Protein AF-A0A0V0QW85-F1 (afdb_monomer_lite)

Foldseek 3Di:
DVVVVVVVVVVVVVVVVVVVPPPVPDDQDDQFDPLADLVLLLLLLQLLFAAQADPPADARRPPRGGNDGHHDDFLLLFKKKKAFADQQAFPVNVLQLCCCVQPVDSPPQFWPDKAFAFQCPVVVVLVVLLVVLVVLLVVLVVVLPPPPDDPVVNVVSVVVNVVSVVSNVVSVVVNVVVVVLVPPRGRSRGLRMMMIGGPDSVSVVSSCVQAPDDVVCCVVCVVPPSFDDDPNTGMHMGRDAGPVPDPSNCSNDDPVRVVVVVVVVVVVVVVVVVVVVVVVLVVVLCVVVVLVVPDDDDPRPVVVVVVVVVVVVVVVVVVVVVVVVVVVPPDDSNPDPDGNNVSSVVSNAAAPPVVVVLVVLLVLLLVCLLCCLPCVVSVVVSVVVVVVVVVVVVCCCVPGHRDYRPDDVVSVVVSVLVVVCSVVSNVLSNVLVVVVVVVVDDPSVNSVCVVVSVVVVVVSVVVSVVVVD

Organism: Pseudocohnilembus persalinus (NCBI:txid266149)

Structure (mmCIF, N/CA/C/O backbone):
data_AF-A0A0V0QW85-F1
#
_entry.id   AF-A0A0V0QW85-F1
#
loop_
_atom_site.group_PDB
_atom_site.id
_atom_site.type_symbol
_atom_site.label_atom_id
_atom_site.label_alt_id
_atom_site.label_comp_id
_atom_site.label_asym_id
_atom_site.label_entity_id
_atom_site.label_seq_id
_atom_site.pdbx_PDB_ins_code
_atom_site.Cartn_x
_atom_site.Cartn_y
_atom_site.Cartn_z
_atom_site.occupancy
_atom_site.B_iso_or_equiv
_atom_site.auth_seq_id
_atom_site.auth_comp_id
_atom_site.auth_asym_id
_atom_site.auth_atom_id
_atom_site.pdbx_PDB_model_num
ATOM 1 N N . MET A 1 1 ? -35.383 6.132 5.835 1.00 35.84 1 MET A N 1
ATOM 2 C CA . MET A 1 1 ? -35.409 5.464 7.156 1.00 35.84 1 MET A CA 1
ATOM 3 C C . MET A 1 1 ? -35.895 4.014 7.101 1.00 35.84 1 MET A C 1
ATOM 5 O O . MET A 1 1 ? -35.234 3.186 7.707 1.00 35.84 1 MET A O 1
ATOM 9 N N . GLN A 1 2 ? -36.963 3.663 6.367 1.00 28.58 2 GLN A N 1
ATOM 10 C CA . GLN A 1 2 ? -37.435 2.264 6.267 1.00 28.58 2 GLN A CA 1
ATOM 11 C C . GLN A 1 2 ? -36.382 1.291 5.689 1.00 28.58 2 GLN A C 1
ATOM 13 O O . GLN A 1 2 ? -36.131 0.260 6.298 1.00 28.58 2 GLN A O 1
ATOM 18 N N . ASN A 1 3 ? -35.642 1.677 4.640 1.00 34.84 3 ASN A N 1
ATOM 19 C CA . ASN A 1 3 ? -34.552 0.845 4.094 1.00 34.84 3 ASN A CA 1
ATOM 20 C C . ASN A 1 3 ? -33.358 0.653 5.050 1.00 34.84 3 ASN A C 1
ATOM 22 O O . ASN A 1 3 ? -32.676 -0.358 4.966 1.00 34.84 3 ASN A O 1
ATOM 26 N N . LEU A 1 4 ? -33.104 1.597 5.965 1.00 38.41 4 LEU A N 1
ATOM 27 C CA . LEU A 1 4 ? -32.011 1.491 6.945 1.00 38.41 4 LEU A CA 1
ATOM 28 C C . LEU A 1 4 ? -32.427 0.655 8.163 1.00 38.41 4 LEU A C 1
ATOM 30 O O . LEU A 1 4 ? -31.617 -0.094 8.697 1.00 38.41 4 LEU A O 1
ATOM 34 N N . ARG A 1 5 ? -33.712 0.723 8.550 1.00 34.78 5 ARG A N 1
ATOM 35 C CA . ARG A 1 5 ? -34.310 -0.219 9.507 1.00 34.78 5 ARG A CA 1
ATOM 36 C C . ARG A 1 5 ? -34.254 -1.649 8.973 1.00 34.78 5 ARG A C 1
ATOM 38 O O . ARG A 1 5 ? -33.940 -2.539 9.741 1.00 34.78 5 ARG A O 1
ATOM 45 N N . GLN A 1 6 ? -34.470 -1.857 7.673 1.00 38.62 6 GLN A N 1
ATOM 46 C CA . GLN A 1 6 ? -34.336 -3.178 7.051 1.00 38.62 6 GLN A CA 1
ATOM 47 C C . GLN A 1 6 ? -32.899 -3.729 7.140 1.00 38.62 6 GLN A C 1
ATOM 49 O O . GLN A 1 6 ? -32.721 -4.910 7.391 1.00 38.62 6 GLN A O 1
ATOM 54 N N . VAL A 1 7 ? -31.874 -2.881 6.977 1.00 45.03 7 VAL A N 1
ATOM 55 C CA . VAL A 1 7 ? -30.461 -3.298 7.089 1.00 45.03 7 VAL A CA 1
ATOM 56 C C . VAL A 1 7 ? -30.074 -3.615 8.538 1.00 45.03 7 VAL A C 1
ATOM 58 O O . VAL A 1 7 ? -29.405 -4.610 8.769 1.00 45.03 7 VAL A O 1
ATOM 61 N N . LEU A 1 8 ? -30.541 -2.832 9.516 1.00 41.03 8 LEU A N 1
ATOM 62 C CA . LEU A 1 8 ? -30.262 -3.086 10.938 1.00 41.03 8 LEU A CA 1
ATOM 63 C C . LEU A 1 8 ? -31.054 -4.276 11.508 1.00 41.03 8 LEU A C 1
ATOM 65 O O . LEU A 1 8 ? -30.568 -4.953 12.405 1.00 41.03 8 LEU A O 1
ATOM 69 N N . ILE A 1 9 ? -32.258 -4.546 10.987 1.00 46.06 9 ILE A N 1
ATOM 70 C CA . ILE A 1 9 ? -33.011 -5.773 11.300 1.00 46.06 9 ILE A CA 1
ATOM 71 C C . ILE A 1 9 ? -32.280 -6.994 10.723 1.00 46.06 9 ILE A C 1
ATOM 73 O O . ILE A 1 9 ? -32.195 -8.016 11.395 1.00 46.06 9 ILE A O 1
ATOM 77 N N . ASN A 1 10 ? -31.656 -6.860 9.546 1.00 48.91 10 ASN A N 1
ATOM 78 C CA . ASN A 1 10 ? -30.846 -7.932 8.977 1.00 48.91 10 ASN A CA 1
ATOM 79 C C . ASN A 1 10 ? -29.600 -8.255 9.813 1.00 48.91 10 ASN A C 1
ATOM 81 O O . ASN A 1 10 ? -29.222 -9.411 9.802 1.00 48.91 10 ASN A O 1
ATOM 85 N N . ASP A 1 11 ? -28.978 -7.315 10.536 1.00 47.34 11 ASP A N 1
ATOM 86 C CA . ASP A 1 11 ? -27.794 -7.621 11.366 1.00 47.34 11 ASP A CA 1
ATOM 87 C C . ASP A 1 11 ? -28.153 -8.472 12.605 1.00 47.34 11 ASP A C 1
ATOM 89 O O . ASP A 1 11 ? -27.426 -9.405 12.940 1.00 47.34 11 ASP A O 1
ATOM 93 N N . ALA A 1 12 ? -29.306 -8.217 13.239 1.00 50.53 12 ALA A N 1
ATOM 94 C CA . ALA A 1 12 ? -29.804 -9.033 14.355 1.00 50.53 12 ALA A CA 1
ATOM 95 C C . ALA A 1 12 ? -30.333 -10.405 13.887 1.00 50.53 12 ALA A C 1
ATOM 97 O O . ALA A 1 12 ? -30.101 -11.419 14.544 1.00 50.53 12 ALA A O 1
ATOM 98 N N . ASP A 1 13 ? -30.985 -10.460 12.719 1.00 52.38 13 ASP A N 1
ATOM 99 C CA . ASP A 1 13 ? -31.359 -11.727 12.077 1.00 52.38 13 ASP A CA 1
ATOM 100 C C . ASP A 1 13 ? -30.130 -12.496 11.549 1.00 52.38 13 ASP A C 1
ATOM 102 O O . ASP A 1 13 ? -30.176 -13.720 11.457 1.00 52.38 13 ASP A O 1
ATOM 106 N N . TYR A 1 14 ? -29.017 -11.819 11.235 1.00 53.31 14 TYR A N 1
ATOM 107 C CA . TYR A 1 14 ? -27.762 -12.440 10.789 1.00 53.31 14 TYR A CA 1
ATOM 108 C C . TYR A 1 14 ? -27.033 -13.142 11.938 1.00 53.31 14 TYR A C 1
ATOM 110 O O . TYR A 1 14 ? -26.561 -14.263 11.755 1.00 53.31 14 TYR A O 1
ATOM 118 N N . GLU A 1 15 ? -26.988 -12.539 13.132 1.00 54.16 15 GLU A N 1
ATOM 119 C CA . GLU A 1 15 ? -26.500 -13.224 14.340 1.00 54.16 15 GLU A CA 1
ATOM 120 C C . GLU A 1 15 ? -27.381 -14.438 14.680 1.00 54.16 15 GLU A C 1
ATOM 122 O O . GLU A 1 15 ? -26.859 -15.520 14.941 1.00 54.16 15 GLU A O 1
ATOM 127 N N . HIS A 1 16 ? -28.707 -14.316 14.549 1.00 53.66 16 HIS A N 1
ATOM 128 C CA . HIS A 1 16 ? -29.628 -15.426 14.816 1.00 53.66 16 HIS A CA 1
ATOM 129 C C . HIS A 1 16 ? -29.603 -16.530 13.729 1.00 53.66 16 HIS A C 1
ATOM 131 O O . HIS A 1 16 ? -29.893 -17.694 14.022 1.00 53.66 16 HIS A O 1
ATOM 137 N N . GLN A 1 17 ? -29.259 -16.203 12.477 1.00 53.75 17 GLN A N 1
ATOM 138 C CA . GLN A 1 17 ? -29.040 -17.185 11.403 1.00 53.75 17 GLN A CA 1
ATOM 139 C C . GLN A 1 17 ? -27.699 -17.913 11.548 1.00 53.75 17 GLN A C 1
ATOM 141 O O . GLN A 1 17 ? -27.654 -19.117 11.311 1.00 53.75 17 GLN A O 1
ATOM 146 N N . LEU A 1 18 ? -26.642 -17.237 12.014 1.00 54.28 18 LEU A N 1
ATOM 147 C CA . LEU A 1 18 ? -25.357 -17.880 12.320 1.00 54.28 18 LEU A CA 1
ATOM 148 C C . LEU A 1 18 ? -25.479 -18.952 13.414 1.00 54.28 18 LEU A C 1
ATOM 150 O O . LEU A 1 18 ? -24.780 -19.957 13.339 1.00 54.28 18 LEU A O 1
ATOM 154 N N . GLU A 1 19 ? -26.383 -18.773 14.382 1.00 56.50 19 GLU A N 1
ATOM 155 C CA . GLU A 1 19 ? -26.666 -19.779 15.421 1.00 56.50 19 GLU A CA 1
ATOM 156 C C . GLU A 1 19 ? -27.539 -20.947 14.926 1.00 56.50 19 GLU A C 1
ATOM 158 O O . GLU A 1 19 ? -27.503 -22.031 15.499 1.00 56.50 19 GLU A O 1
ATOM 163 N N . LYS A 1 20 ? -28.333 -20.762 13.860 1.00 52.72 20 LYS A N 1
ATOM 164 C CA . LYS A 1 20 ? -29.183 -21.831 13.295 1.00 52.72 20 LYS A CA 1
ATOM 165 C C . LYS A 1 20 ? -28.485 -22.691 12.244 1.00 52.72 20 LYS A C 1
ATOM 167 O O . LYS A 1 20 ? -28.923 -23.817 12.028 1.00 52.72 20 LYS A O 1
ATOM 172 N N . ASP A 1 21 ? -27.412 -22.184 11.645 1.00 50.72 21 ASP A N 1
ATOM 173 C CA . ASP A 1 21 ? -26.549 -22.921 10.717 1.00 50.72 21 ASP A CA 1
ATOM 174 C C . ASP A 1 21 ? -25.393 -23.653 11.435 1.00 50.72 21 ASP A C 1
ATOM 176 O O . ASP A 1 21 ? -24.457 -24.119 10.779 1.00 50.72 21 ASP A O 1
ATOM 180 N N . GLU A 1 22 ? -25.453 -23.808 12.768 1.00 54.62 22 GLU A N 1
ATOM 181 C CA . GLU A 1 22 ? -24.659 -24.800 13.506 1.00 54.62 22 GLU A CA 1
ATOM 182 C C . GLU A 1 22 ? -25.113 -26.214 13.117 1.00 54.62 22 GLU A C 1
ATOM 184 O O . GLU A 1 22 ? -25.792 -26.941 13.843 1.00 54.62 22 GLU A O 1
ATOM 189 N N . ASP A 1 23 ? -24.738 -26.601 11.906 1.00 56.03 23 ASP A N 1
ATOM 190 C CA . ASP A 1 23 ? -24.774 -27.956 11.405 1.00 56.03 23 ASP A CA 1
ATOM 191 C C . ASP A 1 23 ? -23.863 -28.781 12.335 1.00 56.03 23 ASP A C 1
ATOM 193 O O . ASP A 1 23 ? -22.639 -28.799 12.179 1.00 56.03 23 ASP A O 1
ATOM 197 N N . MET A 1 24 ? -24.458 -29.394 13.370 1.00 54.31 24 MET A N 1
ATOM 198 C CA . MET A 1 24 ? -23.804 -30.041 14.528 1.00 54.31 24 MET A CA 1
ATOM 199 C C . MET A 1 24 ? -22.812 -31.177 14.190 1.00 54.31 24 MET A C 1
ATOM 201 O O . MET A 1 24 ? -22.302 -31.842 15.087 1.00 54.31 24 MET A O 1
ATOM 205 N N . ASN A 1 25 ? -22.507 -31.403 12.912 1.00 64.25 25 ASN A N 1
ATOM 206 C CA . ASN A 1 25 ? -21.571 -32.414 12.431 1.00 64.25 25 ASN A CA 1
ATOM 207 C C . ASN A 1 25 ? -20.320 -31.841 11.741 1.00 64.25 25 ASN A C 1
ATOM 209 O O . ASN A 1 25 ? -19.538 -32.613 11.182 1.00 64.25 25 ASN A O 1
ATOM 213 N N . GLN A 1 26 ? -20.094 -30.523 11.743 1.00 74.69 26 GLN A N 1
ATOM 214 C CA . GLN A 1 26 ? -18.868 -29.974 11.157 1.00 74.69 26 GLN A CA 1
ATOM 215 C C . GLN A 1 26 ? -17.674 -30.158 12.100 1.00 74.69 26 GLN A C 1
ATOM 217 O O . GLN A 1 26 ? -17.661 -29.671 13.229 1.00 74.69 26 GLN A O 1
ATOM 222 N N . THR A 1 27 ? -16.644 -30.858 11.619 1.00 82.25 27 THR A N 1
ATOM 223 C CA . THR A 1 27 ? -15.355 -30.955 12.309 1.00 82.25 27 THR A CA 1
ATOM 224 C C . THR A 1 27 ? -14.763 -29.552 12.494 1.00 82.25 27 THR A C 1
ATOM 226 O O . THR A 1 27 ? -14.764 -28.773 11.533 1.00 82.25 27 THR A O 1
ATOM 229 N N . PRO A 1 28 ? -14.264 -29.202 13.695 1.00 87.06 28 PRO A N 1
ATOM 230 C CA . PRO A 1 28 ? -13.631 -27.909 13.923 1.00 87.06 28 PRO A CA 1
ATOM 231 C C . PRO A 1 28 ? -12.432 -27.741 12.984 1.00 87.06 28 PRO A C 1
ATOM 233 O O . PRO A 1 28 ? -11.676 -28.685 12.765 1.00 87.06 28 PRO A O 1
ATOM 236 N N . TYR A 1 29 ? -12.279 -26.542 12.420 1.00 89.94 29 TYR A N 1
ATOM 237 C CA . TYR A 1 29 ? -11.145 -26.206 11.561 1.00 89.94 29 TYR A CA 1
ATOM 238 C C . TYR A 1 29 ? -9.834 -26.300 12.353 1.00 89.94 29 TYR A C 1
ATOM 240 O O . TYR A 1 29 ? -9.692 -25.635 13.383 1.00 89.94 29 TYR A O 1
ATOM 248 N N . ASP A 1 30 ? -8.881 -27.085 11.853 1.00 87.69 30 ASP A N 1
ATOM 249 C CA . ASP A 1 30 ? -7.539 -27.210 12.419 1.00 87.69 30 ASP A CA 1
ATOM 250 C C . ASP A 1 30 ? -6.501 -26.603 11.451 1.00 87.69 30 ASP A C 1
ATOM 252 O O . ASP A 1 30 ? -6.222 -27.188 10.401 1.00 87.69 30 ASP A O 1
ATOM 256 N N . PRO A 1 31 ? -5.903 -25.434 11.766 1.00 87.31 31 PRO A N 1
ATOM 257 C CA . PRO A 1 31 ? -4.888 -24.816 10.911 1.00 87.31 31 PRO A CA 1
ATOM 258 C C . PRO A 1 31 ? -3.617 -25.664 10.768 1.00 87.31 31 PRO A C 1
ATOM 260 O O . PRO A 1 31 ? -2.878 -25.475 9.801 1.00 87.31 31 PRO A O 1
ATOM 263 N N . TYR A 1 32 ? -3.370 -26.596 11.693 1.00 87.50 32 TYR A N 1
ATOM 264 C CA . TYR A 1 32 ? -2.192 -27.462 11.710 1.00 87.50 32 TYR A CA 1
ATOM 265 C C . TYR A 1 32 ? -2.467 -28.860 11.140 1.00 87.50 32 TYR A C 1
ATOM 267 O O . TYR A 1 32 ? -1.611 -29.739 11.244 1.00 87.50 32 TYR A O 1
ATOM 275 N N . GLN A 1 33 ? -3.635 -29.075 10.524 1.00 87.38 33 GLN A N 1
ATOM 276 C CA . GLN A 1 33 ? -3.989 -30.355 9.921 1.00 87.38 33 GLN A CA 1
ATOM 277 C C . GLN A 1 33 ? -2.992 -30.749 8.815 1.00 87.38 33 GLN A C 1
ATOM 279 O O . GLN A 1 33 ? -2.770 -29.990 7.869 1.00 87.38 33 GLN A O 1
ATOM 284 N N . CYS A 1 34 ? -2.456 -31.972 8.920 1.00 81.69 34 CYS A N 1
ATOM 285 C CA . CYS A 1 34 ? -1.592 -32.622 7.931 1.00 81.69 34 CYS A CA 1
ATOM 286 C C . CYS A 1 34 ? -2.054 -34.084 7.709 1.00 81.69 34 CYS A C 1
ATOM 288 O O . CYS A 1 34 ? -2.112 -34.840 8.682 1.00 81.69 34 CYS A O 1
ATOM 290 N N . PRO A 1 35 ? -2.353 -34.528 6.470 1.00 85.06 35 PRO A N 1
ATOM 291 C CA . PRO A 1 35 ? -2.319 -33.754 5.232 1.00 85.06 35 PRO A CA 1
ATOM 292 C C . PRO A 1 35 ? -3.468 -32.728 5.153 1.00 85.06 35 PRO A C 1
ATOM 294 O O . PRO A 1 35 ? -4.542 -32.958 5.718 1.00 85.06 35 PRO A O 1
ATOM 297 N N . PRO A 1 36 ? -3.262 -31.614 4.435 1.00 88.06 36 PRO A N 1
ATOM 298 C CA . PRO A 1 36 ? -4.246 -30.550 4.298 1.00 88.06 36 PRO A CA 1
ATOM 299 C C . PRO A 1 36 ? -5.437 -30.985 3.426 1.00 88.06 36 PRO A C 1
ATOM 301 O O . PRO A 1 36 ? -5.304 -31.727 2.441 1.00 88.06 36 PRO A O 1
ATOM 304 N N . ASP A 1 37 ? -6.617 -30.468 3.751 1.00 91.50 37 ASP A N 1
ATOM 305 C CA . ASP A 1 37 ? -7.801 -30.508 2.906 1.00 91.50 37 ASP A CA 1
ATOM 306 C C . ASP A 1 37 ? -7.715 -29.408 1.830 1.00 91.50 37 ASP A C 1
ATOM 308 O O . ASP A 1 37 ? -7.868 -28.206 2.083 1.00 91.50 37 ASP A O 1
ATOM 312 N N . LEU A 1 38 ? -7.460 -29.829 0.588 1.00 89.31 38 LEU A N 1
ATOM 313 C CA . LEU A 1 38 ? -7.361 -28.921 -0.556 1.00 89.31 38 LEU A CA 1
ATOM 314 C C . LEU A 1 38 ? -8.704 -28.281 -0.922 1.00 89.31 38 LEU A C 1
ATOM 316 O O . LEU A 1 38 ? -8.707 -27.188 -1.488 1.00 89.31 38 LEU A O 1
ATOM 320 N N . GLN A 1 39 ? -9.833 -28.924 -0.609 1.00 91.81 39 GLN A N 1
ATOM 321 C CA . GLN A 1 39 ? -11.147 -28.333 -0.844 1.00 91.81 39 GLN A CA 1
ATOM 322 C C . GLN A 1 39 ? -11.382 -27.173 0.124 1.00 91.81 39 GLN A C 1
ATOM 324 O O . GLN A 1 39 ? -11.872 -26.126 -0.297 1.00 91.81 39 GLN A O 1
ATOM 329 N N . GLU A 1 40 ? -10.968 -27.315 1.388 1.00 91.31 40 GLU A N 1
ATOM 330 C CA . GLU A 1 40 ? -11.017 -26.217 2.361 1.00 91.31 40 GLU A CA 1
ATOM 331 C C . GLU A 1 40 ? -10.095 -25.059 1.966 1.00 91.31 40 GLU A C 1
ATOM 333 O O . GLU A 1 40 ? -10.487 -23.897 2.085 1.00 91.31 40 GLU A O 1
ATOM 338 N N . ALA A 1 41 ? -8.914 -25.353 1.416 1.00 88.88 41 ALA A N 1
ATOM 339 C CA . ALA A 1 41 ? -8.014 -24.326 0.892 1.00 88.88 41 ALA A CA 1
ATOM 340 C C . ALA A 1 41 ? -8.580 -23.613 -0.345 1.00 88.88 41 ALA A C 1
ATOM 342 O O . ALA A 1 41 ? -8.464 -22.390 -0.479 1.00 88.88 41 ALA A O 1
ATOM 343 N N . GLU A 1 42 ? -9.243 -24.347 -1.239 1.00 88.12 42 GLU A N 1
ATOM 344 C CA . GLU A 1 42 ? -9.928 -23.770 -2.395 1.00 88.12 42 GLU A CA 1
ATOM 345 C C . GLU A 1 42 ? -11.117 -22.893 -1.967 1.00 88.12 42 GLU A C 1
ATOM 347 O O . GLU A 1 42 ? -11.312 -21.794 -2.495 1.00 88.12 42 GLU A O 1
ATOM 352 N N . ASP A 1 43 ? -11.894 -23.346 -0.984 1.00 90.50 43 ASP A N 1
ATOM 353 C CA . ASP A 1 43 ? -13.019 -22.608 -0.413 1.00 90.50 43 ASP A CA 1
ATOM 354 C C . ASP A 1 43 ? -12.537 -21.360 0.340 1.00 90.50 43 ASP A C 1
ATOM 356 O O . ASP A 1 43 ? -13.127 -20.282 0.195 1.00 90.50 43 ASP A O 1
ATOM 360 N N . HIS A 1 44 ? -11.404 -21.448 1.046 1.00 91.06 44 HIS A N 1
ATOM 361 C CA . HIS A 1 44 ? -10.707 -20.293 1.607 1.00 91.06 44 HIS A CA 1
ATOM 362 C C . HIS A 1 44 ? -10.324 -19.305 0.508 1.00 91.06 44 HIS A C 1
ATOM 364 O O . HIS A 1 44 ? -10.757 -18.153 0.560 1.00 91.06 44 HIS A O 1
ATOM 370 N N . SER A 1 45 ? -9.626 -19.748 -0.538 1.00 83.25 45 SER A N 1
ATOM 371 C CA . SER A 1 45 ? -9.247 -18.908 -1.682 1.00 83.25 45 SER A CA 1
ATOM 372 C C . SER A 1 45 ? -10.454 -18.211 -2.321 1.00 83.25 45 SER A C 1
ATOM 374 O O . SER A 1 45 ? -10.445 -16.992 -2.524 1.00 83.25 45 SER A O 1
ATOM 376 N N . LYS A 1 46 ? -11.550 -18.944 -2.565 1.00 83.88 46 LYS A N 1
ATOM 377 C CA . LYS A 1 46 ? -12.807 -18.387 -3.091 1.00 83.88 46 LYS A CA 1
ATOM 378 C C . LYS A 1 46 ? -13.420 -17.362 -2.134 1.00 83.88 46 LYS A C 1
ATOM 380 O O . LYS A 1 46 ? -13.787 -16.277 -2.578 1.00 83.88 46 LYS A O 1
ATOM 385 N N . SER A 1 47 ? -13.452 -17.638 -0.831 1.00 84.88 47 SER A N 1
ATOM 386 C CA . SER A 1 47 ? -13.986 -16.711 0.177 1.00 84.88 47 SER A CA 1
ATOM 387 C C . SER A 1 47 ? -13.183 -15.416 0.312 1.00 84.88 47 SER A C 1
ATOM 389 O O . SER A 1 47 ? -13.716 -14.381 0.726 1.00 84.88 47 SER A O 1
ATOM 391 N N . ARG A 1 48 ? -11.902 -15.437 -0.065 1.00 79.81 48 ARG A N 1
ATOM 392 C CA . ARG A 1 48 ? -11.020 -14.264 -0.077 1.00 79.81 48 ARG A CA 1
ATOM 393 C C . ARG A 1 48 ? -11.223 -13.398 -1.323 1.00 79.81 48 ARG A C 1
ATOM 395 O O . ARG A 1 48 ? -10.727 -12.268 -1.359 1.00 79.81 48 ARG A O 1
ATOM 402 N N . ARG A 1 49 ? -12.010 -13.866 -2.302 1.00 75.38 49 ARG A N 1
ATOM 403 C CA . ARG A 1 49 ? -12.442 -13.072 -3.461 1.00 75.38 49 ARG A CA 1
ATOM 404 C C . ARG A 1 49 ? -13.421 -11.966 -3.037 1.00 75.38 49 ARG A C 1
ATOM 406 O O . ARG A 1 49 ? -14.100 -12.061 -2.014 1.00 75.38 49 ARG A O 1
ATOM 413 N N . VAL A 1 50 ? -13.480 -10.870 -3.793 1.00 56.19 50 VAL A N 1
ATOM 414 C CA . VAL A 1 50 ? -14.295 -9.697 -3.435 1.00 56.19 50 VAL A CA 1
ATOM 415 C C . VAL A 1 50 ? -15.718 -9.826 -3.961 1.00 56.19 50 VAL A C 1
ATOM 417 O O . VAL A 1 50 ? -15.937 -10.016 -5.155 1.00 56.19 50 VAL A O 1
ATOM 420 N N . GLY A 1 51 ? -16.680 -9.597 -3.057 1.00 63.97 51 GLY A N 1
ATOM 421 C CA . GLY A 1 51 ? -18.064 -9.246 -3.379 1.00 63.97 51 GLY A CA 1
ATOM 422 C C . GLY A 1 51 ? -19.128 -9.408 -2.276 1.00 63.97 51 GLY A C 1
ATOM 423 O O . GLY A 1 51 ? -18.821 -9.869 -1.189 1.00 63.97 51 GLY A O 1
ATOM 424 N N . GLN A 1 52 ? -20.365 -8.959 -2.530 1.00 57.34 52 GLN A N 1
ATOM 425 C CA . GLN A 1 52 ? -21.594 -9.133 -1.732 1.00 57.34 52 GLN A CA 1
ATOM 426 C C . GLN A 1 52 ? -21.994 -10.588 -1.576 1.00 57.34 52 GLN A C 1
ATOM 428 O O . GLN A 1 52 ? -22.287 -11.294 -2.534 1.00 57.34 52 GLN A O 1
ATOM 433 N N . ILE A 1 53 ? -22.129 -10.974 -0.331 1.00 68.31 53 ILE A N 1
ATOM 434 C CA . ILE A 1 53 ? -22.714 -12.226 0.111 1.00 68.31 53 ILE A CA 1
ATOM 435 C C . ILE A 1 53 ? -24.017 -12.498 -0.660 1.00 68.31 53 ILE A C 1
ATOM 437 O O . ILE A 1 53 ? -24.969 -11.719 -0.577 1.00 68.31 53 ILE A O 1
ATOM 441 N N . LYS A 1 54 ? -24.053 -13.578 -1.446 1.00 75.31 54 LYS A N 1
ATOM 442 C CA . LYS A 1 54 ? -25.332 -14.133 -1.902 1.00 75.31 54 LYS A CA 1
ATOM 443 C C . LYS A 1 54 ? -26.001 -14.775 -0.680 1.00 75.31 54 LYS A C 1
ATOM 445 O O . LYS A 1 54 ? -25.339 -15.427 0.115 1.00 75.31 54 LYS A O 1
ATOM 450 N N . GLN A 1 55 ? -27.299 -14.563 -0.486 1.00 74.31 55 GLN A N 1
ATOM 451 C CA . GLN A 1 55 ? -28.012 -15.222 0.615 1.00 74.31 55 GLN A CA 1
ATOM 452 C C . GLN A 1 55 ? -27.984 -16.748 0.425 1.00 74.31 55 GLN A C 1
ATOM 454 O O . GLN A 1 55 ? -28.102 -17.224 -0.705 1.00 74.31 55 GLN A O 1
ATOM 459 N N . GLY A 1 56 ? -27.815 -17.495 1.521 1.00 76.38 56 GLY A N 1
ATOM 460 C CA . GLY A 1 56 ? -27.799 -18.964 1.518 1.00 76.38 56 GLY A CA 1
ATOM 461 C C . GLY A 1 56 ? -26.506 -19.603 1.003 1.00 76.38 56 GLY A C 1
ATOM 462 O O . GLY A 1 56 ? -26.527 -20.746 0.553 1.00 76.38 56 GLY A O 1
ATOM 463 N N . THR A 1 57 ? -25.384 -18.880 1.004 1.00 76.12 57 THR A N 1
ATOM 464 C CA . THR A 1 57 ? -24.110 -19.414 0.500 1.00 76.12 57 THR A CA 1
ATOM 465 C C . THR A 1 57 ? -23.174 -19.856 1.608 1.00 76.12 57 THR A C 1
ATOM 467 O O . THR A 1 57 ? -23.063 -19.191 2.634 1.00 76.12 57 THR A O 1
ATOM 470 N N . ARG A 1 58 ? -22.452 -20.949 1.342 1.00 88.62 58 ARG A N 1
ATOM 471 C CA . ARG A 1 58 ? -21.475 -21.552 2.253 1.00 88.62 58 ARG A CA 1
ATOM 472 C C . ARG A 1 58 ? -20.423 -20.534 2.714 1.00 88.62 58 ARG A C 1
ATOM 474 O O . ARG A 1 58 ? -19.949 -19.703 1.929 1.00 88.62 58 ARG A O 1
ATOM 481 N N . THR A 1 59 ? -20.049 -20.622 3.984 1.00 88.38 59 THR A N 1
ATOM 482 C CA . THR A 1 59 ? -18.934 -19.884 4.584 1.00 88.38 59 THR A CA 1
ATOM 483 C C . THR A 1 59 ? -17.691 -20.770 4.623 1.00 88.38 59 THR A C 1
ATOM 485 O O . THR A 1 59 ? -17.772 -21.990 4.740 1.00 88.38 59 THR A O 1
ATOM 488 N N . CYS A 1 60 ? -16.516 -20.163 4.483 1.00 89.88 60 CYS A N 1
ATOM 489 C CA . CYS A 1 60 ? -15.250 -20.857 4.678 1.00 89.88 60 CYS A CA 1
ATOM 490 C C . CYS A 1 60 ? -15.086 -21.219 6.162 1.00 89.88 60 CYS A C 1
ATOM 492 O O . CYS A 1 60 ? -15.211 -20.341 7.017 1.00 89.88 60 CYS A O 1
ATOM 494 N N . LYS A 1 61 ? -14.743 -22.474 6.472 1.00 89.12 61 LYS A N 1
ATOM 495 C CA . LYS A 1 61 ? -14.561 -22.945 7.857 1.00 89.12 61 LYS A CA 1
ATOM 496 C C . LYS A 1 61 ? -13.431 -22.227 8.606 1.00 89.12 61 LYS A C 1
ATOM 498 O O . LYS A 1 61 ? -13.560 -21.975 9.798 1.00 89.12 61 LYS A O 1
ATOM 503 N N . CYS A 1 62 ? -12.363 -21.846 7.900 1.00 85.81 62 CYS A N 1
ATOM 504 C CA . CYS A 1 62 ? -11.205 -21.145 8.465 1.00 85.81 62 CYS A CA 1
ATOM 505 C C . CYS A 1 62 ? -11.553 -19.727 8.945 1.00 85.81 62 CYS A C 1
ATOM 507 O O . CYS A 1 62 ? -11.342 -19.372 10.101 1.00 85.81 62 CYS A O 1
ATOM 509 N N . CYS A 1 63 ? -12.070 -18.891 8.041 1.00 84.75 63 CYS A N 1
ATOM 510 C CA . CYS A 1 63 ? -12.213 -17.450 8.277 1.00 84.75 63 CYS A CA 1
ATOM 511 C C . CYS A 1 63 ? -13.664 -16.980 8.417 1.00 84.75 63 CYS A C 1
ATOM 513 O O . CYS A 1 63 ? -13.902 -15.786 8.598 1.00 84.75 63 CYS A O 1
ATOM 515 N N . ARG A 1 64 ? -14.635 -17.893 8.284 1.00 86.88 64 ARG A N 1
ATOM 516 C CA . ARG A 1 64 ? -16.086 -17.629 8.280 1.00 86.88 64 ARG A CA 1
ATOM 517 C C . ARG A 1 64 ? -16.542 -16.634 7.212 1.00 86.88 64 ARG A C 1
ATOM 519 O O . ARG A 1 64 ? -17.665 -16.137 7.242 1.00 86.88 64 ARG A O 1
ATOM 526 N N . PHE A 1 65 ? -15.694 -16.345 6.225 1.00 84.12 65 PHE A N 1
ATOM 527 C CA . PHE A 1 65 ? -16.071 -15.504 5.101 1.00 84.12 65 PHE A CA 1
ATOM 528 C C . PHE A 1 65 ? -16.909 -16.287 4.101 1.00 84.12 65 PHE A C 1
ATOM 530 O O . PHE A 1 65 ? -16.624 -17.435 3.779 1.00 84.12 65 PHE A O 1
ATOM 537 N N . VAL A 1 66 ? -17.926 -15.627 3.563 1.00 86.31 66 VAL A N 1
ATOM 538 C CA . VAL A 1 66 ? -18.779 -16.188 2.517 1.00 86.31 66 VAL A CA 1
ATOM 539 C C . VAL A 1 66 ? -17.976 -16.478 1.248 1.00 86.31 66 VAL A C 1
ATOM 541 O O . VAL A 1 66 ? -17.188 -15.639 0.807 1.00 86.31 66 VAL A O 1
ATOM 544 N N . ILE A 1 67 ? -18.196 -17.653 0.662 1.00 86.50 67 ILE A N 1
ATOM 545 C CA . ILE A 1 67 ? -17.508 -18.125 -0.546 1.00 86.50 67 ILE A CA 1
ATOM 546 C C . ILE A 1 67 ? -18.031 -17.399 -1.797 1.00 86.50 67 ILE A C 1
ATOM 548 O O . ILE A 1 67 ? -17.248 -16.955 -2.636 1.00 86.50 67 ILE A O 1
ATOM 552 N N . ASP A 1 68 ? -19.347 -17.212 -1.898 1.00 82.12 68 ASP A N 1
ATOM 553 C CA . ASP A 1 68 ? -20.002 -16.644 -3.077 1.00 82.12 68 ASP A CA 1
ATOM 554 C C . ASP A 1 68 ? -20.409 -15.181 -2.875 1.00 82.12 68 ASP A C 1
ATOM 556 O O . ASP A 1 68 ? -21.329 -14.828 -2.132 1.00 82.12 68 ASP A O 1
ATOM 560 N N . LYS A 1 69 ? -19.700 -14.311 -3.591 1.00 72.88 69 LYS A N 1
ATOM 561 C CA . LYS A 1 69 ? -19.649 -12.876 -3.334 1.00 72.88 69 LYS A CA 1
ATOM 562 C C . LYS A 1 69 ? -19.855 -12.051 -4.638 1.00 72.88 69 LYS A C 1
ATOM 564 O O . LYS A 1 69 ? -19.226 -12.325 -5.650 1.00 72.88 69 LYS A O 1
ATOM 569 N N . LYS A 1 70 ? -20.711 -11.016 -4.641 1.00 66.44 70 LYS A N 1
ATOM 570 C CA . LYS A 1 70 ? -21.102 -10.078 -5.728 1.00 66.44 70 LYS A CA 1
ATOM 571 C C . LYS A 1 70 ? -20.736 -8.613 -5.404 1.00 66.44 70 LYS A C 1
ATOM 573 O O . LYS A 1 70 ? -21.491 -7.958 -4.732 1.00 66.44 70 LYS A O 1
ATOM 578 N N . GLN A 1 71 ? -19.577 -8.074 -5.764 1.00 52.06 71 GLN A N 1
ATOM 579 C CA . GLN A 1 71 ? -19.048 -6.721 -5.405 1.00 52.06 71 GLN A CA 1
ATOM 580 C C . GLN A 1 71 ? -19.880 -5.756 -4.493 1.00 52.06 71 GLN A C 1
ATOM 582 O O . GLN A 1 71 ? -20.859 -5.154 -4.930 1.00 52.06 71 GLN A O 1
ATOM 587 N N . LEU A 1 72 ? -19.463 -5.564 -3.225 1.00 58.91 72 LEU A N 1
ATOM 588 C CA . LEU A 1 72 ? -19.997 -4.512 -2.328 1.00 58.91 72 LEU A CA 1
ATOM 589 C C . LEU A 1 72 ? -19.457 -3.129 -2.726 1.00 58.91 72 LEU A C 1
ATOM 591 O O . LEU A 1 72 ? -18.362 -3.024 -3.278 1.00 58.91 72 LEU A O 1
ATOM 595 N N . GLY A 1 73 ? -20.197 -2.067 -2.385 1.00 65.81 73 GLY A N 1
ATOM 596 C CA . GLY A 1 73 ? -19.655 -0.708 -2.404 1.00 65.81 73 GLY A CA 1
ATOM 597 C C . GLY A 1 73 ? -18.502 -0.591 -1.405 1.00 65.81 73 GLY A C 1
ATOM 598 O O . GLY A 1 73 ? -18.610 -1.069 -0.277 1.00 65.81 73 GLY A O 1
ATOM 599 N N . ASN A 1 74 ? -17.386 0.008 -1.820 1.00 79.88 74 ASN A N 1
ATOM 600 C CA . ASN A 1 74 ? -16.225 0.192 -0.953 1.00 79.88 74 ASN A CA 1
ATOM 601 C C . ASN A 1 74 ? -16.594 1.173 0.183 1.00 79.88 74 ASN A C 1
ATOM 603 O O . ASN A 1 74 ? -17.160 2.226 -0.116 1.00 79.88 74 ASN A O 1
ATOM 607 N N . PRO A 1 75 ? -16.309 0.885 1.470 1.00 88.00 75 PRO A N 1
ATOM 608 C CA . PRO A 1 75 ? -16.540 1.831 2.572 1.00 88.00 75 PRO A CA 1
ATOM 609 C C . PRO A 1 75 ? -15.853 3.195 2.374 1.00 88.00 75 PRO A C 1
ATOM 611 O O . PRO A 1 75 ? -16.302 4.194 2.947 1.00 88.00 75 PRO A O 1
ATOM 614 N N . SER A 1 76 ? -14.821 3.268 1.523 1.00 90.19 76 SER A N 1
ATOM 615 C CA . SER A 1 76 ? -14.238 4.529 1.037 1.00 90.19 76 SER A CA 1
ATOM 616 C C . SER A 1 76 ? -15.280 5.465 0.417 1.00 90.19 76 SER A C 1
ATOM 618 O O . SER A 1 76 ? -15.226 6.674 0.619 1.00 90.19 76 SER A O 1
ATOM 620 N N . ASN A 1 77 ? -16.296 4.917 -0.261 1.00 90.69 77 ASN A N 1
ATOM 621 C CA . ASN A 1 77 ? -17.336 5.686 -0.951 1.00 90.69 77 ASN A CA 1
ATOM 622 C C . ASN A 1 77 ? -18.197 6.519 0.004 1.00 90.69 77 ASN A C 1
ATOM 624 O O . ASN A 1 77 ? -18.882 7.440 -0.440 1.00 90.69 77 ASN A O 1
ATOM 628 N N . TYR A 1 78 ? -18.150 6.203 1.298 1.00 94.75 78 TYR A N 1
ATOM 629 C CA . TYR A 1 78 ? -18.877 6.881 2.364 1.00 94.75 78 TYR A CA 1
ATOM 630 C C . TYR A 1 78 ? -17.950 7.621 3.321 1.00 94.75 78 TYR A C 1
ATOM 632 O O . TYR A 1 78 ? -18.441 8.184 4.291 1.00 94.75 78 TYR A O 1
ATOM 640 N N . SER A 1 79 ? -16.633 7.608 3.106 1.00 96.12 79 SER A N 1
ATOM 641 C CA . SER A 1 79 ? -15.674 8.054 4.115 1.00 96.12 79 SER A CA 1
ATOM 642 C C . SER A 1 79 ? -14.737 9.141 3.586 1.00 96.12 79 SER A C 1
ATOM 644 O O . SER A 1 79 ? -14.240 9.077 2.464 1.00 96.12 79 SER A O 1
ATOM 646 N N . LEU A 1 80 ? -14.470 10.149 4.416 1.00 96.75 80 LEU A N 1
ATOM 647 C CA . LEU A 1 80 ? -13.467 11.185 4.173 1.00 96.75 80 LEU A CA 1
ATOM 648 C C . LEU A 1 80 ? -12.318 11.053 5.163 1.00 96.75 80 LEU A C 1
ATOM 650 O O . LEU A 1 80 ? -12.530 10.798 6.346 1.00 96.75 80 LEU A O 1
ATOM 654 N N . LEU A 1 81 ? -11.103 11.271 4.675 1.00 96.50 81 LEU A N 1
ATOM 655 C CA . LEU A 1 81 ? -9.900 11.380 5.483 1.00 96.50 81 LEU A CA 1
ATOM 656 C C . LEU A 1 81 ? -9.633 12.859 5.761 1.00 96.50 81 LEU A C 1
ATOM 658 O O . LEU A 1 81 ? -9.323 13.629 4.850 1.00 96.50 81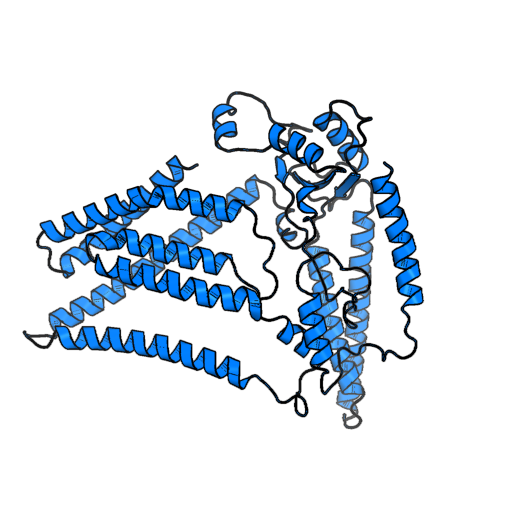 LEU A O 1
ATOM 662 N N . VAL A 1 82 ? -9.746 13.253 7.027 1.00 96.44 82 VAL A N 1
ATOM 663 C CA . VAL A 1 82 ? -9.516 14.625 7.483 1.00 96.44 82 VAL A CA 1
ATOM 664 C C . VAL A 1 82 ? -8.198 14.675 8.247 1.00 96.44 82 VAL A C 1
ATOM 666 O O . VAL A 1 82 ? -8.044 14.019 9.273 1.00 96.44 82 VAL A O 1
ATOM 669 N N . GLN A 1 83 ? -7.239 15.450 7.750 1.00 95.88 83 GLN A N 1
ATOM 670 C CA . GLN A 1 83 ? -5.863 15.497 8.246 1.00 95.88 83 GLN A CA 1
ATOM 671 C C . GLN A 1 83 ? -5.485 16.890 8.762 1.00 95.88 83 GLN A C 1
ATOM 673 O O . GLN A 1 83 ? -6.111 17.900 8.429 1.00 95.88 83 GLN A O 1
ATOM 678 N N . ASN A 1 84 ? -4.378 16.937 9.509 1.00 95.19 84 ASN A N 1
ATOM 679 C CA . ASN A 1 84 ? -3.764 18.148 10.064 1.00 95.19 84 ASN A CA 1
ATOM 680 C C . ASN A 1 84 ? -4.590 18.833 11.174 1.00 95.19 84 ASN A C 1
ATOM 682 O O . ASN A 1 84 ? -4.480 20.042 11.402 1.00 95.19 84 ASN A O 1
ATOM 686 N N . LEU A 1 85 ? -5.390 18.053 11.904 1.00 96.31 85 LEU A N 1
ATOM 687 C CA . LEU A 1 85 ? -6.059 18.507 13.119 1.00 96.31 85 LEU A CA 1
ATOM 688 C C . LEU A 1 85 ? -5.039 18.692 14.264 1.00 96.31 85 LEU A C 1
ATOM 690 O O . LEU A 1 85 ? -4.065 17.938 14.361 1.00 96.31 85 LEU A O 1
ATOM 694 N N . PRO A 1 86 ? -5.227 19.687 15.149 1.00 96.00 86 PRO A N 1
ATOM 695 C CA . PRO A 1 86 ? -4.439 19.807 16.373 1.00 96.00 86 PRO A CA 1
ATOM 696 C C . PRO A 1 86 ? -4.504 18.536 17.238 1.00 96.00 86 PRO A C 1
ATOM 698 O O . PRO A 1 86 ? -5.574 18.007 17.515 1.00 96.00 86 PRO A O 1
ATOM 701 N N . ARG A 1 87 ? -3.346 18.050 17.702 1.00 95.94 87 ARG A N 1
ATOM 702 C CA . ARG A 1 87 ? -3.238 16.755 18.407 1.00 95.94 87 ARG A CA 1
ATOM 703 C C . ARG A 1 87 ? -3.823 16.726 19.826 1.00 95.94 87 ARG A C 1
ATOM 705 O O . ARG A 1 87 ? -3.961 15.656 20.392 1.00 95.94 87 ARG A O 1
ATOM 712 N N . HIS A 1 88 ? -4.128 17.882 20.412 1.00 95.94 88 HIS A N 1
ATOM 713 C CA . HIS A 1 88 ? -4.644 17.991 21.784 1.00 95.94 88 HIS A CA 1
ATOM 714 C C . HIS A 1 88 ? -6.178 17.981 21.864 1.00 95.94 88 HIS A C 1
ATOM 716 O O . HIS A 1 88 ? -6.727 18.128 22.954 1.00 95.94 88 HIS A O 1
ATOM 722 N N . LEU A 1 89 ? -6.858 17.861 20.722 1.00 96.56 89 LEU A N 1
ATOM 723 C CA . LEU A 1 89 ? -8.311 17.921 20.652 1.00 96.56 89 LEU A CA 1
ATOM 724 C C . LEU A 1 89 ? -8.950 16.630 21.142 1.00 96.56 89 LEU A C 1
ATOM 726 O O . LEU A 1 89 ? -8.473 15.530 20.857 1.00 96.56 89 LEU A O 1
ATOM 730 N N . SER A 1 90 ? -10.073 16.790 21.825 1.00 97.12 90 SER A N 1
ATOM 731 C CA . SER A 1 90 ? -10.964 15.699 22.178 1.00 97.12 90 SER A CA 1
ATOM 732 C C . SER A 1 90 ? -11.865 15.301 21.011 1.00 97.12 90 SER A C 1
ATOM 734 O O . SER A 1 90 ? -12.140 16.085 20.098 1.00 97.12 90 SER A O 1
ATOM 736 N N . LYS A 1 91 ? -12.383 14.071 21.062 1.00 96.88 91 LYS A N 1
ATOM 737 C CA . LYS A 1 91 ? -13.330 13.561 20.057 1.00 96.88 91 LYS A CA 1
ATOM 738 C C . LYS A 1 91 ? -14.586 14.440 19.933 1.00 96.88 91 LYS A C 1
ATOM 740 O O . LYS A 1 91 ? -15.072 14.624 18.822 1.00 96.88 91 LYS A O 1
ATOM 745 N N . LYS A 1 92 ? -15.082 14.992 21.048 1.00 96.19 92 LYS A N 1
ATOM 746 C CA . LYS A 1 92 ? -16.265 15.874 21.089 1.00 96.19 92 LYS A CA 1
ATOM 747 C C . LYS A 1 92 ? -16.001 17.207 20.384 1.00 96.19 92 LYS A C 1
ATOM 749 O O . LYS A 1 92 ? -16.766 17.581 19.506 1.00 96.19 92 LYS A O 1
ATOM 754 N N . GLU A 1 93 ? -14.873 17.855 20.686 1.00 96.38 93 GLU A N 1
ATOM 755 C CA . GLU A 1 93 ? -14.465 19.112 20.033 1.00 96.38 93 GLU A CA 1
ATOM 756 C C . GLU A 1 93 ? -14.311 18.930 18.510 1.00 96.38 93 GLU A C 1
ATOM 758 O O . GLU A 1 93 ? -14.698 19.803 17.734 1.00 96.38 93 GLU A O 1
ATOM 763 N N . ILE A 1 94 ? -13.779 17.782 18.065 1.00 96.75 94 ILE A N 1
ATOM 764 C CA . ILE A 1 94 ? -13.660 17.453 16.635 1.00 96.75 94 ILE A CA 1
ATOM 765 C C . ILE A 1 94 ? -15.034 17.223 15.995 1.00 96.75 94 ILE A C 1
ATOM 767 O O . ILE A 1 94 ? -15.269 17.712 14.892 1.00 96.75 94 ILE A O 1
ATOM 771 N N . ASP A 1 95 ? -15.929 16.490 16.660 1.00 95.75 95 ASP A N 1
ATOM 772 C CA . ASP A 1 95 ? -17.287 16.234 16.166 1.00 95.75 95 ASP A CA 1
ATOM 773 C C . ASP A 1 95 ? -18.078 17.537 15.986 1.00 95.75 95 ASP A C 1
ATOM 775 O O . ASP A 1 95 ? -18.595 17.803 14.900 1.00 95.75 95 ASP A O 1
ATOM 779 N N . GLU A 1 96 ? -18.079 18.400 17.004 1.00 95.31 96 GLU A N 1
ATOM 780 C CA . GLU A 1 96 ? -18.718 19.719 16.954 1.00 95.31 96 GLU A CA 1
ATOM 781 C C . GLU A 1 96 ? -18.124 20.593 15.843 1.00 95.31 96 GLU A C 1
ATOM 783 O O . GLU A 1 96 ? -18.856 21.157 15.023 1.00 95.31 96 GLU A O 1
ATOM 788 N N . PHE A 1 97 ? -16.790 20.660 15.760 1.00 95.62 97 PHE A N 1
ATOM 789 C CA . PHE A 1 97 ? -16.096 21.417 14.722 1.00 95.62 97 PHE A CA 1
ATOM 790 C C . PHE A 1 97 ? -16.481 20.953 13.312 1.00 95.62 97 PHE A C 1
ATOM 792 O O . PHE A 1 97 ? -16.749 21.790 12.443 1.00 95.62 97 PHE A O 1
ATOM 799 N N . LEU A 1 98 ? -16.503 19.640 13.066 1.00 95.25 98 LEU A N 1
ATOM 800 C CA . LEU A 1 98 ? -16.803 19.088 11.747 1.00 95.25 98 LEU A CA 1
ATOM 801 C C . LEU A 1 98 ? -18.271 19.282 11.369 1.00 95.25 98 LEU A C 1
ATOM 803 O O . LEU A 1 98 ? -18.538 19.676 10.234 1.00 95.25 98 LEU A O 1
ATOM 807 N N . LYS A 1 99 ? -19.210 19.096 12.304 1.00 94.56 99 LYS A N 1
ATOM 808 C CA . LYS A 1 99 ? -20.642 19.341 12.064 1.00 94.56 99 LYS A CA 1
ATOM 809 C C . LYS A 1 99 ? -20.908 20.795 11.669 1.00 94.56 99 LYS A C 1
ATOM 811 O O . LYS A 1 99 ? -21.507 21.046 10.621 1.00 94.56 99 LYS A O 1
ATOM 816 N N . ILE A 1 100 ? -20.367 21.747 12.436 1.00 94.31 100 ILE A N 1
ATOM 817 C CA . ILE A 1 100 ? -20.492 23.185 12.151 1.00 94.31 100 ILE A CA 1
ATOM 818 C C . ILE A 1 100 ? -19.825 23.532 10.814 1.00 94.31 100 ILE A C 1
ATOM 820 O O . ILE A 1 100 ? -20.405 24.232 9.986 1.00 94.31 100 ILE A O 1
ATOM 824 N N . SER A 1 101 ? -18.616 23.024 10.568 1.00 92.44 101 SER A N 1
ATOM 825 C CA . SER A 1 101 ? -17.846 23.375 9.369 1.00 92.44 101 SER A CA 1
ATOM 826 C C . SER A 1 101 ? -18.441 22.815 8.079 1.00 92.44 101 SER A C 1
ATOM 828 O O . SER A 1 101 ? -18.382 23.474 7.039 1.00 92.44 101 SER A O 1
ATOM 830 N N . PHE A 1 102 ? -18.975 21.593 8.113 1.00 90.69 102 PHE A N 1
ATOM 831 C CA . PHE A 1 102 ? -19.458 20.902 6.918 1.00 90.69 102 PHE A CA 1
ATOM 832 C C . PHE A 1 102 ? -20.843 21.378 6.499 1.00 90.69 102 PHE A C 1
ATOM 834 O O . PHE A 1 102 ? -21.041 21.681 5.318 1.00 90.69 102 PHE A O 1
ATOM 841 N N . PHE A 1 103 ? -21.763 21.513 7.453 1.00 90.25 103 PHE A N 1
ATOM 842 C CA . PHE A 1 103 ? -23.174 21.757 7.154 1.00 90.25 103 PHE A CA 1
ATOM 843 C C . PHE A 1 103 ? -23.660 23.149 7.557 1.00 90.25 103 PHE A C 1
ATOM 845 O O . PHE A 1 103 ? -24.725 23.562 7.114 1.00 90.25 103 PHE A O 1
ATOM 852 N N . GLY A 1 104 ? -22.894 23.896 8.358 1.00 87.56 104 GLY A N 1
ATOM 853 C CA . GLY A 1 104 ? -23.335 25.181 8.910 1.00 87.56 104 GLY A CA 1
ATOM 854 C C . GLY A 1 104 ? -24.394 25.051 10.011 1.00 87.56 104 GLY A C 1
ATOM 855 O O . GLY A 1 104 ? -24.687 26.044 10.668 1.00 87.56 104 GLY A O 1
ATOM 856 N N . ASP A 1 105 ? -24.918 23.843 10.241 1.00 77.31 105 ASP A N 1
ATOM 857 C CA . ASP A 1 105 ? -25.864 23.512 11.302 1.00 77.31 105 ASP A CA 1
ATOM 858 C C . ASP A 1 105 ? -25.368 22.274 12.085 1.00 77.31 105 ASP A C 1
ATOM 860 O O . ASP A 1 105 ? -25.190 21.201 11.486 1.00 77.31 105 ASP A O 1
ATOM 864 N N . PRO A 1 106 ? -25.137 22.389 13.409 1.00 68.19 106 PRO A N 1
ATOM 865 C CA . PRO A 1 106 ? -24.715 21.275 14.258 1.00 68.19 106 PRO A CA 1
ATOM 866 C C . PRO A 1 106 ? -25.739 20.132 14.365 1.00 68.19 106 PRO A C 1
ATOM 868 O O . PRO A 1 106 ? -25.353 19.027 14.744 1.00 68.19 106 PRO A O 1
ATOM 871 N N . LEU A 1 107 ? -27.014 20.358 14.024 1.00 63.69 107 LEU A N 1
ATOM 872 C CA . LEU A 1 107 ? -28.081 19.349 14.103 1.00 63.69 107 LEU A CA 1
ATOM 873 C C . LEU A 1 107 ? -28.139 18.417 12.884 1.00 63.69 107 LEU A C 1
ATOM 875 O O . LEU A 1 107 ? -28.961 17.500 12.834 1.00 63.69 107 LEU A O 1
ATOM 879 N N . THR A 1 108 ? -27.272 18.626 11.892 1.00 76.88 108 THR A N 1
ATOM 880 C CA . THR A 1 108 ? -27.286 17.831 10.663 1.00 76.88 108 THR A CA 1
ATOM 881 C C . THR A 1 108 ? -26.695 16.437 10.905 1.00 76.88 108 THR A C 1
ATOM 883 O O . THR A 1 108 ? -25.478 16.250 10.896 1.00 76.88 108 THR A O 1
ATOM 886 N N . ASP A 1 109 ? -27.555 15.431 11.064 1.00 84.81 109 ASP A N 1
ATOM 887 C CA . ASP A 1 109 ? -27.176 14.037 11.357 1.00 84.81 109 ASP A CA 1
ATOM 888 C C . ASP A 1 109 ? -26.689 13.253 10.117 1.00 84.81 109 ASP A C 1
ATOM 890 O O . ASP A 1 109 ? -27.025 12.094 9.904 1.00 84.81 109 ASP A O 1
ATOM 894 N N . GLN A 1 110 ? -25.933 13.895 9.217 1.00 93.12 110 GLN A N 1
ATOM 895 C CA . GLN A 1 110 ? -25.397 13.231 8.016 1.00 93.12 110 GLN A CA 1
ATOM 896 C C . GLN A 1 110 ? -24.080 12.485 8.271 1.00 93.12 110 GLN A C 1
ATOM 898 O O . GLN A 1 110 ? -23.698 11.626 7.467 1.00 93.12 110 GLN A O 1
ATOM 903 N N . ILE A 1 111 ? -23.384 12.807 9.365 1.00 95.25 111 ILE A N 1
ATOM 904 C CA . ILE A 1 111 ? -22.171 12.110 9.802 1.00 95.25 111 ILE A CA 1
ATOM 905 C C . ILE A 1 111 ? -22.600 10.896 10.620 1.00 95.25 111 ILE A C 1
ATOM 907 O O . ILE A 1 111 ? -23.152 11.038 11.701 1.00 95.25 111 ILE A O 1
ATOM 911 N N . TYR A 1 112 ? -22.304 9.702 10.114 1.00 95.31 112 TYR A N 1
ATOM 912 C CA . TYR A 1 112 ? -22.602 8.449 10.799 1.00 95.31 112 TYR A CA 1
ATOM 913 C C . TYR A 1 112 ? -21.636 8.197 11.961 1.00 95.31 112 TYR A C 1
ATOM 915 O O . TYR A 1 112 ? -22.044 7.858 13.069 1.00 95.31 112 TYR A O 1
ATOM 923 N N . ARG A 1 113 ? -20.327 8.331 11.706 1.00 95.88 113 ARG A N 1
ATOM 924 C CA . ARG A 1 113 ? -19.290 8.016 12.695 1.00 95.88 113 ARG A CA 1
ATOM 925 C C . ARG A 1 113 ? -17.991 8.750 12.397 1.00 95.88 113 ARG A C 1
ATOM 927 O O . ARG A 1 113 ? -17.576 8.849 11.245 1.00 95.88 113 ARG A O 1
ATOM 934 N N . ILE A 1 114 ? -17.318 9.192 13.456 1.00 96.50 114 ILE A N 1
ATOM 935 C CA . ILE A 1 114 ? -15.956 9.732 13.399 1.00 96.50 114 ILE A CA 1
ATOM 936 C C . ILE A 1 114 ? -15.013 8.751 14.093 1.00 96.50 114 ILE A C 1
ATOM 938 O O . ILE A 1 114 ? -15.161 8.461 15.285 1.00 96.50 114 ILE A O 1
ATOM 942 N N . ASN A 1 115 ? -14.043 8.248 13.334 1.00 96.94 115 ASN A N 1
ATOM 943 C CA . ASN A 1 115 ? -12.993 7.358 13.809 1.00 96.94 115 ASN A CA 1
ATOM 944 C C . ASN A 1 115 ? -11.683 8.138 13.939 1.00 96.94 115 ASN A C 1
ATOM 946 O O . ASN A 1 115 ? -11.165 8.678 12.962 1.00 96.94 115 ASN A O 1
ATOM 950 N N . MET A 1 116 ? -11.159 8.205 15.161 1.00 97.50 116 MET A N 1
ATOM 951 C CA . MET A 1 116 ? -9.883 8.849 15.466 1.00 97.50 116 MET A CA 1
ATOM 952 C C . MET A 1 116 ? -8.730 7.944 15.021 1.00 97.50 116 MET A C 1
ATOM 954 O O . MET A 1 116 ? -8.759 6.747 15.299 1.00 97.50 116 MET A O 1
ATOM 958 N N . CYS A 1 117 ? -7.713 8.499 14.357 1.00 96.94 117 CYS A N 1
ATOM 959 C CA . CYS A 1 117 ? -6.507 7.750 14.007 1.00 96.94 117 CYS A CA 1
ATOM 960 C C . CYS A 1 117 ? -5.386 8.051 15.008 1.00 96.94 117 CYS A C 1
ATOM 962 O O . CYS A 1 117 ? -5.071 9.218 15.275 1.00 96.94 117 CYS A O 1
ATOM 964 N N . TYR A 1 118 ? -4.729 7.007 15.504 1.00 96.69 118 TYR A N 1
ATOM 965 C CA . TYR A 1 118 ? -3.664 7.099 16.504 1.00 96.69 118 TYR A CA 1
ATOM 966 C C . TYR A 1 118 ? -2.312 6.685 15.908 1.00 96.69 118 TYR A C 1
ATOM 968 O O . TYR A 1 118 ? -2.255 5.941 14.928 1.00 96.69 118 TYR A O 1
ATOM 976 N N . ASP A 1 119 ? -1.219 7.188 16.480 1.00 95.81 119 ASP A N 1
ATOM 977 C CA . ASP A 1 119 ? 0.124 6.682 16.197 1.00 95.81 119 ASP A CA 1
ATOM 978 C C . ASP A 1 119 ? 0.289 5.312 16.860 1.00 95.81 119 ASP A C 1
ATOM 980 O O . ASP A 1 119 ? 0.471 5.209 18.072 1.00 95.81 119 ASP A O 1
ATOM 984 N N . TYR A 1 120 ? 0.167 4.265 16.050 1.00 94.81 120 TYR A N 1
ATOM 985 C CA . TYR A 1 120 ? 0.140 2.872 16.489 1.00 94.81 120 TYR A CA 1
ATOM 986 C C . TYR A 1 120 ? 1.469 2.144 16.245 1.00 94.81 120 TYR A C 1
ATOM 988 O O . TYR A 1 120 ? 1.508 0.926 16.365 1.00 94.81 120 TYR A O 1
ATOM 996 N N . GLN A 1 121 ? 2.563 2.843 15.905 1.00 94.06 121 GLN A N 1
ATOM 997 C CA . GLN A 1 121 ? 3.841 2.171 15.623 1.00 94.06 121 GLN A CA 1
ATOM 998 C C . GLN A 1 121 ? 4.322 1.337 16.818 1.00 94.06 121 GLN A C 1
ATOM 1000 O O . GLN A 1 121 ? 4.670 0.177 16.655 1.00 94.06 121 GLN A O 1
ATOM 1005 N N . GLU A 1 122 ? 4.268 1.908 18.020 1.00 94.38 122 GLU A N 1
ATOM 1006 C CA . GLU A 1 122 ? 4.650 1.222 19.260 1.00 94.38 122 GLU A CA 1
ATOM 1007 C C . GLU A 1 122 ? 3.774 -0.010 19.539 1.00 94.38 122 GLU A C 1
ATOM 1009 O O . GLU A 1 122 ? 4.275 -1.059 19.951 1.00 94.38 122 GLU A O 1
ATOM 1014 N N . TYR A 1 123 ? 2.471 0.103 19.262 1.00 95.75 123 TYR A N 1
ATOM 1015 C CA . TYR A 1 123 ? 1.534 -1.014 19.342 1.00 95.75 123 TYR A CA 1
ATOM 1016 C C . TYR A 1 123 ? 1.893 -2.100 18.328 1.00 95.75 123 TYR A C 1
ATOM 1018 O O . TYR A 1 123 ? 1.967 -3.268 18.687 1.00 95.75 123 TYR A O 1
ATOM 1026 N N . LEU A 1 124 ? 2.160 -1.724 17.073 1.00 93.75 124 LEU A N 1
ATOM 1027 C CA . LEU A 1 124 ? 2.509 -2.655 16.004 1.00 93.75 124 LEU A CA 1
ATOM 1028 C C . LEU A 1 124 ? 3.818 -3.393 16.299 1.00 93.75 124 LEU A C 1
ATOM 1030 O O . LEU A 1 124 ? 3.892 -4.601 16.093 1.00 93.75 124 LEU A O 1
ATOM 1034 N N . ASP A 1 125 ? 4.831 -2.687 16.798 1.00 95.81 125 ASP A N 1
ATOM 1035 C CA . ASP A 1 125 ? 6.117 -3.279 17.166 1.00 95.81 125 ASP A CA 1
ATOM 1036 C C . ASP A 1 125 ? 5.928 -4.298 18.304 1.00 95.81 125 ASP A C 1
ATOM 1038 O O . ASP A 1 125 ? 6.394 -5.435 18.201 1.00 95.81 125 ASP A O 1
ATOM 1042 N N . SER A 1 126 ? 5.154 -3.931 19.332 1.00 96.81 126 SER A N 1
ATOM 1043 C CA . SER A 1 126 ? 4.806 -4.815 20.454 1.00 96.81 126 SER A CA 1
ATOM 1044 C C . SER A 1 126 ? 3.976 -6.022 19.998 1.00 96.81 126 SER A C 1
ATOM 1046 O O . SER A 1 126 ? 4.253 -7.155 20.381 1.00 96.81 126 SER A O 1
ATOM 1048 N N . PHE A 1 127 ? 2.998 -5.814 19.118 1.00 95.94 127 PHE A N 1
ATOM 1049 C CA . PHE A 1 127 ? 2.147 -6.869 18.571 1.00 95.94 127 PHE A CA 1
ATOM 1050 C C . PHE A 1 127 ? 2.937 -7.856 17.701 1.00 95.94 127 PHE A C 1
ATOM 1052 O O . PHE A 1 127 ? 2.801 -9.069 17.845 1.00 95.94 127 PHE A O 1
ATOM 1059 N N . ASN A 1 128 ? 3.830 -7.361 16.843 1.00 93.69 128 ASN A N 1
ATOM 1060 C CA . ASN A 1 128 ? 4.711 -8.211 16.042 1.00 93.69 128 ASN A CA 1
ATOM 1061 C C . ASN A 1 128 ? 5.688 -9.002 16.919 1.00 93.69 128 ASN A C 1
ATOM 1063 O O . ASN A 1 128 ? 5.980 -10.161 16.624 1.00 93.69 128 ASN A O 1
ATOM 1067 N N . GLN A 1 129 ? 6.188 -8.398 18.001 1.00 96.25 129 GLN A N 1
ATOM 1068 C CA . GLN A 1 129 ? 6.991 -9.111 18.990 1.00 96.25 129 GLN A CA 1
ATOM 1069 C C . GLN A 1 129 ? 6.170 -10.215 19.671 1.00 96.25 129 GLN A C 1
ATOM 1071 O O . GLN A 1 129 ? 6.651 -11.340 19.771 1.00 96.25 129 GLN A O 1
ATOM 1076 N N . LYS A 1 130 ? 4.907 -9.948 20.034 1.00 96.38 130 LYS A N 1
ATOM 1077 C CA . LYS A 1 130 ? 3.993 -10.967 20.570 1.00 96.38 130 LYS A CA 1
ATOM 1078 C C . LYS A 1 130 ? 3.838 -12.149 19.616 1.00 96.38 130 LYS A C 1
ATOM 1080 O O . LYS A 1 130 ? 3.971 -13.287 20.048 1.00 96.38 130 LYS A O 1
ATOM 1085 N N . ILE A 1 131 ? 3.612 -11.895 18.324 1.00 92.12 131 ILE A N 1
ATOM 1086 C CA . ILE A 1 131 ? 3.492 -12.956 17.308 1.00 92.12 131 ILE A CA 1
ATOM 1087 C C . ILE A 1 131 ? 4.760 -13.819 17.263 1.00 92.12 131 ILE A C 1
ATOM 1089 O O . ILE A 1 131 ? 4.670 -15.047 17.274 1.00 92.12 131 ILE A O 1
ATOM 1093 N N . LYS A 1 132 ? 5.946 -13.195 17.260 1.00 93.75 132 LYS A N 1
ATOM 1094 C CA . LYS A 1 132 ? 7.226 -13.923 17.289 1.00 93.75 132 LYS A CA 1
ATOM 1095 C C . LYS A 1 132 ? 7.367 -14.772 18.551 1.00 93.75 132 LYS A C 1
ATOM 1097 O O . LYS A 1 132 ? 7.780 -15.926 18.454 1.00 93.75 132 LYS A O 1
ATOM 1102 N N . ASN A 1 133 ? 6.994 -14.223 19.706 1.00 95.50 133 ASN A N 1
ATOM 1103 C CA . ASN A 1 133 ? 7.059 -14.939 20.973 1.00 95.50 133 ASN A CA 1
ATOM 1104 C C . ASN A 1 133 ? 6.079 -16.116 20.988 1.00 95.50 133 ASN A C 1
ATOM 1106 O O . ASN A 1 133 ? 6.476 -17.196 21.400 1.00 95.50 133 ASN A O 1
ATOM 1110 N N . ILE A 1 134 ? 4.853 -15.960 20.478 1.00 91.50 134 ILE A N 1
ATOM 1111 C CA . ILE A 1 134 ? 3.874 -17.057 20.366 1.00 91.50 134 ILE A CA 1
ATOM 1112 C C . ILE A 1 134 ? 4.435 -18.193 19.506 1.00 91.50 134 ILE A C 1
ATOM 1114 O O . ILE A 1 134 ? 4.379 -19.356 19.902 1.00 91.50 134 ILE A O 1
ATOM 1118 N N . TYR A 1 135 ? 5.025 -17.864 18.357 1.00 89.62 135 TYR A N 1
ATOM 1119 C CA . TYR A 1 135 ? 5.643 -18.859 17.484 1.00 89.62 135 TYR A CA 1
ATOM 1120 C C . TYR A 1 135 ? 6.796 -19.601 18.182 1.00 89.62 135 TYR A C 1
ATOM 1122 O O . TYR A 1 135 ? 6.847 -20.831 18.172 1.00 89.62 135 TYR A O 1
ATOM 1130 N N . ALA A 1 136 ? 7.688 -18.871 18.860 1.00 92.62 136 ALA A N 1
ATOM 1131 C CA . ALA A 1 136 ? 8.790 -19.463 19.617 1.00 92.62 136 ALA A CA 1
ATOM 1132 C C . ALA A 1 136 ? 8.302 -20.338 20.788 1.00 92.62 136 ALA A C 1
ATOM 1134 O O . ALA A 1 136 ? 8.839 -21.425 21.008 1.00 92.62 136 ALA A O 1
ATOM 1135 N N . THR A 1 137 ? 7.261 -19.901 21.500 1.00 93.56 137 THR A N 1
ATOM 1136 C CA . THR A 1 137 ? 6.586 -20.653 22.566 1.00 93.56 137 THR A CA 1
ATOM 1137 C C . THR A 1 137 ? 6.010 -21.958 22.027 1.00 93.56 137 THR A C 1
ATOM 1139 O O . THR A 1 137 ? 6.242 -23.009 22.620 1.00 93.56 137 THR A O 1
ATOM 1142 N N . ASN A 1 138 ? 5.321 -21.926 20.883 1.00 86.62 138 ASN A N 1
ATOM 1143 C CA . ASN A 1 138 ? 4.764 -23.126 20.257 1.00 86.62 138 ASN A CA 1
ATOM 1144 C C . ASN A 1 138 ? 5.864 -24.119 19.863 1.00 86.62 138 ASN A C 1
ATOM 1146 O O . ASN A 1 138 ? 5.725 -25.310 20.125 1.00 86.62 138 ASN A O 1
ATOM 1150 N N . ILE A 1 139 ? 6.994 -23.640 19.334 1.00 86.81 139 ILE A N 1
ATOM 1151 C CA . ILE A 1 139 ? 8.156 -24.496 19.049 1.00 86.81 139 ILE A CA 1
ATOM 1152 C C . ILE A 1 139 ? 8.708 -25.137 20.328 1.00 86.81 139 ILE A C 1
ATOM 1154 O O . ILE A 1 139 ? 9.001 -26.329 20.328 1.00 86.81 139 ILE A O 1
ATOM 1158 N N . CYS A 1 140 ? 8.858 -24.378 21.418 1.00 91.62 140 CYS A N 1
ATOM 1159 C CA . CYS A 1 140 ? 9.361 -24.931 22.681 1.00 91.62 140 CYS A CA 1
ATOM 1160 C C . CYS A 1 140 ? 8.393 -25.976 23.258 1.00 91.62 140 CYS A C 1
ATOM 1162 O O . CYS A 1 140 ? 8.834 -27.032 23.700 1.00 91.62 140 CYS A O 1
ATOM 1164 N N . LYS A 1 141 ? 7.079 -25.728 23.174 1.00 91.00 141 LYS A N 1
ATOM 1165 C CA . LYS A 1 141 ? 6.034 -26.682 23.583 1.00 91.00 141 LYS A CA 1
ATOM 1166 C C . LYS A 1 141 ? 6.061 -27.966 22.752 1.00 91.00 141 LYS A C 1
ATOM 1168 O O . LYS A 1 141 ? 5.894 -29.043 23.314 1.00 91.00 141 LYS A O 1
ATOM 1173 N N . LEU A 1 142 ? 6.291 -27.860 21.441 1.00 86.75 142 LEU A N 1
ATOM 1174 C CA . LEU A 1 142 ? 6.448 -29.023 20.565 1.00 86.75 142 LEU A CA 1
ATOM 1175 C C . LEU A 1 142 ? 7.691 -29.834 20.936 1.00 86.75 142 LEU A C 1
ATOM 1177 O O . LEU A 1 142 ? 7.573 -31.035 21.135 1.00 86.75 142 LEU A O 1
ATOM 1181 N N . LYS A 1 143 ? 8.839 -29.174 21.133 1.00 90.19 143 LYS A N 1
ATOM 1182 C CA . LYS A 1 143 ? 10.067 -29.844 21.579 1.00 90.19 143 LYS A CA 1
ATOM 1183 C C . LYS A 1 143 ? 9.849 -30.578 22.897 1.00 90.19 143 LYS A C 1
ATOM 1185 O O . LYS A 1 143 ? 10.096 -31.765 22.963 1.00 90.19 143 LYS A O 1
ATOM 1190 N N . LEU A 1 144 ? 9.301 -29.923 23.919 1.00 92.19 144 LEU A N 1
ATOM 1191 C CA . LEU A 1 144 ? 9.047 -30.562 25.219 1.00 92.19 144 LEU A CA 1
ATOM 1192 C C . LEU A 1 144 ? 8.085 -31.761 25.148 1.00 92.19 144 LEU A C 1
ATOM 1194 O O . LEU A 1 144 ? 8.111 -32.612 26.032 1.00 92.19 144 LEU A O 1
ATOM 1198 N N . ARG A 1 145 ? 7.226 -31.837 24.123 1.00 90.81 145 ARG A N 1
ATOM 1199 C CA . ARG A 1 145 ? 6.347 -32.992 23.896 1.00 90.81 145 ARG A CA 1
ATOM 1200 C C . ARG A 1 145 ? 7.098 -34.184 23.289 1.00 90.81 145 ARG A C 1
ATOM 1202 O O . ARG A 1 145 ? 6.655 -35.317 23.482 1.00 90.81 145 ARG A O 1
ATOM 1209 N N . ASP A 1 146 ? 8.200 -33.957 22.578 1.00 89.88 146 ASP A N 1
ATOM 1210 C CA . ASP A 1 146 ? 8.999 -35.030 21.993 1.00 89.88 146 ASP A CA 1
ATOM 1211 C C . ASP A 1 146 ? 9.681 -35.835 23.110 1.00 89.88 146 ASP A C 1
ATOM 1213 O O . ASP A 1 146 ? 10.606 -35.374 23.775 1.00 89.88 146 ASP A O 1
ATOM 1217 N N . GLN A 1 147 ? 9.228 -37.078 23.302 1.00 72.19 147 GLN A N 1
ATOM 1218 C CA . GLN A 1 147 ? 9.615 -37.974 24.407 1.00 72.19 147 GLN A CA 1
ATOM 1219 C C . GLN A 1 147 ? 11.110 -38.360 24.455 1.00 72.19 147 GLN A C 1
ATOM 1221 O O . GLN A 1 147 ? 11.517 -39.098 25.347 1.00 72.19 147 GLN A O 1
ATOM 1226 N N . TYR A 1 148 ? 11.927 -37.894 23.508 1.00 84.62 148 TYR A N 1
ATOM 1227 C CA . TYR A 1 148 ? 13.331 -38.282 23.340 1.00 84.62 148 TYR A CA 1
ATOM 1228 C C . TYR A 1 148 ? 14.338 -37.180 23.699 1.00 84.62 148 TYR A C 1
ATOM 1230 O O . TYR A 1 148 ? 15.526 -37.339 23.420 1.00 84.62 148 TYR A O 1
ATOM 1238 N N . LEU A 1 149 ? 13.907 -36.060 24.287 1.00 82.50 149 LEU A N 1
ATOM 1239 C CA . LEU A 1 149 ? 14.851 -35.045 24.759 1.00 82.50 149 LEU A CA 1
ATOM 1240 C C . LEU A 1 149 ? 15.608 -35.523 26.001 1.00 82.50 149 LEU A C 1
ATOM 1242 O O . LEU A 1 149 ? 15.007 -35.944 26.985 1.00 82.50 149 LEU A O 1
ATOM 1246 N N . GLU A 1 150 ? 16.936 -35.419 25.963 1.00 90.38 150 GLU A N 1
ATOM 1247 C CA . GLU A 1 150 ? 17.766 -35.624 27.148 1.00 90.38 150 GLU A CA 1
ATOM 1248 C C . GLU A 1 150 ? 17.446 -34.541 28.199 1.00 90.38 150 GLU A C 1
ATOM 1250 O O . GLU A 1 150 ? 17.297 -33.362 27.867 1.00 90.38 150 GLU A O 1
ATOM 1255 N N . GLU A 1 151 ? 17.398 -34.937 29.475 1.00 91.12 151 GLU A N 1
ATOM 1256 C CA . GLU A 1 151 ? 17.097 -34.083 30.641 1.00 91.12 151 GLU A CA 1
ATOM 1257 C C . GLU A 1 151 ? 17.724 -32.667 30.623 1.00 91.12 151 GLU A C 1
ATOM 1259 O O . GLU A 1 151 ? 16.991 -31.700 30.847 1.00 91.12 151 GLU A O 1
ATOM 1264 N N . PRO A 1 152 ? 19.028 -32.461 30.317 1.00 92.38 152 PRO A N 1
ATOM 1265 C CA . PRO A 1 152 ? 19.599 -31.110 30.316 1.00 92.38 152 PRO A CA 1
ATOM 1266 C C . PRO A 1 152 ? 18.968 -30.187 29.263 1.00 92.38 152 PRO A C 1
ATOM 1268 O O . PRO A 1 152 ? 18.769 -29.000 29.522 1.00 92.38 152 PRO A O 1
ATOM 1271 N N . TYR A 1 153 ? 18.606 -30.722 28.096 1.00 92.38 153 TYR A N 1
ATOM 1272 C CA . TYR A 1 153 ? 17.965 -29.945 27.035 1.00 92.38 153 TYR A CA 1
ATOM 1273 C C . TYR A 1 153 ? 16.482 -29.691 27.322 1.00 92.38 153 TYR A C 1
ATOM 1275 O O . TYR A 1 153 ? 15.944 -28.660 26.903 1.00 92.38 153 TYR A O 1
ATOM 1283 N N . ALA A 1 154 ? 15.817 -30.604 28.036 1.00 93.94 154 ALA A N 1
ATOM 1284 C CA . ALA A 1 154 ? 14.446 -30.407 28.492 1.00 93.94 154 ALA A CA 1
ATOM 1285 C C . ALA A 1 154 ? 14.365 -29.227 29.473 1.00 93.94 154 ALA A C 1
ATOM 1287 O O . ALA A 1 154 ? 13.555 -28.323 29.260 1.00 93.94 154 ALA A O 1
ATOM 1288 N N . GLN A 1 155 ? 15.267 -29.172 30.461 1.00 95.56 155 GLN A N 1
ATOM 1289 C CA . GLN A 1 155 ? 15.330 -28.064 31.418 1.00 95.56 155 GLN A CA 1
ATOM 1290 C C . GLN A 1 155 ? 15.619 -26.723 30.724 1.00 95.56 155 GLN A C 1
ATOM 1292 O O . GLN A 1 155 ? 14.884 -25.763 30.932 1.00 95.56 155 GLN A O 1
ATOM 1297 N N . GLU A 1 156 ? 16.613 -26.662 29.828 1.00 96.38 156 GLU A N 1
ATOM 1298 C CA . GLU A 1 156 ? 16.914 -25.435 29.069 1.00 96.38 156 GLU A CA 1
ATOM 1299 C C . GLU A 1 156 ? 15.703 -24.966 28.242 1.00 96.38 156 GLU A C 1
ATOM 1301 O O . GLU A 1 156 ? 15.388 -23.773 28.176 1.00 96.38 156 GLU A O 1
ATOM 1306 N N . THR A 1 157 ? 14.988 -25.905 27.615 1.00 95.00 157 THR A N 1
ATOM 1307 C CA . THR A 1 157 ? 13.792 -25.589 26.824 1.00 95.00 157 THR A CA 1
ATOM 1308 C C . THR A 1 157 ? 12.648 -25.097 27.710 1.00 95.00 157 THR A C 1
ATOM 1310 O O . THR A 1 157 ? 11.907 -24.204 27.295 1.00 95.00 157 THR A O 1
ATOM 1313 N N . GLN A 1 158 ? 12.511 -25.637 28.922 1.00 96.75 158 GLN A N 1
ATOM 1314 C CA . GLN A 1 158 ? 11.515 -25.210 29.899 1.00 96.75 158 GLN A CA 1
ATOM 1315 C C . GLN A 1 158 ? 11.818 -23.809 30.448 1.00 96.75 158 GLN A C 1
ATOM 1317 O O . GLN A 1 158 ? 10.923 -22.965 30.457 1.00 96.75 158 GLN A O 1
ATOM 1322 N N . ASP A 1 159 ? 13.072 -23.513 30.788 1.00 97.19 159 ASP A N 1
ATOM 1323 C CA . ASP A 1 159 ? 13.496 -22.179 31.237 1.00 97.19 159 ASP A CA 1
ATOM 1324 C C . ASP A 1 159 ? 13.279 -21.130 30.124 1.00 97.19 159 ASP A C 1
ATOM 1326 O O . ASP A 1 159 ? 12.783 -20.017 30.342 1.00 97.19 159 ASP A O 1
ATOM 1330 N N . LYS A 1 160 ? 13.587 -21.501 28.873 1.00 97.75 160 LYS A N 1
ATOM 1331 C CA . LYS A 1 160 ? 13.303 -20.666 27.699 1.00 97.75 160 LYS A CA 1
ATOM 1332 C C . LYS A 1 160 ? 11.804 -20.463 27.476 1.00 97.75 160 LYS A C 1
ATOM 1334 O O . LYS A 1 160 ? 11.388 -19.373 27.088 1.00 97.75 160 LYS A O 1
ATOM 1339 N N . LEU A 1 161 ? 10.992 -21.490 27.700 1.00 97.50 161 LEU A N 1
ATOM 1340 C CA . LEU A 1 161 ? 9.542 -21.380 27.603 1.00 97.50 161 LEU A CA 1
ATOM 1341 C C . LEU A 1 161 ? 8.996 -20.404 28.655 1.00 97.50 161 LEU A C 1
ATOM 1343 O O . LEU A 1 161 ? 8.221 -19.519 28.299 1.00 97.50 161 LEU A O 1
ATOM 1347 N N . GLU A 1 162 ? 9.445 -20.519 29.906 1.00 98.12 162 GLU A N 1
ATOM 1348 C CA . GLU A 1 162 ? 9.016 -19.641 30.997 1.00 98.12 162 GLU A CA 1
ATOM 1349 C C . GLU A 1 162 ? 9.402 -18.179 30.726 1.00 98.12 162 GLU A C 1
ATOM 1351 O O . GLU A 1 162 ? 8.560 -17.285 30.832 1.00 98.12 162 GLU A O 1
ATOM 1356 N N . SER A 1 163 ? 10.640 -17.922 30.287 1.00 98.12 163 SER A N 1
ATOM 1357 C CA . SER A 1 163 ? 11.067 -16.563 29.913 1.00 98.12 163 SER A CA 1
ATOM 1358 C C . SER A 1 163 ? 10.229 -15.962 28.775 1.00 98.12 163 SER A C 1
ATOM 1360 O O . SER A 1 163 ? 9.821 -14.803 28.862 1.00 98.12 163 SER A O 1
ATOM 1362 N N . LEU A 1 164 ? 9.897 -16.741 27.737 1.00 98.00 164 LEU A N 1
ATOM 1363 C CA . LEU A 1 164 ? 9.027 -16.286 26.645 1.00 98.00 164 LEU A CA 1
ATOM 1364 C C . LEU A 1 164 ? 7.608 -15.960 27.130 1.00 98.00 164 LEU A C 1
ATOM 1366 O O . LEU A 1 164 ? 7.011 -14.991 26.658 1.00 98.00 164 LEU A O 1
ATOM 1370 N N . GLU A 1 165 ? 7.062 -16.748 28.057 1.00 97.75 165 GLU A N 1
ATOM 1371 C CA . GLU A 1 165 ? 5.739 -16.510 28.646 1.00 97.75 165 GLU A CA 1
ATOM 1372 C C . GLU A 1 165 ? 5.733 -15.247 29.526 1.00 97.75 165 GLU A C 1
ATOM 1374 O O . GLU A 1 165 ? 4.813 -14.431 29.420 1.00 97.75 165 GLU A O 1
ATOM 1379 N N . GLN A 1 166 ? 6.790 -15.007 30.309 1.00 98.25 166 GLN A N 1
ATOM 1380 C CA . GLN A 1 166 ? 6.963 -13.757 31.061 1.00 98.25 166 GLN A CA 1
ATOM 1381 C C . GLN A 1 166 ? 7.064 -12.536 30.127 1.00 98.25 166 GLN A C 1
ATOM 1383 O O . GLN A 1 166 ? 6.410 -11.515 30.358 1.00 98.25 166 GLN A O 1
ATOM 1388 N N . GLU A 1 167 ? 7.824 -12.628 29.031 1.00 98.06 167 GLU A N 1
ATOM 1389 C CA . GLU A 1 167 ? 7.892 -11.558 28.027 1.00 98.06 167 GLU A CA 1
ATOM 1390 C C . GLU A 1 167 ? 6.530 -11.275 27.377 1.00 98.06 167 GLU A C 1
ATOM 1392 O O . GLU A 1 167 ? 6.179 -10.111 27.163 1.00 98.06 167 GLU A O 1
ATOM 1397 N N . GLN A 1 168 ? 5.746 -12.317 27.075 1.00 98.00 168 GLN A N 1
ATOM 1398 C CA . GLN A 1 168 ? 4.397 -12.156 26.526 1.00 98.00 168 GLN A CA 1
ATOM 1399 C C . GLN A 1 168 ? 3.483 -11.388 27.484 1.00 98.00 168 GLN A C 1
ATOM 1401 O O . GLN A 1 168 ? 2.779 -10.487 27.033 1.00 98.00 168 GLN A O 1
ATOM 1406 N N . GLN A 1 169 ? 3.542 -11.660 28.792 1.00 98.25 169 GLN A N 1
ATOM 1407 C CA . GLN A 1 169 ? 2.767 -10.913 29.791 1.00 98.25 169 GLN A CA 1
ATOM 1408 C C . GLN A 1 169 ? 3.138 -9.424 29.812 1.00 98.25 169 GLN A C 1
ATOM 1410 O O . GLN A 1 169 ? 2.263 -8.557 29.860 1.00 98.25 169 GLN A O 1
ATOM 1415 N N . VAL A 1 170 ? 4.434 -9.104 29.719 1.00 98.25 170 VAL A N 1
ATOM 1416 C CA . VAL A 1 170 ? 4.902 -7.711 29.640 1.00 98.25 170 VAL A CA 1
ATOM 1417 C C . VAL A 1 170 ? 4.392 -7.029 28.369 1.00 98.25 170 VAL A C 1
ATOM 1419 O O . VAL A 1 170 ? 3.977 -5.868 28.413 1.00 98.25 170 VAL A O 1
ATOM 1422 N N . ILE A 1 171 ? 4.416 -7.726 27.231 1.00 98.25 171 ILE A N 1
ATOM 1423 C CA . ILE A 1 171 ? 3.893 -7.206 25.963 1.00 98.25 171 ILE A CA 1
ATOM 1424 C C . ILE A 1 171 ? 2.379 -6.987 26.049 1.00 98.25 171 ILE A C 1
ATOM 1426 O O . ILE A 1 171 ? 1.896 -5.941 25.619 1.00 98.25 171 ILE A O 1
ATOM 1430 N N . ASP A 1 172 ? 1.640 -7.907 26.659 1.00 98.06 172 ASP A N 1
ATOM 1431 C CA . ASP A 1 172 ? 0.192 -7.788 26.835 1.00 98.06 172 ASP A CA 1
ATOM 1432 C C . ASP A 1 172 ? -0.178 -6.583 27.688 1.00 98.06 172 ASP A C 1
ATOM 1434 O O . ASP A 1 172 ? -1.052 -5.804 27.304 1.00 98.06 172 ASP A O 1
ATOM 1438 N N . GLN A 1 173 ? 0.566 -6.337 28.767 1.00 98.19 173 GLN A N 1
ATOM 1439 C CA . GLN A 1 173 ? 0.381 -5.129 29.562 1.00 98.19 173 GLN A CA 1
ATOM 1440 C C . GLN A 1 173 ? 0.649 -3.856 28.745 1.00 98.19 173 GLN A C 1
ATOM 1442 O O . GLN A 1 173 ? -0.081 -2.873 28.880 1.00 98.19 173 GLN A O 1
ATOM 1447 N N . LYS A 1 174 ? 1.666 -3.849 27.870 1.00 97.69 174 LYS A N 1
ATOM 1448 C CA . LYS A 1 174 ? 1.938 -2.706 26.976 1.00 97.69 174 LYS A CA 1
ATOM 1449 C C . LYS A 1 174 ? 0.798 -2.472 25.985 1.00 97.69 174 LYS A C 1
ATOM 1451 O O . LYS A 1 174 ? 0.400 -1.323 25.794 1.00 97.69 174 LYS A O 1
ATOM 1456 N N . LEU A 1 175 ? 0.263 -3.535 25.383 1.00 97.25 175 LEU A N 1
ATOM 1457 C CA . LEU A 1 175 ? -0.864 -3.451 24.452 1.00 97.25 175 LEU A CA 1
ATOM 1458 C C . LEU A 1 175 ? -2.125 -2.925 25.160 1.00 97.25 175 LEU A C 1
ATOM 1460 O O . LEU A 1 175 ? -2.743 -1.984 24.666 1.00 97.25 175 LEU A O 1
ATOM 1464 N N . MET A 1 176 ? -2.442 -3.439 26.354 1.00 97.19 176 MET A N 1
ATOM 1465 C CA . MET A 1 176 ? -3.570 -2.961 27.167 1.00 97.19 176 MET A CA 1
ATOM 1466 C C . MET A 1 176 ? -3.413 -1.491 27.578 1.00 97.19 176 MET A C 1
ATOM 1468 O O . MET A 1 176 ? -4.359 -0.708 27.483 1.00 97.19 176 MET A O 1
ATOM 1472 N N . ASN A 1 177 ? -2.211 -1.085 27.999 1.00 97.06 177 ASN A N 1
ATOM 1473 C CA . ASN A 1 177 ? -1.931 0.309 28.345 1.00 97.06 177 ASN A CA 1
ATOM 1474 C C . ASN A 1 177 ? -2.137 1.233 27.136 1.00 97.06 177 ASN A C 1
ATOM 1476 O O . ASN A 1 177 ? -2.739 2.298 27.272 1.00 97.06 177 ASN A O 1
ATOM 1480 N N . PHE A 1 178 ? -1.691 0.813 25.948 1.00 96.62 178 PHE A N 1
ATOM 1481 C CA . PHE A 1 178 ? -1.896 1.561 24.709 1.00 96.62 178 PHE A CA 1
ATOM 1482 C C . PHE A 1 178 ? -3.386 1.711 24.362 1.00 96.62 178 PHE A C 1
ATOM 1484 O O . PHE A 1 178 ? -3.830 2.802 23.996 1.00 96.62 178 PHE A O 1
ATOM 1491 N N . GLU A 1 179 ? -4.178 0.645 24.502 1.00 95.94 179 GLU A N 1
ATOM 1492 C CA . GLU A 1 179 ? -5.629 0.688 24.282 1.00 95.94 179 GLU A CA 1
ATOM 1493 C C . GLU A 1 179 ? -6.314 1.659 25.249 1.00 95.94 179 GLU A C 1
ATOM 1495 O O . GLU A 1 179 ? -7.095 2.517 24.827 1.00 95.94 179 GLU A O 1
ATOM 1500 N N . HIS A 1 180 ? -5.952 1.602 26.531 1.00 96.62 180 HIS A N 1
ATOM 1501 C CA . HIS A 1 180 ? -6.461 2.526 27.537 1.00 96.62 180 HIS A CA 1
ATOM 1502 C C . HIS A 1 180 ? -6.083 3.986 27.223 1.00 96.62 180 HIS A C 1
ATOM 1504 O O . HIS A 1 180 ? -6.927 4.879 27.312 1.00 96.62 180 HIS A O 1
ATOM 1510 N N . GLU A 1 181 ? -4.848 4.252 26.782 1.00 96.00 181 GLU A N 1
ATOM 1511 C CA . GLU A 1 181 ? -4.417 5.584 26.327 1.00 96.00 181 GLU A CA 1
ATOM 1512 C C . GLU A 1 181 ? -5.195 6.089 25.101 1.00 96.00 181 GLU A C 1
ATOM 1514 O O . GLU A 1 181 ? -5.377 7.301 24.943 1.00 96.00 181 GLU A O 1
ATOM 1519 N N . CYS A 1 182 ? -5.658 5.198 24.222 1.00 94.75 182 CYS A N 1
ATOM 1520 C CA . CYS A 1 182 ? -6.471 5.561 23.058 1.00 94.75 182 CYS A CA 1
ATOM 1521 C C . CYS A 1 182 ? -7.924 5.889 23.434 1.00 94.75 182 CYS A C 1
ATOM 1523 O O . CYS A 1 182 ? -8.545 6.730 22.775 1.00 94.75 182 CYS A O 1
ATOM 1525 N N . LEU A 1 183 ? -8.453 5.257 24.488 1.00 94.50 183 LEU A N 1
ATOM 1526 C CA . LEU A 1 183 ? -9.813 5.472 24.995 1.00 94.50 183 LEU A CA 1
ATOM 1527 C C . LEU A 1 183 ? -9.978 6.784 25.775 1.00 94.50 183 LEU A C 1
ATOM 1529 O O . LEU A 1 183 ? -11.096 7.289 25.892 1.00 94.50 183 LEU A O 1
ATOM 1533 N N . GLN A 1 184 ? -8.888 7.364 26.284 1.00 95.31 184 GLN A N 1
ATOM 1534 C CA . GLN A 1 184 ? -8.925 8.668 26.948 1.00 95.31 184 GLN A CA 1
ATOM 1535 C C . GLN A 1 184 ? -9.444 9.761 25.999 1.00 95.31 184 GLN A C 1
ATOM 1537 O O . GLN A 1 184 ? -9.011 9.854 24.850 1.00 95.31 184 GLN A O 1
ATOM 1542 N N . GLU A 1 185 ? -10.321 10.647 26.497 1.00 92.56 185 GLU A N 1
ATOM 1543 C CA . GLU A 1 185 ? -10.920 11.722 25.681 1.00 92.56 185 GLU A CA 1
ATOM 1544 C C . GLU A 1 185 ? -9.866 12.601 24.990 1.00 92.56 185 GLU A C 1
ATOM 1546 O O . GLU A 1 185 ? -10.106 13.083 23.885 1.00 92.56 185 GLU A O 1
ATOM 1551 N N . ARG A 1 186 ? -8.702 12.791 25.625 1.00 93.94 186 ARG A N 1
ATOM 1552 C CA . ARG A 1 186 ? -7.557 13.551 25.106 1.00 93.94 186 ARG A CA 1
ATOM 1553 C C . ARG A 1 186 ? -6.305 12.676 25.064 1.00 93.94 186 ARG A C 1
ATOM 1555 O O . ARG A 1 186 ? -5.431 12.774 25.923 1.00 93.94 186 ARG A O 1
ATOM 1562 N N . SER A 1 187 ? -6.215 11.822 24.050 1.00 93.50 187 SER A N 1
ATOM 1563 C CA . SER A 1 187 ? -5.061 10.940 23.866 1.00 93.50 187 SER A CA 1
ATOM 1564 C C . SER A 1 187 ? -3.849 11.678 23.289 1.00 93.50 187 SER A C 1
ATOM 1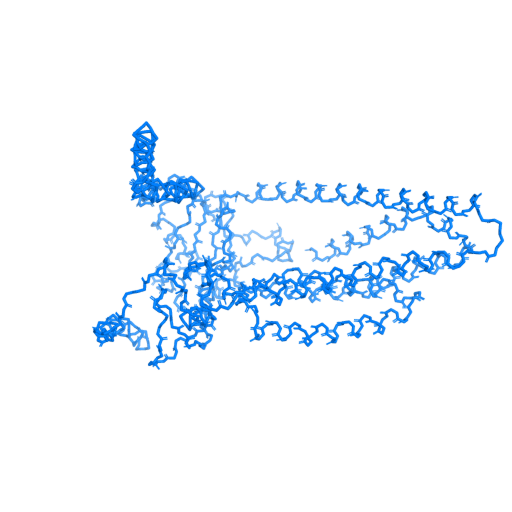566 O O . SER A 1 187 ? -3.923 12.291 22.223 1.00 93.50 187 SER A O 1
ATOM 1568 N N . LYS A 1 188 ? -2.682 11.537 23.931 1.00 95.19 188 LYS A N 1
ATOM 1569 C CA . LYS A 1 188 ? -1.395 12.020 23.386 1.00 95.19 188 LYS A CA 1
ATOM 1570 C C . LYS A 1 188 ? -0.982 11.282 22.107 1.00 95.19 188 LYS A C 1
ATOM 1572 O O . LYS A 1 188 ? -0.180 11.809 21.337 1.00 95.19 188 LYS A O 1
ATOM 1577 N N . LYS A 1 189 ? -1.526 10.082 21.883 1.00 96.00 189 LYS A N 1
ATOM 1578 C CA . LYS A 1 189 ? -1.259 9.244 20.707 1.00 96.00 189 LYS A CA 1
ATOM 1579 C C . LYS A 1 189 ? -2.081 9.667 19.489 1.00 96.00 189 LYS A C 1
ATOM 1581 O O . LYS A 1 189 ? -1.893 9.107 18.414 1.00 96.00 189 LYS A O 1
ATOM 1586 N N . PHE A 1 190 ? -2.980 10.649 19.607 1.00 97.19 190 PHE A N 1
ATOM 1587 C CA . PHE A 1 190 ? -3.764 11.121 18.470 1.00 97.19 190 PHE A CA 1
ATOM 1588 C C . PHE A 1 190 ? -2.860 11.688 17.360 1.00 97.19 190 PHE A C 1
ATOM 1590 O O . PHE A 1 190 ? -2.069 12.614 17.566 1.00 97.19 190 PHE A O 1
ATOM 1597 N N . SER A 1 191 ? -2.990 11.140 16.149 1.00 96.50 191 SER A N 1
ATOM 1598 C CA . SER A 1 191 ? -2.127 11.489 15.010 1.00 96.50 191 SER A CA 1
ATOM 1599 C C . SER A 1 191 ? -2.398 12.892 14.447 1.00 96.50 191 SER A C 1
ATOM 1601 O O . SER A 1 191 ? -1.520 13.487 13.812 1.00 96.50 191 SER A O 1
ATOM 1603 N N . GLY A 1 192 ? -3.585 13.451 14.716 1.00 96.50 192 GLY A N 1
ATOM 1604 C CA . GLY A 1 192 ? -4.110 14.632 14.023 1.00 96.50 192 GLY A CA 1
ATOM 1605 C C . GLY A 1 192 ? -4.894 14.285 12.751 1.00 96.50 192 GLY A C 1
ATOM 1606 O O . GLY A 1 192 ? -5.118 15.162 11.916 1.00 96.50 192 GLY A O 1
ATOM 1607 N N . THR A 1 193 ? -5.285 13.018 12.590 1.00 97.06 193 THR A N 1
ATOM 1608 C CA . THR A 1 193 ? -6.068 12.521 11.455 1.00 97.06 193 THR A CA 1
ATOM 1609 C C . THR A 1 193 ? -7.320 11.802 11.946 1.00 97.06 193 THR A C 1
ATOM 1611 O O . THR A 1 193 ? -7.251 11.023 12.894 1.00 97.06 193 THR A O 1
ATOM 1614 N N . VAL A 1 194 ? -8.455 12.036 11.291 1.00 97.38 194 VAL A N 1
ATOM 1615 C CA . VAL A 1 194 ? -9.710 11.317 11.541 1.00 97.38 194 VAL A CA 1
ATOM 1616 C C . VAL A 1 194 ? -10.315 10.818 10.234 1.00 97.38 194 VAL A C 1
ATOM 1618 O O . VAL A 1 194 ? -10.138 11.432 9.181 1.00 97.38 194 VAL A O 1
ATOM 1621 N N . ILE A 1 195 ? -11.046 9.710 10.309 1.00 97.81 195 ILE A N 1
ATOM 1622 C CA . ILE A 1 195 ? -11.874 9.195 9.218 1.00 97.81 195 ILE A CA 1
ATOM 1623 C C . ILE A 1 195 ? -13.333 9.480 9.567 1.00 97.81 195 ILE A C 1
ATOM 1625 O O . ILE A 1 195 ? -13.830 9.034 10.602 1.00 97.81 195 ILE A O 1
ATOM 1629 N N . VAL A 1 196 ? -14.008 10.237 8.708 1.00 97.44 196 VAL A N 1
ATOM 1630 C CA . VAL A 1 196 ? -15.405 10.650 8.878 1.00 97.44 196 VAL A CA 1
ATOM 1631 C C . VAL A 1 196 ? -16.260 9.852 7.911 1.00 97.44 196 VAL A C 1
ATOM 1633 O O . VAL A 1 196 ? -16.116 10.010 6.702 1.00 97.44 196 VAL A O 1
ATOM 1636 N N . SER A 1 197 ? -17.143 9.007 8.431 1.00 96.69 197 SER A N 1
ATOM 1637 C CA . SER A 1 197 ? -18.089 8.228 7.633 1.00 96.69 197 SER A CA 1
ATOM 1638 C C . SER A 1 197 ? -19.452 8.919 7.589 1.00 96.69 197 SER A C 1
ATOM 1640 O O . SER A 1 197 ? -19.946 9.402 8.608 1.00 96.69 197 SER A O 1
ATOM 1642 N N . PHE A 1 198 ? -20.067 8.951 6.412 1.00 95.88 198 PHE A N 1
ATOM 1643 C CA . PHE A 1 198 ? -21.338 9.612 6.123 1.00 95.88 198 PHE A CA 1
ATOM 1644 C C . PHE A 1 198 ? -22.447 8.589 5.875 1.00 95.88 198 PHE A C 1
ATOM 1646 O O . PHE A 1 198 ? -22.193 7.496 5.373 1.00 95.88 198 PHE A O 1
ATOM 1653 N N . LEU A 1 199 ? -23.695 8.973 6.151 1.00 94.88 199 LEU A N 1
ATOM 1654 C CA . LEU A 1 199 ? -24.865 8.137 5.849 1.00 94.88 199 LEU A CA 1
ATOM 1655 C C . LEU A 1 199 ? -25.104 7.962 4.341 1.00 94.88 199 LEU A C 1
ATOM 1657 O O . LEU A 1 199 ? -25.673 6.959 3.914 1.00 94.88 199 LEU A O 1
ATOM 1661 N N . THR A 1 200 ? -24.704 8.940 3.521 1.00 93.38 200 THR A N 1
ATOM 1662 C CA . THR A 1 200 ? -24.931 8.918 2.069 1.00 93.38 200 THR A CA 1
ATOM 1663 C C . THR A 1 200 ? -23.681 9.328 1.292 1.00 93.38 200 THR A C 1
ATOM 1665 O O . THR A 1 200 ? -22.913 10.189 1.723 1.00 93.38 200 THR A O 1
ATOM 1668 N N . ILE A 1 201 ? -23.506 8.747 0.099 1.00 93.31 201 ILE A N 1
ATOM 1669 C CA . ILE A 1 201 ? -22.414 9.099 -0.827 1.00 93.31 201 ILE A CA 1
ATOM 1670 C C . ILE A 1 201 ? -22.531 10.569 -1.256 1.00 93.31 201 ILE A C 1
ATOM 1672 O O . ILE A 1 201 ? -21.531 11.273 -1.344 1.00 93.31 201 ILE A O 1
ATOM 1676 N N . GLN A 1 202 ? -23.756 11.064 -1.464 1.00 94.25 202 GLN A N 1
ATOM 1677 C CA . GLN A 1 202 ? -24.009 12.452 -1.866 1.00 94.25 202 GLN A CA 1
ATOM 1678 C C . GLN A 1 202 ? -23.541 13.464 -0.809 1.00 94.25 202 GLN A C 1
ATOM 1680 O O . GLN A 1 202 ? -22.962 14.491 -1.168 1.00 94.25 202 GLN A O 1
ATOM 1685 N N . ALA A 1 203 ? -23.733 13.167 0.482 1.00 94.69 203 ALA A N 1
ATOM 1686 C CA . ALA A 1 203 ? -23.221 13.995 1.574 1.00 94.69 203 ALA A CA 1
ATOM 1687 C C . ALA A 1 203 ? -21.689 14.085 1.524 1.00 94.69 203 ALA A C 1
ATOM 1689 O O . ALA A 1 203 ? -21.133 15.185 1.486 1.00 94.69 203 ALA A O 1
ATOM 1690 N N . LYS A 1 204 ? -21.015 12.929 1.419 1.00 95.12 204 LYS A N 1
ATOM 1691 C CA . LYS A 1 204 ? -19.556 12.847 1.251 1.00 95.12 204 LYS A CA 1
ATOM 1692 C C . LYS A 1 204 ? -19.087 13.672 0.047 1.00 95.12 204 LYS A C 1
ATOM 1694 O O . LYS A 1 204 ? -18.198 14.505 0.192 1.00 95.12 204 LYS A O 1
ATOM 1699 N N . GLU A 1 205 ? -19.694 13.471 -1.124 1.00 94.50 205 GLU A N 1
ATOM 1700 C CA . GLU A 1 205 ? -19.338 14.163 -2.373 1.00 94.50 205 GLU A CA 1
ATOM 1701 C C . GLU A 1 205 ? -19.558 15.676 -2.300 1.00 94.50 205 GLU A C 1
ATOM 1703 O O . GLU A 1 205 ? -18.759 16.444 -2.831 1.00 94.50 205 GLU A O 1
ATOM 1708 N N . THR A 1 206 ? -20.604 16.137 -1.615 1.00 94.12 206 THR A N 1
ATOM 1709 C CA . THR A 1 206 ? -20.870 17.573 -1.440 1.00 94.12 206 THR A CA 1
ATOM 1710 C C . THR A 1 206 ? -19.746 18.238 -0.646 1.00 94.12 206 THR A C 1
ATOM 1712 O O . THR A 1 206 ? -19.214 19.273 -1.056 1.00 94.12 206 THR A O 1
ATOM 1715 N N . ILE A 1 207 ? -19.328 17.614 0.460 1.00 94.38 207 ILE A N 1
ATOM 1716 C CA . ILE A 1 207 ? -18.218 18.102 1.287 1.00 94.38 207 ILE A CA 1
ATOM 1717 C C . ILE A 1 207 ? -16.891 17.987 0.537 1.00 94.38 207 ILE A C 1
ATOM 1719 O O . ILE A 1 207 ? -16.111 18.943 0.513 1.00 94.38 207 ILE A O 1
ATOM 1723 N N . LEU A 1 208 ? -16.653 16.856 -0.129 1.00 93.38 208 LEU A N 1
ATOM 1724 C CA . LEU A 1 208 ? -15.449 16.641 -0.915 1.00 93.38 208 LEU A CA 1
ATOM 1725 C C . LEU A 1 208 ? -15.337 17.702 -2.012 1.00 93.38 208 LEU A C 1
ATOM 1727 O O . LEU A 1 208 ? -14.355 18.422 -2.049 1.00 93.38 208 LEU A O 1
ATOM 1731 N N . ASN A 1 209 ? -16.348 17.916 -2.850 1.00 91.56 209 ASN A N 1
ATOM 1732 C CA . ASN A 1 209 ? -16.271 18.904 -3.933 1.00 91.56 209 ASN A CA 1
ATOM 1733 C C . ASN A 1 209 ? -16.105 20.352 -3.436 1.00 91.56 209 ASN A C 1
ATOM 1735 O O . ASN A 1 209 ? -15.447 21.162 -4.104 1.00 91.56 209 ASN A O 1
ATOM 1739 N N . LYS A 1 210 ? -16.639 20.664 -2.247 1.00 90.81 210 LYS A N 1
ATOM 1740 C CA . LYS A 1 210 ? -16.489 21.970 -1.590 1.00 90.81 210 LYS A CA 1
ATOM 1741 C C . LYS A 1 210 ? -15.060 22.217 -1.094 1.00 90.81 210 LYS A C 1
ATOM 1743 O O . LYS A 1 210 ? -14.547 23.317 -1.291 1.00 90.81 210 LYS A O 1
ATOM 1748 N N . TYR A 1 211 ? -14.409 21.216 -0.494 1.00 90.38 211 TYR A N 1
ATOM 1749 C CA . TYR A 1 211 ? -13.115 21.385 0.190 1.00 90.38 211 TYR A CA 1
ATOM 1750 C C . TYR A 1 211 ? -11.924 20.659 -0.452 1.00 90.38 211 TYR A C 1
ATOM 1752 O O . TYR A 1 211 ? -10.793 20.853 -0.006 1.00 90.38 211 TYR A O 1
ATOM 1760 N N . LYS A 1 212 ? -12.139 19.841 -1.489 1.00 85.75 212 LYS A N 1
ATOM 1761 C CA . LYS A 1 212 ? -11.095 19.036 -2.136 1.00 85.75 212 LYS A CA 1
ATOM 1762 C C . LYS A 1 212 ? -9.988 19.938 -2.646 1.00 85.75 212 LYS A C 1
ATOM 1764 O O . LYS A 1 212 ? -10.196 20.821 -3.487 1.00 85.75 212 LYS A O 1
ATOM 1769 N N . PHE A 1 213 ? -8.790 19.663 -2.149 1.00 78.38 213 PHE A N 1
ATOM 1770 C CA . PHE A 1 213 ? -7.574 20.304 -2.603 1.00 78.38 213 PHE A CA 1
ATOM 1771 C C . PHE A 1 213 ? -7.322 19.909 -4.063 1.00 78.38 213 PHE A C 1
ATOM 1773 O O . PHE A 1 213 ? -7.285 18.734 -4.413 1.00 78.38 213 PHE A O 1
ATOM 1780 N N . THR A 1 214 ? -7.186 20.891 -4.947 1.00 78.62 214 THR A N 1
ATOM 1781 C CA . THR A 1 214 ? -6.789 20.669 -6.344 1.00 78.62 214 THR A CA 1
ATOM 1782 C C . THR A 1 214 ? -5.681 21.658 -6.645 1.00 78.62 214 THR A C 1
ATOM 1784 O O . THR A 1 214 ? -5.907 22.846 -6.450 1.00 78.62 214 THR A O 1
ATOM 1787 N N . LEU A 1 215 ? -4.525 21.208 -7.144 1.00 72.88 215 LEU A N 1
ATOM 1788 C CA . LEU A 1 215 ? -3.367 22.075 -7.431 1.00 72.88 215 LEU A CA 1
ATOM 1789 C C . LEU A 1 215 ? -3.752 23.333 -8.226 1.00 72.88 215 LEU A C 1
ATOM 1791 O O . LEU A 1 215 ? -3.445 24.446 -7.803 1.00 72.88 215 LEU A O 1
ATOM 1795 N N . LYS A 1 216 ? -4.567 23.177 -9.279 1.00 75.94 216 LYS A N 1
ATOM 1796 C CA . LYS A 1 216 ? -5.124 24.300 -10.057 1.00 75.94 216 LYS A CA 1
ATOM 1797 C C . LYS A 1 216 ? -5.897 25.307 -9.200 1.00 75.94 216 LYS A C 1
ATOM 1799 O O . LYS A 1 216 ? -5.708 26.511 -9.341 1.00 75.94 216 LYS A O 1
ATOM 1804 N N . LYS A 1 217 ? -6.754 24.822 -8.290 1.00 76.06 217 LYS A N 1
ATOM 1805 C CA . LYS A 1 217 ? -7.470 25.675 -7.329 1.00 76.06 217 LYS A CA 1
ATOM 1806 C C . LYS A 1 217 ? -6.502 26.300 -6.334 1.00 76.06 217 LYS A C 1
ATOM 1808 O O . LYS A 1 217 ? -6.720 27.439 -5.974 1.00 76.06 217 LYS A O 1
ATOM 1813 N N . THR A 1 218 ? -5.456 25.604 -5.901 1.00 71.25 218 THR A N 1
ATOM 1814 C CA . THR A 1 218 ? -4.464 26.120 -4.948 1.00 71.25 218 THR A CA 1
ATOM 1815 C C . THR A 1 218 ? -3.659 27.269 -5.535 1.00 71.25 218 THR A C 1
ATOM 1817 O O . THR A 1 218 ? -3.456 28.260 -4.845 1.00 71.25 218 THR A O 1
ATOM 1820 N N . ILE A 1 219 ? -3.258 27.182 -6.805 1.00 75.69 219 ILE A N 1
ATOM 1821 C CA . ILE A 1 219 ? -2.559 28.271 -7.500 1.00 75.69 219 ILE A CA 1
ATOM 1822 C C . ILE A 1 219 ? -3.502 29.472 -7.667 1.00 75.69 219 ILE A C 1
ATOM 1824 O O . ILE A 1 219 ? -3.158 30.583 -7.271 1.00 75.69 219 ILE A O 1
ATOM 1828 N N . LEU A 1 220 ? -4.733 29.255 -8.151 1.00 74.19 220 LEU A N 1
ATOM 1829 C CA . LEU A 1 220 ? -5.719 30.338 -8.304 1.00 74.19 220 LEU A CA 1
ATOM 1830 C C . LEU A 1 220 ? -6.154 30.950 -6.959 1.00 74.19 220 LEU A C 1
ATOM 1832 O O . LEU A 1 220 ? -6.370 32.156 -6.846 1.00 74.19 220 LEU A O 1
ATOM 1836 N N . ASN A 1 221 ? -6.281 30.117 -5.927 1.00 67.06 221 ASN A N 1
ATOM 1837 C CA . ASN A 1 221 ? -6.673 30.501 -4.574 1.00 67.06 221 ASN A CA 1
ATOM 1838 C C . ASN A 1 221 ? -5.470 30.819 -3.690 1.00 67.06 221 ASN A C 1
ATOM 1840 O O . ASN A 1 221 ? -5.654 31.074 -2.503 1.00 67.06 221 ASN A O 1
ATOM 1844 N N . PHE A 1 222 ? -4.249 30.883 -4.219 1.00 67.81 222 PHE A N 1
ATOM 1845 C CA . PHE A 1 222 ? -3.113 31.372 -3.440 1.00 67.81 222 PHE A CA 1
ATOM 1846 C C . PHE A 1 222 ? -3.395 32.796 -2.924 1.00 67.81 222 PHE A C 1
ATOM 1848 O O . PHE A 1 222 ? -3.001 33.160 -1.818 1.00 67.81 222 PHE A O 1
ATOM 1855 N N . PHE A 1 223 ? -4.220 33.548 -3.662 1.00 66.56 223 PHE A N 1
ATOM 1856 C CA . PHE A 1 223 ? -4.735 34.857 -3.268 1.00 66.56 223 PHE A CA 1
ATOM 1857 C C . PHE A 1 223 ? -6.073 34.826 -2.503 1.00 66.56 223 PHE A C 1
ATOM 1859 O O . PHE A 1 223 ? -6.411 35.797 -1.828 1.00 66.56 223 PHE A O 1
ATOM 1866 N N . LYS A 1 224 ? -6.845 33.730 -2.547 1.00 67.19 224 LYS A N 1
ATOM 1867 C CA . LYS A 1 224 ? -8.150 33.614 -1.870 1.00 67.19 224 LYS A CA 1
ATOM 1868 C C . LYS A 1 224 ? -8.047 32.652 -0.683 1.00 67.19 224 LYS A C 1
ATOM 1870 O O . LYS A 1 224 ? -7.855 31.458 -0.866 1.00 67.19 224 LYS A O 1
ATOM 1875 N N . LYS A 1 225 ? -8.229 33.147 0.550 1.00 61.38 225 LYS A N 1
ATOM 1876 C CA . LYS A 1 225 ? -8.184 32.366 1.812 1.00 61.38 225 LYS A CA 1
ATOM 1877 C C . LYS A 1 225 ? -9.354 31.363 1.965 1.00 61.38 225 LYS A C 1
ATOM 1879 O O . LYS A 1 225 ? -10.033 31.362 2.985 1.00 61.38 225 LYS A O 1
ATOM 1884 N N . VAL A 1 226 ? -9.604 30.500 0.982 1.00 68.44 226 VAL A N 1
ATOM 1885 C CA . VAL A 1 226 ? -10.673 29.482 0.995 1.00 68.44 226 VAL A CA 1
ATOM 1886 C C . VAL A 1 226 ? -10.111 28.150 1.493 1.00 68.44 226 VAL A C 1
ATOM 1888 O O . VAL A 1 226 ? -10.166 27.132 0.813 1.00 68.44 226 VAL A O 1
ATOM 1891 N N . TYR A 1 227 ? -9.507 28.162 2.678 1.00 82.12 227 TYR A N 1
ATOM 1892 C CA . TYR A 1 227 ? -9.054 26.941 3.340 1.00 82.12 227 TYR A CA 1
ATOM 1893 C C . TYR A 1 227 ? -9.823 26.798 4.639 1.00 82.12 227 TYR A C 1
ATOM 1895 O O . TYR A 1 227 ? -9.950 27.772 5.386 1.00 82.12 227 TYR A O 1
ATOM 1903 N N . LEU A 1 228 ? -10.312 25.591 4.922 1.00 90.62 228 LEU A N 1
ATOM 1904 C CA . LEU A 1 228 ? -10.875 25.301 6.229 1.00 90.62 228 LEU A CA 1
ATOM 1905 C C . LEU A 1 228 ? -9.739 25.401 7.254 1.00 90.62 228 LEU A C 1
ATOM 1907 O O . LEU A 1 228 ? -8.766 24.647 7.196 1.00 90.62 228 LEU A O 1
ATOM 1911 N N . ARG A 1 229 ? -9.826 26.389 8.147 1.00 93.12 229 ARG A N 1
ATOM 1912 C CA . ARG A 1 229 ? -8.812 26.649 9.171 1.00 93.12 229 ARG A CA 1
ATOM 1913 C C . ARG A 1 229 ? -9.380 26.366 10.548 1.00 93.12 229 ARG A C 1
ATOM 1915 O O . ARG A 1 229 ? -10.467 26.830 10.870 1.00 93.12 229 ARG A O 1
ATOM 1922 N N . TYR A 1 230 ? -8.599 25.676 11.369 1.00 95.19 230 TYR A N 1
ATOM 1923 C CA . TYR A 1 230 ? -8.934 25.402 12.762 1.00 95.19 230 TYR A CA 1
ATOM 1924 C C . TYR A 1 230 ? -7.682 25.527 13.628 1.00 95.19 230 TYR A C 1
ATOM 1926 O O . TYR A 1 230 ? -6.648 24.949 13.301 1.00 95.19 230 TYR A O 1
ATOM 1934 N N . HIS A 1 231 ? -7.730 26.351 14.681 1.00 93.12 231 HIS A N 1
ATOM 1935 C CA . HIS A 1 231 ? -6.573 26.688 15.532 1.00 93.12 231 HIS A CA 1
ATOM 1936 C C . HIS A 1 231 ? -5.272 26.982 14.757 1.00 93.12 231 HIS A C 1
ATOM 1938 O O . HIS A 1 231 ? -4.204 26.486 15.103 1.00 93.12 231 HIS A O 1
ATOM 1944 N N . LYS A 1 232 ? -5.350 27.807 13.701 1.00 91.88 232 LYS A N 1
ATOM 1945 C CA . LYS A 1 232 ? -4.230 28.166 12.797 1.00 91.88 232 LYS A CA 1
ATOM 1946 C C . LYS A 1 232 ? -3.731 27.039 11.878 1.00 91.88 232 LYS A C 1
ATOM 1948 O O . LYS A 1 232 ? -2.944 27.325 10.977 1.00 91.88 232 LYS A O 1
ATOM 1953 N N . ASN A 1 233 ? -4.220 25.810 12.021 1.00 92.94 233 ASN A N 1
ATOM 1954 C CA . ASN A 1 233 ? -3.921 24.725 11.093 1.00 92.94 233 ASN A CA 1
ATOM 1955 C C . ASN A 1 233 ? -4.848 24.796 9.877 1.00 92.94 233 ASN A C 1
ATOM 1957 O O . ASN A 1 233 ? -6.035 25.095 10.003 1.00 92.94 233 ASN A O 1
ATOM 1961 N N . SER A 1 234 ? -4.301 24.511 8.695 1.00 92.38 234 SER A N 1
ATOM 1962 C CA . SER A 1 234 ? -5.104 24.310 7.484 1.00 92.38 234 SER A CA 1
ATOM 1963 C C . SER A 1 234 ? -5.495 22.841 7.409 1.00 92.38 234 SER A C 1
ATOM 1965 O O . SER A 1 234 ? -4.615 21.982 7.338 1.00 92.38 234 SER A O 1
ATOM 1967 N N . ILE A 1 235 ? -6.792 22.563 7.478 1.00 94.31 235 ILE A N 1
ATOM 1968 C CA . ILE A 1 235 ? -7.329 21.205 7.471 1.00 94.31 235 ILE A CA 1
ATOM 1969 C C . ILE A 1 235 ? -7.342 20.683 6.037 1.00 94.31 235 ILE A C 1
ATOM 1971 O O . ILE A 1 235 ? -7.751 21.391 5.116 1.00 94.31 235 ILE A O 1
ATOM 1975 N N . ILE A 1 236 ? -6.882 19.448 5.856 1.00 92.94 236 ILE A N 1
ATOM 1976 C CA . ILE A 1 236 ? -6.888 18.772 4.558 1.00 92.94 236 ILE A CA 1
ATOM 1977 C C . ILE A 1 236 ? -7.981 17.723 4.572 1.00 92.94 236 ILE A C 1
ATOM 1979 O O . ILE A 1 236 ? -8.042 16.907 5.486 1.00 92.94 236 ILE A O 1
ATOM 1983 N N . ILE A 1 237 ? -8.831 17.752 3.552 1.00 94.12 237 ILE A N 1
ATOM 1984 C CA . ILE A 1 237 ? -9.932 16.811 3.387 1.00 94.12 237 ILE A CA 1
ATOM 1985 C C . ILE A 1 237 ? -9.712 16.083 2.070 1.00 94.12 237 ILE A C 1
ATOM 1987 O O . ILE A 1 237 ? -9.744 16.693 1.000 1.00 94.12 237 ILE A O 1
ATOM 1991 N N . ASN A 1 238 ? -9.484 14.781 2.177 1.00 94.12 238 ASN A N 1
ATOM 1992 C CA . ASN A 1 238 ? -9.319 13.871 1.058 1.00 94.12 238 ASN A CA 1
ATOM 1993 C C . ASN A 1 238 ? -10.385 12.778 1.132 1.00 94.12 238 ASN A C 1
ATOM 1995 O O . ASN A 1 238 ? -10.997 12.547 2.175 1.00 94.12 238 ASN A O 1
ATOM 1999 N N . GLU A 1 239 ? -10.598 12.083 0.024 1.00 94.56 239 GLU A N 1
ATOM 2000 C CA . GLU A 1 239 ? -11.347 10.832 0.048 1.00 94.56 239 GLU A CA 1
ATOM 2001 C C . GLU A 1 239 ? -10.585 9.796 0.884 1.00 94.56 239 GLU A C 1
ATOM 2003 O O . GLU A 1 239 ? -9.358 9.699 0.785 1.00 94.56 239 GLU A O 1
ATOM 2008 N N . ALA A 1 240 ? -11.286 9.069 1.759 1.00 94.94 240 ALA A N 1
ATOM 2009 C CA . ALA A 1 240 ? -10.635 8.034 2.549 1.00 94.94 240 ALA A CA 1
ATOM 2010 C C . ALA A 1 240 ? -10.333 6.823 1.658 1.00 94.94 240 ALA A C 1
ATOM 2012 O O . ALA A 1 240 ? -11.235 6.359 0.961 1.00 94.94 240 ALA A O 1
ATOM 2013 N N . PRO A 1 241 ? -9.108 6.274 1.686 1.00 92.69 241 PRO A N 1
ATOM 2014 C CA . PRO A 1 241 ? -8.831 5.021 1.000 1.00 92.69 241 PRO A CA 1
ATOM 2015 C C . PRO A 1 241 ? -9.570 3.859 1.685 1.00 92.69 241 PRO A C 1
ATOM 2017 O O . PRO A 1 241 ? -10.043 3.985 2.820 1.00 92.69 241 PRO A O 1
ATOM 2020 N N . GLY A 1 242 ? -9.682 2.715 1.002 1.00 88.62 242 GLY A N 1
ATOM 2021 C CA . GLY A 1 242 ? -10.234 1.507 1.615 1.00 88.62 242 GLY A CA 1
ATOM 2022 C C . GLY A 1 242 ? -9.423 1.110 2.862 1.00 88.62 242 GLY A C 1
ATOM 2023 O O . GLY A 1 242 ? -8.224 1.374 2.903 1.00 88.62 242 GLY A O 1
ATOM 2024 N N . PRO A 1 243 ? -10.007 0.450 3.881 1.00 88.31 243 PRO A N 1
ATOM 2025 C CA . PRO A 1 243 ? -9.302 0.138 5.132 1.00 88.31 243 PRO A CA 1
ATOM 2026 C C . PRO A 1 243 ? -7.984 -0.634 4.958 1.00 88.31 243 PRO A C 1
ATOM 2028 O O . PRO A 1 243 ? -7.058 -0.460 5.747 1.00 88.31 243 PRO A O 1
ATOM 2031 N N . ARG A 1 244 ? -7.895 -1.473 3.916 1.00 82.69 244 ARG A N 1
ATOM 2032 C CA . ARG A 1 244 ? -6.681 -2.225 3.550 1.00 82.69 244 ARG A CA 1
ATOM 2033 C C . ARG A 1 244 ? -5.631 -1.372 2.834 1.00 82.69 244 ARG A C 1
ATOM 2035 O O . ARG A 1 244 ? -4.459 -1.726 2.841 1.00 82.69 244 ARG A O 1
ATOM 2042 N N . ASP A 1 245 ? -6.058 -0.264 2.242 1.00 86.56 245 ASP A N 1
ATOM 2043 C CA . ASP A 1 245 ? -5.243 0.622 1.411 1.00 86.56 245 ASP A CA 1
ATOM 2044 C C . ASP A 1 245 ? -4.686 1.795 2.242 1.00 86.56 245 ASP A C 1
ATOM 2046 O O . ASP A 1 245 ? -3.797 2.526 1.801 1.00 86.56 245 ASP A O 1
ATOM 2050 N N . VAL A 1 246 ? -5.201 1.995 3.463 1.00 91.56 246 VAL A N 1
ATOM 2051 C CA . VAL A 1 246 ? -4.671 2.975 4.413 1.00 91.56 246 VAL A CA 1
ATOM 2052 C C . VAL A 1 246 ? -3.277 2.525 4.858 1.00 91.56 246 VAL A C 1
ATOM 2054 O O . VAL A 1 246 ? -3.119 1.547 5.586 1.00 91.56 246 VAL A O 1
ATOM 2057 N N . ILE A 1 247 ? -2.248 3.289 4.490 1.00 91.31 247 ILE A N 1
ATOM 2058 C CA . ILE A 1 247 ? -0.901 3.117 5.046 1.00 91.31 247 ILE A CA 1
ATOM 2059 C C . ILE A 1 247 ? -0.875 3.778 6.423 1.00 91.31 247 ILE A C 1
ATOM 2061 O O . ILE A 1 247 ? -0.457 4.928 6.580 1.00 91.31 247 ILE A O 1
ATOM 2065 N N . TRP A 1 248 ? -1.363 3.050 7.424 1.00 91.94 248 TRP A N 1
ATOM 2066 C CA . TRP A 1 248 ? -1.541 3.554 8.783 1.00 91.94 248 TRP A CA 1
ATOM 2067 C C . TRP A 1 248 ? -0.250 4.164 9.354 1.00 91.94 248 TRP A C 1
ATOM 2069 O O . TRP A 1 248 ? -0.298 5.209 10.003 1.00 91.94 248 TRP A O 1
ATOM 2079 N N . ALA A 1 249 ? 0.915 3.570 9.062 1.00 89.88 249 ALA A N 1
ATOM 2080 C CA . ALA A 1 249 ? 2.222 4.044 9.531 1.00 89.88 249 ALA A CA 1
ATOM 2081 C C . ALA A 1 249 ? 2.545 5.486 9.091 1.00 89.88 249 ALA A C 1
ATOM 2083 O O . ALA A 1 249 ? 3.293 6.197 9.768 1.00 89.88 249 ALA A O 1
ATOM 2084 N N . ASN A 1 250 ? 1.947 5.943 7.986 1.00 91.44 250 ASN A N 1
ATOM 2085 C CA . ASN A 1 250 ? 2.179 7.274 7.436 1.00 91.44 250 ASN A CA 1
ATOM 2086 C C . ASN A 1 250 ? 1.271 8.355 8.040 1.00 91.44 250 ASN A C 1
ATOM 2088 O O . ASN A 1 250 ? 1.543 9.542 7.854 1.00 91.44 250 ASN A O 1
ATOM 2092 N N . LEU A 1 251 ? 0.229 7.989 8.795 1.00 92.44 251 LEU A N 1
ATOM 2093 C CA . LEU A 1 251 ? -0.742 8.952 9.335 1.00 92.44 251 LEU A CA 1
ATOM 2094 C C . LEU A 1 251 ? -0.146 9.901 10.388 1.00 92.44 251 LEU A C 1
ATOM 2096 O O . LEU A 1 251 ? -0.708 10.967 10.640 1.00 92.44 251 LEU A O 1
ATOM 2100 N N . LYS A 1 252 ? 0.994 9.544 10.994 1.00 90.12 252 LYS A N 1
ATOM 2101 C CA . LYS A 1 252 ? 1.679 10.359 12.012 1.00 90.12 252 LYS A CA 1
ATOM 2102 C C . LYS A 1 252 ? 2.464 11.542 11.441 1.00 90.12 252 LYS A C 1
ATOM 2104 O O . LYS A 1 252 ? 2.775 12.483 12.182 1.00 90.12 252 LYS A O 1
ATOM 2109 N N . TYR A 1 253 ? 2.821 11.505 10.157 1.00 90.50 253 TYR A N 1
ATOM 2110 C CA . TYR A 1 253 ? 3.693 12.512 9.562 1.00 90.50 253 TYR A CA 1
ATOM 2111 C C . TYR A 1 253 ? 2.937 13.807 9.274 1.00 90.50 253 TYR A C 1
ATOM 2113 O O . TYR A 1 253 ? 1.860 13.822 8.684 1.00 90.50 253 TYR A O 1
ATOM 2121 N N . LYS A 1 254 ? 3.542 14.936 9.654 1.00 89.69 254 LYS A N 1
ATOM 2122 C CA . LYS A 1 254 ? 3.057 16.257 9.234 1.00 89.69 254 LYS A CA 1
ATOM 2123 C C . LYS A 1 254 ? 3.347 16.463 7.745 1.00 89.69 254 LYS A C 1
ATOM 2125 O O . LYS A 1 254 ? 4.288 15.881 7.205 1.00 89.69 254 LYS A O 1
ATOM 2130 N N . LEU A 1 255 ? 2.611 17.365 7.098 1.00 83.88 255 LEU A N 1
ATOM 2131 C CA . LEU A 1 255 ? 2.815 17.702 5.680 1.00 83.88 255 LEU A CA 1
ATOM 2132 C C . LEU A 1 255 ? 4.251 18.130 5.381 1.00 83.88 255 LEU A C 1
ATOM 2134 O O . LEU A 1 255 ? 4.868 17.593 4.472 1.00 83.88 255 LEU A O 1
ATOM 2138 N N . ASN A 1 256 ? 4.819 19.023 6.196 1.00 86.69 256 ASN A N 1
ATOM 2139 C CA . ASN A 1 256 ? 6.190 19.506 6.001 1.00 86.69 256 ASN A CA 1
ATOM 2140 C C . ASN A 1 256 ? 7.215 18.364 6.067 1.00 86.69 256 ASN A C 1
ATOM 2142 O O . ASN A 1 256 ? 8.184 18.346 5.314 1.00 86.69 256 ASN A O 1
ATOM 2146 N N . GLN A 1 257 ? 6.982 17.388 6.946 1.00 89.75 257 GLN A N 1
ATOM 2147 C CA . GLN A 1 257 ? 7.836 16.212 7.059 1.00 89.75 257 GLN A CA 1
ATOM 2148 C C . GLN A 1 257 ? 7.638 15.264 5.874 1.00 89.75 257 GLN A C 1
ATOM 2150 O O . GLN A 1 257 ? 8.616 14.754 5.343 1.00 89.75 257 GLN A O 1
ATOM 2155 N N . SER A 1 258 ? 6.398 15.084 5.417 1.00 83.94 258 SER A N 1
ATOM 2156 C CA . SER A 1 258 ? 6.079 14.276 4.235 1.00 83.94 258 SER A CA 1
ATOM 2157 C C . SER A 1 258 ? 6.724 14.854 2.973 1.00 83.94 258 SER A C 1
ATOM 2159 O O . SER A 1 258 ? 7.340 14.118 2.212 1.00 83.94 258 SER A O 1
ATOM 2161 N N . ILE A 1 259 ? 6.674 16.179 2.795 1.00 84.06 259 ILE A N 1
ATOM 2162 C CA . ILE A 1 259 ? 7.352 16.889 1.702 1.00 84.06 259 ILE A CA 1
ATOM 2163 C C . ILE A 1 259 ? 8.873 16.738 1.822 1.00 84.06 259 ILE A C 1
ATOM 2165 O O . ILE A 1 259 ? 9.535 16.427 0.838 1.00 84.06 259 ILE A O 1
ATOM 2169 N N . SER A 1 260 ? 9.442 16.902 3.021 1.00 89.19 260 SER A N 1
ATOM 2170 C CA . SER A 1 260 ? 10.882 16.698 3.234 1.00 89.19 260 SER A CA 1
ATOM 2171 C C . SER A 1 260 ? 11.318 15.271 2.890 1.00 89.19 260 SER A C 1
ATOM 2173 O O . SER A 1 260 ? 12.320 15.084 2.202 1.00 89.19 260 SER A O 1
ATOM 2175 N N . ASN A 1 261 ? 10.553 14.265 3.320 1.00 82.81 261 ASN A N 1
ATOM 2176 C CA . ASN A 1 261 ? 10.814 12.865 3.002 1.00 82.81 261 ASN A CA 1
ATOM 2177 C C . ASN A 1 261 ? 10.690 12.605 1.498 1.00 82.81 261 ASN A C 1
ATOM 2179 O O . ASN A 1 261 ? 11.551 11.939 0.936 1.00 82.81 261 ASN A O 1
ATOM 2183 N N . LEU A 1 262 ? 9.683 13.181 0.836 1.00 80.81 262 LEU A N 1
ATOM 2184 C CA . LEU A 1 262 ? 9.525 13.093 -0.614 1.00 80.81 262 LEU A CA 1
ATOM 2185 C C . LEU A 1 262 ? 10.742 13.667 -1.348 1.00 80.81 262 LEU A C 1
ATOM 2187 O O . LEU A 1 262 ? 11.281 13.006 -2.227 1.00 80.81 262 LEU A O 1
ATOM 2191 N N . ILE A 1 263 ? 11.218 14.854 -0.958 1.00 82.38 263 ILE A N 1
ATOM 2192 C CA . ILE A 1 263 ? 12.405 15.486 -1.558 1.00 82.38 263 ILE A CA 1
ATOM 2193 C C . ILE A 1 263 ? 13.651 14.617 -1.347 1.00 82.38 263 ILE A C 1
ATOM 2195 O O . ILE A 1 263 ? 14.432 14.433 -2.277 1.00 82.38 263 ILE A O 1
ATOM 2199 N N . LYS A 1 264 ? 13.834 14.049 -0.148 1.00 84.00 264 LYS A N 1
ATOM 2200 C CA . LYS A 1 264 ? 14.957 13.142 0.147 1.00 84.00 264 LYS A CA 1
ATOM 2201 C C . LYS A 1 264 ? 14.904 11.874 -0.703 1.00 84.00 264 LYS A C 1
ATOM 2203 O O . LYS A 1 264 ? 15.907 11.523 -1.315 1.00 84.00 264 LYS A O 1
ATOM 2208 N N . MET A 1 265 ? 13.741 11.226 -0.775 1.00 79.50 265 MET A N 1
ATOM 2209 C CA . MET A 1 265 ? 13.532 10.026 -1.590 1.00 79.50 265 MET A CA 1
ATOM 2210 C C . MET A 1 265 ? 13.745 10.317 -3.076 1.00 79.50 265 MET A C 1
ATOM 2212 O O . MET A 1 265 ? 14.421 9.555 -3.758 1.00 79.50 265 MET A O 1
ATOM 2216 N N . PHE A 1 266 ? 13.225 11.442 -3.571 1.00 79.19 266 PHE A N 1
ATOM 2217 C CA . PHE A 1 266 ? 13.414 11.868 -4.954 1.00 79.19 266 PHE A CA 1
ATOM 2218 C C . PHE A 1 266 ? 14.886 12.166 -5.265 1.00 79.19 266 PHE A C 1
ATOM 2220 O O . PHE A 1 266 ? 15.400 11.712 -6.279 1.00 79.19 266 PHE A O 1
ATOM 2227 N N . SER A 1 267 ? 15.591 12.865 -4.372 1.00 78.56 267 SER A N 1
ATOM 2228 C CA . SER A 1 267 ? 17.026 13.134 -4.515 1.00 78.56 267 SER A CA 1
ATOM 2229 C C . SER A 1 267 ? 17.849 11.841 -4.549 1.00 78.56 267 SER A C 1
ATOM 2231 O O . SER A 1 267 ? 18.669 11.651 -5.445 1.00 78.56 267 SER A O 1
ATOM 2233 N N . MET A 1 268 ? 17.571 10.902 -3.636 1.00 83.31 268 MET A N 1
ATOM 2234 C CA . MET A 1 268 ? 18.199 9.577 -3.628 1.00 83.31 268 MET A CA 1
ATOM 2235 C C . MET A 1 268 ? 17.911 8.806 -4.921 1.00 83.31 268 MET A C 1
ATOM 2237 O O . MET A 1 268 ? 18.811 8.185 -5.481 1.00 83.31 268 MET A O 1
ATOM 2241 N N . PHE A 1 269 ? 16.677 8.866 -5.419 1.00 75.44 269 PHE A N 1
ATOM 2242 C CA . PHE A 1 269 ? 16.288 8.234 -6.674 1.00 75.44 269 PHE A CA 1
ATOM 2243 C C . PHE A 1 269 ? 17.042 8.820 -7.875 1.00 75.44 269 PHE A C 1
ATOM 2245 O O . PHE A 1 269 ? 17.623 8.066 -8.653 1.00 75.44 269 PHE A O 1
ATOM 2252 N N . VAL A 1 270 ? 17.101 10.150 -8.000 1.00 77.25 270 VAL A N 1
ATOM 2253 C CA . VAL A 1 270 ? 17.874 10.829 -9.054 1.00 77.25 270 VAL A CA 1
ATOM 2254 C C . VAL A 1 270 ? 19.352 10.453 -8.966 1.00 77.25 270 VAL A C 1
ATOM 2256 O O . VAL A 1 270 ? 19.962 10.135 -9.983 1.00 77.25 270 VAL A O 1
ATOM 2259 N N . PHE A 1 271 ? 19.921 10.417 -7.760 1.00 81.38 271 PHE A N 1
ATOM 2260 C CA . PHE A 1 271 ? 21.300 9.985 -7.546 1.00 81.38 271 PHE A CA 1
ATOM 2261 C C . PHE A 1 271 ? 21.538 8.545 -8.026 1.00 81.38 271 PHE A C 1
ATOM 2263 O O . PHE A 1 271 ? 22.468 8.300 -8.793 1.00 81.38 271 PHE A O 1
ATOM 2270 N N . LEU A 1 272 ? 20.675 7.599 -7.637 1.00 68.81 272 LEU A N 1
ATOM 2271 C CA . LEU A 1 272 ? 20.770 6.203 -8.074 1.00 68.81 272 LEU A CA 1
ATOM 2272 C C . LEU A 1 272 ? 20.637 6.060 -9.593 1.00 68.81 272 LEU A C 1
ATOM 2274 O O . LEU A 1 272 ? 21.365 5.267 -10.189 1.00 68.81 272 LEU A O 1
ATOM 2278 N N . LEU A 1 273 ? 19.758 6.842 -10.227 1.00 70.75 273 LEU A N 1
ATOM 2279 C CA . LEU A 1 273 ? 19.632 6.870 -11.683 1.00 70.75 273 LEU A CA 1
ATOM 2280 C C . LEU A 1 273 ? 20.911 7.370 -12.356 1.00 70.75 273 LEU A C 1
ATOM 2282 O O . LEU A 1 273 ? 21.391 6.719 -13.279 1.00 70.75 273 LEU A O 1
ATOM 2286 N N . VAL A 1 274 ? 21.490 8.477 -11.881 1.00 77.25 274 VAL A N 1
ATOM 2287 C CA . VAL A 1 274 ? 22.742 9.025 -12.427 1.00 77.25 274 VAL A CA 1
ATOM 2288 C C . VAL A 1 274 ? 23.883 8.014 -12.294 1.00 77.25 274 VAL A C 1
ATOM 2290 O O . VAL A 1 274 ? 24.611 7.789 -13.258 1.00 77.25 274 VAL A O 1
ATOM 2293 N N . VAL A 1 275 ? 24.013 7.355 -11.138 1.00 73.19 275 VAL A N 1
ATOM 2294 C CA . VAL A 1 275 ? 25.042 6.327 -10.908 1.00 73.19 275 VAL A CA 1
ATOM 2295 C C . VAL A 1 275 ? 24.823 5.105 -11.800 1.00 73.19 275 VAL A C 1
ATOM 2297 O O . VAL A 1 275 ? 25.755 4.661 -12.469 1.00 73.19 275 VAL A O 1
ATOM 2300 N N . SER A 1 276 ? 23.601 4.566 -11.841 1.00 70.31 276 SER A N 1
ATOM 2301 C CA . SER A 1 276 ? 23.260 3.404 -12.672 1.00 70.31 276 SER A CA 1
ATOM 2302 C C . SER A 1 276 ? 23.548 3.676 -14.146 1.00 70.31 276 SER A C 1
ATOM 2304 O O . SER A 1 276 ? 24.180 2.868 -14.828 1.00 70.31 276 SER A O 1
ATOM 2306 N N . TYR A 1 277 ? 23.157 4.855 -14.614 1.00 72.31 277 TYR A N 1
ATOM 2307 C CA . TYR A 1 277 ? 23.375 5.285 -15.980 1.00 72.31 277 TYR A CA 1
ATOM 2308 C C . TYR A 1 277 ? 24.857 5.509 -16.297 1.00 72.31 277 TYR A C 1
ATOM 2310 O O . TYR A 1 277 ? 25.341 5.060 -17.334 1.00 72.31 277 TYR A O 1
ATOM 2318 N N . TYR A 1 278 ? 25.611 6.130 -15.386 1.00 77.31 278 TYR A N 1
ATOM 2319 C CA . TYR A 1 278 ? 27.059 6.275 -15.530 1.00 77.31 278 TYR A CA 1
ATOM 2320 C C . TYR A 1 278 ? 27.743 4.911 -15.694 1.00 77.31 278 TYR A C 1
ATOM 2322 O O . TYR A 1 278 ? 28.556 4.736 -16.599 1.00 77.31 278 TYR A O 1
ATOM 2330 N N . VAL A 1 279 ? 27.371 3.916 -14.880 1.00 69.19 279 VAL A N 1
ATOM 2331 C CA . VAL A 1 279 ? 27.893 2.544 -15.002 1.00 69.19 279 VAL A CA 1
ATOM 2332 C C . VAL A 1 279 ? 27.541 1.934 -16.361 1.00 69.19 279 VAL A C 1
ATOM 2334 O O . VAL A 1 279 ? 28.415 1.355 -17.003 1.00 69.19 279 VAL A O 1
ATOM 2337 N N . GLN A 1 280 ? 26.302 2.092 -16.835 1.00 70.62 280 GLN A N 1
ATOM 2338 C CA . GLN A 1 280 ? 25.887 1.602 -18.155 1.00 70.62 280 GLN A CA 1
ATOM 2339 C C . GLN A 1 280 ? 26.696 2.240 -19.291 1.00 70.62 280 GLN A C 1
ATOM 2341 O O . GLN A 1 280 ? 27.163 1.520 -20.172 1.00 70.62 280 GLN A O 1
ATOM 2346 N N . ILE A 1 281 ? 26.927 3.559 -19.245 1.00 70.94 281 ILE A N 1
ATOM 2347 C CA . ILE A 1 281 ? 27.791 4.254 -20.210 1.00 70.94 281 ILE A CA 1
ATOM 2348 C C . ILE A 1 281 ? 29.211 3.700 -20.154 1.00 70.94 281 ILE A C 1
ATOM 2350 O O . ILE A 1 281 ? 29.794 3.441 -21.200 1.00 70.94 281 ILE A O 1
ATOM 2354 N N . GLN A 1 282 ? 29.778 3.495 -18.964 1.00 75.88 282 GLN A N 1
ATOM 2355 C CA . GLN A 1 282 ? 31.139 2.970 -18.827 1.00 75.88 282 GLN A CA 1
ATOM 2356 C C . GLN A 1 282 ? 31.272 1.554 -19.395 1.00 75.88 282 GLN A C 1
ATOM 2358 O O . GLN A 1 282 ? 32.261 1.253 -20.064 1.00 75.88 282 GLN A O 1
ATOM 2363 N N . VAL A 1 283 ? 30.280 0.692 -19.156 1.00 70.38 283 VAL A N 1
ATOM 2364 C CA . VAL A 1 283 ? 30.232 -0.652 -19.746 1.00 70.38 283 VAL A CA 1
ATOM 2365 C C . VAL A 1 283 ? 30.166 -0.546 -21.263 1.00 70.38 283 VAL A C 1
ATOM 2367 O O . VAL A 1 283 ? 31.006 -1.127 -21.941 1.00 70.38 283 VAL A O 1
ATOM 2370 N N . LEU A 1 284 ? 29.241 0.255 -21.790 1.00 70.50 284 LEU A N 1
ATOM 2371 C CA . LEU A 1 284 ? 29.060 0.420 -23.226 1.00 70.50 284 LEU A CA 1
ATOM 2372 C C . LEU A 1 284 ? 30.305 1.003 -23.906 1.00 70.50 284 LEU A C 1
ATOM 2374 O O . LEU A 1 284 ? 30.750 0.479 -24.920 1.00 70.50 284 LEU A O 1
ATOM 2378 N N . TYR A 1 285 ? 30.901 2.044 -23.325 1.00 75.88 285 TYR A N 1
ATOM 2379 C CA . TYR A 1 285 ? 32.129 2.671 -23.810 1.00 75.88 285 TYR A CA 1
ATOM 2380 C C . TYR A 1 285 ? 33.280 1.667 -23.866 1.00 75.88 285 TYR A C 1
ATOM 2382 O O . TYR A 1 285 ? 33.971 1.579 -24.878 1.00 75.88 285 TYR A O 1
ATOM 2390 N N . LYS A 1 286 ? 33.454 0.853 -22.816 1.00 76.94 286 LYS A N 1
ATOM 2391 C CA . LYS A 1 286 ? 34.457 -0.218 -22.810 1.00 76.94 286 LYS A CA 1
ATOM 2392 C C . LYS A 1 286 ? 34.160 -1.285 -23.856 1.00 76.94 286 LYS A C 1
ATOM 2394 O O . LYS A 1 286 ? 35.089 -1.714 -24.526 1.00 76.94 286 LYS A O 1
ATOM 2399 N N . THR A 1 287 ? 32.903 -1.696 -24.023 1.00 73.00 287 THR A N 1
ATOM 2400 C CA . THR A 1 287 ? 32.514 -2.669 -25.053 1.00 73.00 287 THR A CA 1
ATOM 2401 C C . THR A 1 287 ? 32.783 -2.132 -26.459 1.00 73.00 287 THR A C 1
ATOM 2403 O O . THR A 1 287 ? 33.318 -2.864 -27.286 1.00 73.00 287 THR A O 1
ATOM 2406 N N . LEU A 1 288 ? 32.483 -0.856 -26.720 1.00 71.56 288 LEU A N 1
ATOM 2407 C CA . LEU A 1 288 ? 32.720 -0.206 -28.011 1.00 71.56 288 LEU A CA 1
ATOM 2408 C C . LEU A 1 288 ? 34.212 -0.024 -28.307 1.00 71.56 288 LEU A C 1
ATOM 2410 O O . LEU A 1 288 ? 34.653 -0.389 -29.390 1.00 71.56 288 LEU A O 1
ATOM 2414 N N . ILE A 1 289 ? 35.005 0.463 -27.347 1.00 76.56 289 ILE A N 1
ATOM 2415 C CA . ILE A 1 289 ? 36.459 0.617 -27.526 1.00 76.56 289 ILE A CA 1
ATOM 2416 C C . ILE A 1 289 ? 37.152 -0.728 -27.673 1.00 76.56 289 ILE A C 1
ATOM 2418 O O . ILE A 1 289 ? 38.017 -0.882 -28.529 1.00 76.56 289 ILE A O 1
ATOM 2422 N N . TYR A 1 290 ? 36.781 -1.714 -26.854 1.00 72.25 290 TYR A N 1
ATOM 2423 C CA . TYR A 1 290 ? 37.324 -3.063 -26.989 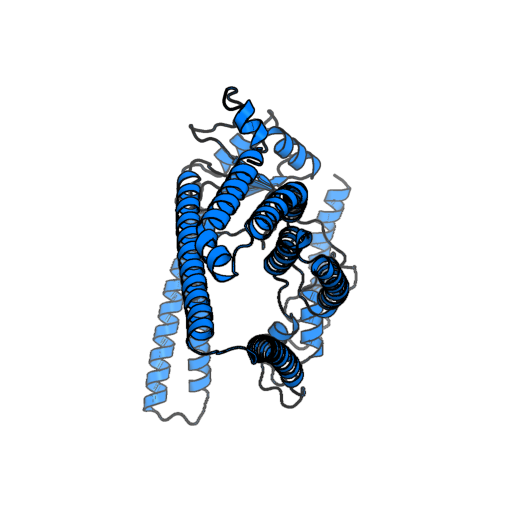1.00 72.25 290 TYR A CA 1
ATOM 2424 C C . TYR A 1 290 ? 37.021 -3.633 -28.376 1.00 72.25 290 TYR A C 1
ATOM 2426 O O . TYR A 1 290 ? 37.849 -4.316 -28.964 1.00 72.25 290 TYR A O 1
ATOM 2434 N N . HIS A 1 291 ? 35.849 -3.313 -28.920 1.00 66.06 291 HIS A N 1
ATOM 2435 C CA . HIS A 1 291 ? 35.463 -3.722 -30.256 1.00 66.06 291 HIS A CA 1
ATOM 2436 C C . HIS A 1 291 ? 36.243 -2.979 -31.361 1.00 66.06 291 HIS A C 1
ATOM 2438 O O . HIS A 1 291 ? 36.654 -3.612 -32.328 1.00 66.06 291 HIS A O 1
ATOM 2444 N N . GLU A 1 292 ? 36.473 -1.670 -31.228 1.00 74.12 292 GLU A N 1
ATOM 2445 C CA . GLU A 1 292 ? 37.235 -0.859 -32.195 1.00 74.12 292 GLU A CA 1
ATOM 2446 C C . GLU A 1 292 ? 38.731 -1.213 -32.212 1.00 74.12 292 GLU A C 1
ATOM 2448 O O . GLU A 1 292 ? 39.341 -1.271 -33.273 1.00 74.12 292 GLU A O 1
ATOM 2453 N N . LEU A 1 293 ? 39.318 -1.526 -31.052 1.00 74.44 293 LEU A N 1
ATOM 2454 C CA . LEU A 1 293 ? 40.739 -1.876 -30.939 1.00 74.44 293 LEU A CA 1
ATOM 2455 C C . LEU A 1 293 ? 41.075 -3.305 -31.392 1.00 74.44 293 LEU A C 1
ATOM 2457 O O . LEU A 1 293 ? 42.249 -3.600 -31.598 1.00 74.44 293 LEU A O 1
ATOM 2461 N N . TYR A 1 294 ? 40.089 -4.205 -31.486 1.00 66.06 294 TYR A N 1
ATOM 2462 C CA . TYR A 1 294 ? 40.341 -5.646 -31.649 1.00 66.06 294 TYR A CA 1
ATOM 2463 C C . TYR A 1 294 ? 39.774 -6.258 -32.941 1.00 66.06 294 TYR A C 1
ATOM 2465 O O . TYR A 1 294 ? 39.979 -7.447 -33.179 1.00 66.06 294 TYR A O 1
ATOM 2473 N N . ASN A 1 295 ? 39.077 -5.488 -33.784 1.00 56.56 295 ASN A N 1
ATOM 2474 C CA . ASN A 1 295 ? 38.543 -5.975 -35.060 1.00 56.56 295 ASN A CA 1
ATOM 2475 C C . ASN A 1 295 ? 39.076 -5.153 -36.246 1.00 56.56 295 ASN A C 1
ATOM 2477 O O . ASN A 1 295 ? 38.534 -4.100 -36.572 1.00 56.56 295 ASN A O 1
ATOM 2481 N N . ASP A 1 296 ? 40.060 -5.709 -36.956 1.00 59.72 296 ASP A N 1
ATOM 2482 C CA . ASP A 1 296 ? 40.275 -5.406 -38.373 1.00 59.72 296 ASP A CA 1
ATOM 2483 C C . ASP A 1 296 ? 39.071 -5.941 -39.184 1.00 59.72 296 ASP A C 1
ATOM 2485 O O . ASP A 1 296 ? 38.848 -7.148 -39.306 1.00 59.72 296 ASP A O 1
ATOM 2489 N N . GLY A 1 297 ? 38.269 -5.033 -39.744 1.00 57.91 297 GLY A N 1
ATOM 2490 C CA . GLY A 1 297 ? 37.553 -5.253 -41.007 1.00 57.91 297 GLY A CA 1
ATOM 2491 C C . GLY A 1 297 ? 36.161 -5.894 -40.982 1.00 57.91 297 GLY A C 1
ATOM 2492 O O . GLY A 1 297 ? 35.183 -5.193 -41.209 1.00 57.91 297 GLY A O 1
ATOM 2493 N N . GLU A 1 298 ? 36.024 -7.215 -40.817 1.00 58.81 298 GLU A N 1
ATOM 2494 C CA . GLU A 1 298 ? 34.844 -7.916 -41.390 1.00 58.81 298 GLU A CA 1
ATOM 2495 C C . GLU A 1 298 ? 34.036 -8.836 -40.454 1.00 58.81 298 GLU A C 1
ATOM 2497 O O . GLU A 1 298 ? 32.890 -9.153 -40.762 1.00 58.81 298 GLU A O 1
ATOM 2502 N N . GLN A 1 299 ? 34.522 -9.220 -39.267 1.00 57.72 299 GLN A N 1
ATOM 2503 C CA . GLN A 1 299 ? 33.778 -10.139 -38.367 1.00 57.72 299 GLN A CA 1
ATOM 2504 C C . GLN A 1 299 ? 32.850 -9.444 -37.346 1.00 57.72 299 GLN A C 1
ATOM 2506 O O . GLN A 1 299 ? 32.438 -10.027 -36.338 1.00 57.72 299 GLN A O 1
ATOM 2511 N N . ILE A 1 300 ? 32.533 -8.176 -37.593 1.00 53.59 300 ILE A N 1
ATOM 2512 C CA . ILE A 1 300 ? 31.972 -7.232 -36.617 1.00 53.59 300 ILE A CA 1
ATOM 2513 C C . ILE A 1 300 ? 30.477 -7.463 -36.338 1.00 53.59 300 ILE A C 1
ATOM 2515 O O . ILE A 1 300 ? 30.030 -7.382 -35.192 1.00 53.59 300 ILE A O 1
ATOM 2519 N N . VAL A 1 301 ? 29.690 -7.783 -37.366 1.00 57.81 301 VAL A N 1
ATOM 2520 C CA . VAL A 1 301 ? 28.226 -7.887 -37.232 1.00 57.81 301 VAL A CA 1
ATOM 2521 C C . VAL A 1 301 ? 27.817 -9.161 -36.479 1.00 57.81 301 VAL A C 1
ATOM 2523 O O . VAL A 1 301 ? 26.903 -9.137 -35.652 1.00 57.81 301 VAL A O 1
ATOM 2526 N N . ASP A 1 302 ? 28.559 -10.253 -36.668 1.00 63.19 302 ASP A N 1
ATOM 2527 C CA . ASP A 1 302 ? 28.207 -11.567 -36.122 1.00 63.19 302 ASP A CA 1
ATOM 2528 C C . ASP A 1 302 ? 28.381 -11.673 -34.600 1.00 63.19 302 ASP A C 1
ATOM 2530 O O . ASP A 1 302 ? 27.576 -12.319 -33.924 1.00 63.19 302 ASP A O 1
ATOM 2534 N N . LYS A 1 303 ? 29.404 -11.036 -34.013 1.00 60.91 303 LYS A N 1
ATOM 2535 C CA . LYS A 1 303 ? 29.669 -11.157 -32.565 1.00 60.91 303 LYS A CA 1
ATOM 2536 C C . LYS A 1 303 ? 28.656 -10.389 -31.712 1.00 60.91 303 LYS A C 1
ATOM 2538 O O . LYS A 1 303 ? 28.203 -10.916 -30.695 1.00 60.91 303 LYS A O 1
ATOM 2543 N N . ASN A 1 304 ? 28.253 -9.190 -32.135 1.00 58.62 304 ASN A N 1
ATOM 2544 C CA . ASN A 1 304 ? 27.241 -8.403 -31.421 1.00 58.62 304 ASN A CA 1
ATOM 2545 C C . ASN A 1 304 ? 25.861 -9.061 -31.504 1.00 58.62 304 ASN A C 1
ATOM 2547 O O . ASN A 1 304 ? 25.146 -9.129 -30.502 1.00 58.62 304 ASN A O 1
ATOM 2551 N N . TYR A 1 305 ? 25.524 -9.632 -32.663 1.00 65.56 305 TYR A N 1
ATOM 2552 C CA . TYR A 1 305 ? 24.305 -10.413 -32.823 1.00 65.56 305 TYR A CA 1
ATOM 2553 C C . TYR A 1 305 ? 24.280 -11.627 -31.879 1.00 65.56 305 TYR A C 1
ATOM 2555 O O . TYR A 1 305 ? 23.288 -11.834 -31.181 1.00 65.56 305 TYR A O 1
ATOM 2563 N N . ARG A 1 306 ? 25.398 -12.359 -31.741 1.00 64.62 306 ARG A N 1
ATOM 2564 C CA . ARG A 1 306 ? 25.513 -13.480 -30.786 1.00 64.62 306 ARG A CA 1
ATOM 2565 C C . ARG A 1 306 ? 25.349 -13.059 -29.326 1.00 64.62 306 ARG A C 1
ATOM 2567 O O . ARG A 1 306 ? 24.739 -13.797 -28.559 1.00 64.62 306 ARG A O 1
ATOM 2574 N N . LEU A 1 307 ? 25.865 -11.895 -28.927 1.00 67.12 307 LEU A N 1
ATOM 2575 C CA . LEU A 1 307 ? 25.740 -11.421 -27.543 1.00 67.12 307 LEU A CA 1
ATOM 2576 C C . LEU A 1 307 ? 24.285 -11.065 -27.198 1.00 67.12 307 LEU A C 1
ATOM 2578 O O . LEU A 1 307 ? 23.789 -11.426 -26.132 1.00 67.12 307 LEU A O 1
ATOM 2582 N N . VAL A 1 308 ? 23.582 -10.409 -28.127 1.00 66.50 308 VAL A N 1
ATOM 2583 C CA . VAL A 1 308 ? 22.154 -10.082 -27.985 1.00 66.50 308 VAL A CA 1
ATOM 2584 C C . VAL A 1 308 ? 21.303 -11.354 -28.001 1.00 66.50 308 VAL A C 1
ATOM 2586 O O . VAL A 1 308 ? 20.415 -11.506 -27.164 1.00 66.50 308 VAL A O 1
ATOM 2589 N N . GLN A 1 309 ? 21.608 -12.310 -28.884 1.00 68.19 309 GLN A N 1
ATOM 2590 C CA . GLN A 1 309 ? 20.972 -13.630 -28.886 1.00 68.19 309 GLN A CA 1
ATOM 2591 C C . GLN A 1 309 ? 21.189 -14.382 -27.571 1.00 68.19 309 GLN A C 1
ATOM 2593 O O . GLN A 1 309 ? 20.242 -14.962 -27.049 1.00 68.19 309 GLN A O 1
ATOM 2598 N N . LEU A 1 310 ? 22.399 -14.343 -27.006 1.00 69.88 310 LEU A N 1
ATOM 2599 C CA . LEU A 1 310 ? 22.702 -14.973 -25.722 1.00 69.88 310 LEU A CA 1
ATOM 2600 C C . LEU A 1 310 ? 21.913 -14.317 -24.583 1.00 69.88 310 LEU A C 1
ATOM 2602 O O . LEU A 1 310 ? 21.326 -15.021 -23.767 1.00 69.88 310 LEU A O 1
ATOM 2606 N N . ALA A 1 311 ? 21.840 -12.984 -24.550 1.00 66.94 311 ALA A N 1
ATOM 2607 C CA . ALA A 1 311 ? 21.044 -12.262 -23.559 1.00 66.94 311 ALA A CA 1
ATOM 2608 C C . ALA A 1 311 ? 19.547 -12.606 -23.667 1.00 66.94 311 ALA A C 1
ATOM 2610 O O . ALA A 1 311 ? 18.899 -12.862 -22.651 1.00 66.94 311 ALA A O 1
ATOM 2611 N N . MET A 1 312 ? 19.008 -12.687 -24.890 1.00 69.81 312 MET A N 1
ATOM 2612 C CA . MET A 1 312 ? 17.630 -13.130 -25.132 1.00 69.81 312 MET A CA 1
ATOM 2613 C C . MET A 1 312 ? 17.412 -14.589 -24.719 1.00 69.81 312 MET A C 1
ATOM 2615 O O . MET A 1 312 ? 16.404 -14.894 -24.084 1.00 69.81 312 MET A O 1
ATOM 2619 N N . ALA A 1 313 ? 18.358 -15.482 -25.018 1.00 68.75 313 ALA A N 1
ATOM 2620 C CA . ALA A 1 313 ? 18.287 -16.889 -24.637 1.00 68.75 313 ALA A CA 1
ATOM 2621 C C . ALA A 1 313 ? 18.319 -17.069 -23.112 1.00 68.75 313 ALA A C 1
ATOM 2623 O O . ALA A 1 313 ? 17.534 -17.848 -22.580 1.00 68.75 313 ALA A O 1
ATOM 2624 N N . ILE A 1 314 ? 19.160 -16.311 -22.399 1.00 69.25 314 ILE A N 1
ATOM 2625 C CA . ILE A 1 314 ? 19.206 -16.312 -20.930 1.00 69.25 314 ILE A CA 1
ATOM 2626 C C . ILE A 1 314 ? 17.882 -15.800 -20.355 1.00 69.25 314 ILE A C 1
ATOM 2628 O O . ILE A 1 314 ? 17.314 -16.441 -19.473 1.00 69.25 314 ILE A O 1
ATOM 2632 N N . ALA A 1 315 ? 17.353 -14.686 -20.868 1.00 64.12 315 ALA A N 1
ATOM 2633 C CA . ALA A 1 315 ? 16.067 -14.156 -20.415 1.00 64.12 315 ALA A CA 1
ATOM 2634 C C . ALA A 1 315 ? 14.923 -15.165 -20.637 1.00 64.12 315 ALA A C 1
ATOM 2636 O O . ALA A 1 315 ? 14.098 -15.378 -19.749 1.00 64.12 315 ALA A O 1
ATOM 2637 N N . PHE A 1 316 ? 14.908 -15.838 -21.789 1.00 69.50 316 PHE A N 1
ATOM 2638 C CA . PHE A 1 316 ? 13.932 -16.877 -22.108 1.00 69.50 316 PHE A CA 1
ATOM 2639 C C . PHE A 1 316 ? 14.086 -18.126 -21.225 1.00 69.50 316 PHE A C 1
ATOM 2641 O O . PHE A 1 316 ? 13.093 -18.667 -20.741 1.00 69.50 316 PHE A O 1
ATOM 2648 N N . LEU A 1 317 ? 15.322 -18.549 -20.942 1.00 72.50 317 LEU A N 1
ATOM 2649 C CA . LEU A 1 317 ? 15.616 -19.662 -20.038 1.00 72.50 317 LEU A CA 1
ATOM 2650 C C . LEU A 1 317 ? 15.097 -19.382 -18.622 1.00 72.50 317 LEU A C 1
ATOM 2652 O O . LEU A 1 317 ? 14.456 -20.244 -18.026 1.00 72.50 317 LEU A O 1
ATOM 2656 N N . VAL A 1 318 ? 15.321 -18.171 -18.103 1.00 65.31 318 VAL A N 1
ATOM 2657 C CA . VAL A 1 318 ? 14.807 -17.756 -16.787 1.00 65.31 318 VAL A CA 1
ATOM 2658 C C . VAL A 1 318 ? 13.276 -17.820 -16.751 1.00 65.31 318 VAL A C 1
ATOM 2660 O O . VAL A 1 318 ? 12.709 -18.284 -15.761 1.00 65.31 318 VAL A O 1
ATOM 2663 N N . LEU A 1 319 ? 12.590 -17.428 -17.831 1.00 66.75 319 LEU A N 1
ATOM 2664 C CA . LEU A 1 319 ? 11.131 -17.556 -17.932 1.00 66.75 319 LEU A CA 1
ATOM 2665 C C . LEU A 1 319 ? 10.670 -19.020 -17.897 1.00 66.75 319 LEU A C 1
ATOM 2667 O O . LEU A 1 319 ? 9.730 -19.335 -17.166 1.00 66.75 319 LEU A O 1
ATOM 2671 N N . ILE A 1 320 ? 11.341 -19.915 -18.632 1.00 72.38 320 ILE A N 1
ATOM 2672 C CA . ILE A 1 320 ? 11.025 -21.353 -18.627 1.00 72.38 320 ILE A CA 1
ATOM 2673 C C . ILE A 1 320 ? 11.255 -21.950 -17.240 1.00 72.38 320 ILE A C 1
ATOM 2675 O O . ILE A 1 320 ? 10.375 -22.638 -16.732 1.00 72.38 320 ILE A O 1
ATOM 2679 N N . ILE A 1 321 ? 12.395 -21.665 -16.604 1.00 69.69 321 ILE A N 1
ATOM 2680 C CA . ILE A 1 321 ? 12.706 -22.164 -15.257 1.00 69.69 321 ILE A CA 1
ATOM 2681 C C . ILE A 1 321 ? 11.634 -21.706 -14.268 1.00 69.69 321 ILE A C 1
ATOM 2683 O O . ILE A 1 321 ? 11.105 -22.525 -13.525 1.00 69.69 321 ILE A O 1
ATOM 2687 N N . ASN A 1 322 ? 11.247 -20.429 -14.297 1.00 62.62 322 ASN A N 1
ATOM 2688 C CA . ASN A 1 322 ? 10.200 -19.912 -13.416 1.00 62.62 322 ASN A CA 1
ATOM 2689 C C . ASN A 1 322 ? 8.833 -20.564 -13.677 1.00 62.62 322 ASN A C 1
ATOM 2691 O O . ASN A 1 322 ? 8.085 -20.812 -12.731 1.00 62.62 322 ASN A O 1
ATOM 2695 N N . TRP A 1 323 ? 8.496 -20.865 -14.934 1.00 79.12 323 TRP A N 1
ATOM 2696 C CA . TRP A 1 323 ? 7.270 -21.589 -15.282 1.00 79.12 323 TRP A CA 1
ATOM 2697 C C . TRP A 1 323 ? 7.300 -23.044 -14.791 1.00 79.12 323 TRP A C 1
ATOM 2699 O O . TRP A 1 323 ? 6.345 -23.500 -14.163 1.00 79.12 323 TRP A O 1
ATOM 2709 N N . VAL A 1 324 ? 8.419 -23.745 -14.997 1.00 70.19 324 VAL A N 1
ATOM 2710 C CA . VAL A 1 324 ? 8.627 -25.128 -14.543 1.00 70.19 324 VAL A CA 1
ATOM 2711 C C . VAL A 1 324 ? 8.616 -25.216 -13.018 1.00 70.19 324 VAL A C 1
ATOM 2713 O O . VAL A 1 324 ? 7.932 -26.074 -12.474 1.00 70.19 324 VAL A O 1
ATOM 2716 N N . LEU A 1 325 ? 9.296 -24.308 -12.311 1.00 65.31 325 LEU A N 1
ATOM 2717 C CA . LEU A 1 325 ? 9.277 -24.254 -10.845 1.00 65.31 325 LEU A CA 1
ATOM 2718 C C . LEU A 1 325 ? 7.853 -24.065 -10.310 1.00 65.31 325 LEU A C 1
ATOM 2720 O O . LEU A 1 325 ? 7.468 -24.732 -9.357 1.00 65.31 325 LEU A O 1
ATOM 2724 N N . ARG A 1 326 ? 7.036 -23.224 -10.956 1.00 64.19 326 ARG A N 1
ATOM 2725 C CA . ARG A 1 326 ? 5.619 -23.071 -10.587 1.00 64.19 326 ARG A CA 1
ATOM 2726 C C . ARG A 1 326 ? 4.802 -24.342 -10.814 1.00 64.19 326 ARG A C 1
ATOM 2728 O O . ARG A 1 326 ? 3.881 -24.593 -10.049 1.00 64.19 326 ARG A O 1
ATOM 2735 N N . TYR A 1 327 ? 5.122 -25.125 -11.843 1.00 72.62 327 TYR A N 1
ATOM 2736 C CA . TYR A 1 327 ? 4.431 -26.382 -12.135 1.00 72.62 327 TYR A CA 1
ATOM 2737 C C . TYR A 1 327 ? 4.862 -27.521 -11.196 1.00 72.62 327 TYR A C 1
ATOM 2739 O O . TYR A 1 327 ? 4.025 -28.290 -10.736 1.00 72.62 327 TYR A O 1
ATOM 2747 N N . ILE A 1 328 ? 6.159 -27.611 -10.878 1.00 63.06 328 ILE A N 1
ATOM 2748 C CA . ILE A 1 328 ? 6.736 -28.678 -10.042 1.00 63.06 328 ILE A CA 1
ATOM 2749 C C . ILE A 1 328 ? 6.341 -28.543 -8.566 1.00 63.06 328 ILE A C 1
ATOM 2751 O O . ILE A 1 328 ? 6.208 -29.552 -7.885 1.00 63.06 328 ILE A O 1
ATOM 2755 N N . VAL A 1 329 ? 6.108 -27.330 -8.059 1.00 64.62 329 VAL A N 1
ATOM 2756 C CA . VAL A 1 329 ? 5.737 -27.102 -6.645 1.00 64.62 329 VAL A CA 1
ATOM 2757 C C . VAL A 1 329 ? 4.315 -27.609 -6.299 1.00 64.62 329 VAL A C 1
ATOM 2759 O O . VAL A 1 329 ? 3.892 -27.537 -5.149 1.00 64.62 329 VAL A O 1
ATOM 2762 N N . GLY A 1 330 ? 3.574 -28.193 -7.248 1.00 58.84 330 GLY A N 1
ATOM 2763 C CA . GLY A 1 330 ? 2.340 -28.926 -6.956 1.00 58.84 330 GLY A CA 1
ATOM 2764 C C . GLY A 1 330 ? 2.615 -30.270 -6.270 1.00 58.84 330 GLY A C 1
ATOM 2765 O O . GLY A 1 330 ? 2.790 -31.281 -6.946 1.00 58.84 330 GLY A O 1
ATOM 2766 N N . TYR A 1 331 ? 2.635 -30.299 -4.935 1.00 61.97 331 TYR A N 1
ATOM 2767 C CA . TYR A 1 331 ? 2.748 -31.548 -4.175 1.00 61.97 331 TYR A CA 1
ATOM 2768 C C . TYR A 1 331 ? 1.452 -32.377 -4.273 1.00 61.97 331 TYR A C 1
ATOM 2770 O O . TYR A 1 331 ? 0.358 -31.816 -4.154 1.00 61.97 331 TYR A O 1
ATOM 2778 N N . PRO A 1 332 ? 1.529 -33.709 -4.456 1.00 71.69 332 PRO A N 1
ATOM 2779 C CA . PRO A 1 332 ? 0.362 -34.576 -4.327 1.00 71.69 332 PRO A CA 1
ATOM 2780 C C . PRO A 1 332 ? -0.189 -34.508 -2.893 1.00 71.69 332 PRO A C 1
ATOM 2782 O O . PRO A 1 332 ? 0.565 -34.575 -1.927 1.00 71.69 332 PRO A O 1
ATOM 2785 N N . GLN A 1 333 ? -1.516 -34.407 -2.750 1.00 68.75 333 GLN A N 1
ATOM 2786 C CA . GLN A 1 333 ? -2.196 -34.146 -1.468 1.00 68.75 333 GLN A CA 1
ATOM 2787 C C . GLN A 1 333 ? -1.792 -35.098 -0.330 1.00 68.75 333 GLN A C 1
ATOM 2789 O O . GLN A 1 333 ? -1.742 -34.687 0.824 1.00 68.75 333 GLN A O 1
ATOM 2794 N N . LYS A 1 334 ? -1.504 -36.365 -0.650 1.00 72.94 334 LYS A N 1
ATOM 2795 C CA . LYS A 1 334 ? -1.205 -37.408 0.344 1.00 72.94 334 LYS A CA 1
ATOM 2796 C C . LYS A 1 334 ? 0.157 -37.249 1.022 1.00 72.94 334 LYS A C 1
ATOM 2798 O O . LYS A 1 334 ? 0.288 -37.673 2.162 1.00 72.94 334 LYS A O 1
ATOM 2803 N N . ASP A 1 335 ? 1.109 -36.603 0.355 1.00 76.38 335 ASP A N 1
ATOM 2804 C CA . ASP A 1 335 ? 2.491 -36.449 0.828 1.00 76.38 335 ASP A CA 1
ATOM 2805 C C . ASP A 1 335 ? 2.841 -34.972 1.063 1.00 76.38 335 ASP A C 1
ATOM 2807 O O . ASP A 1 335 ? 4.006 -34.580 1.032 1.00 76.38 335 ASP A O 1
ATOM 2811 N N . CYS A 1 336 ? 1.823 -34.125 1.239 1.00 73.38 336 CYS A N 1
ATOM 2812 C CA . CYS A 1 336 ? 2.009 -32.697 1.430 1.00 73.38 336 CYS A CA 1
ATOM 2813 C C . CYS A 1 336 ? 2.559 -32.432 2.844 1.00 73.38 336 CYS A C 1
ATOM 2815 O O . CYS A 1 336 ? 1.853 -32.700 3.819 1.00 73.38 336 CYS A O 1
ATOM 2817 N N . PRO A 1 337 ? 3.790 -31.901 2.984 1.00 79.44 337 PRO A N 1
ATOM 2818 C CA . PRO A 1 337 ? 4.386 -31.629 4.292 1.00 79.44 337 PRO A CA 1
ATOM 2819 C C . PRO A 1 337 ? 3.837 -30.350 4.940 1.00 79.44 337 PRO A C 1
ATOM 2821 O O . PRO A 1 337 ? 4.232 -30.016 6.054 1.00 79.44 337 PRO A O 1
ATOM 2824 N N . TYR A 1 338 ? 2.984 -29.612 4.228 1.00 82.56 338 TYR A N 1
ATOM 2825 C CA . TYR A 1 338 ? 2.481 -28.312 4.647 1.00 82.56 338 TYR A CA 1
ATOM 2826 C C . TYR A 1 338 ? 1.215 -28.440 5.487 1.00 82.56 338 TYR A C 1
ATOM 2828 O O . TYR A 1 338 ? 0.334 -29.252 5.197 1.00 82.56 338 TYR A O 1
ATOM 2836 N N . SER A 1 339 ? 1.114 -27.566 6.481 1.00 86.50 339 SER A N 1
ATOM 2837 C CA . SER A 1 339 ? -0.088 -27.375 7.291 1.00 86.50 339 SER A CA 1
ATOM 2838 C C . SER A 1 339 ? -1.238 -26.768 6.480 1.00 86.50 339 SER A C 1
ATOM 2840 O O . SER A 1 339 ? -1.022 -26.094 5.467 1.00 86.50 339 SER A O 1
ATOM 2842 N N . GLN A 1 340 ? -2.478 -26.955 6.943 1.00 89.62 340 GLN A N 1
ATOM 2843 C CA . GLN A 1 340 ? -3.660 -26.339 6.331 1.00 89.62 340 GLN A CA 1
ATOM 2844 C C . GLN A 1 340 ? -3.522 -24.817 6.179 1.00 89.62 340 GLN A C 1
ATOM 2846 O O . GLN A 1 340 ? -3.934 -24.270 5.158 1.00 89.62 340 GLN A O 1
ATOM 2851 N N . GLU A 1 341 ? -2.926 -24.118 7.149 1.00 86.62 341 GLU A N 1
ATOM 2852 C CA . GLU A 1 341 ? -2.700 -22.672 7.063 1.00 86.62 341 GLU A CA 1
ATOM 2853 C C . GLU A 1 341 ? -1.726 -22.295 5.936 1.00 86.62 341 GLU A C 1
ATOM 2855 O O . GLU A 1 341 ? -2.025 -21.409 5.133 1.00 86.62 341 GLU A O 1
ATOM 2860 N N . GLU A 1 342 ? -0.593 -22.989 5.822 1.00 83.56 342 GLU A N 1
ATOM 2861 C CA . GLU A 1 342 ? 0.381 -22.761 4.746 1.00 83.56 342 GLU A CA 1
ATOM 2862 C C . GLU A 1 342 ? -0.230 -23.043 3.373 1.00 83.56 342 GLU A C 1
ATOM 2864 O O . GLU A 1 342 ? -0.031 -22.282 2.419 1.00 83.56 342 GLU A O 1
ATOM 2869 N N . VAL A 1 343 ? -1.035 -24.103 3.283 1.00 85.69 343 VAL A N 1
ATOM 2870 C CA . VAL A 1 343 ? -1.758 -24.451 2.062 1.00 85.69 343 VAL A CA 1
ATOM 2871 C C . VAL A 1 343 ? -2.799 -23.386 1.744 1.00 85.69 343 VAL A C 1
ATOM 2873 O O . VAL A 1 343 ? -2.807 -22.891 0.621 1.00 85.69 343 VAL A O 1
ATOM 2876 N N . ASN A 1 344 ? -3.588 -22.926 2.715 1.00 87.50 344 ASN A N 1
ATOM 2877 C CA . ASN A 1 344 ? -4.526 -21.818 2.533 1.00 87.50 344 ASN A CA 1
ATOM 2878 C C . ASN A 1 344 ? -3.822 -20.568 1.991 1.00 87.50 344 ASN A C 1
ATOM 2880 O O . ASN A 1 344 ? -4.308 -19.974 1.030 1.00 87.50 344 ASN A O 1
ATOM 2884 N N . VAL A 1 345 ? -2.664 -20.198 2.552 1.00 82.50 345 VAL A N 1
ATOM 2885 C CA . VAL A 1 345 ? -1.854 -19.058 2.088 1.00 82.50 345 VAL A CA 1
ATOM 2886 C C . VAL A 1 345 ? -1.348 -19.279 0.660 1.00 82.50 345 VAL A C 1
ATOM 2888 O O . VAL A 1 345 ? -1.423 -18.366 -0.161 1.00 82.50 345 VAL A O 1
ATOM 2891 N N . SER A 1 346 ? -0.881 -20.481 0.320 1.00 82.50 346 SER A N 1
ATOM 2892 C CA . SER A 1 346 ? -0.453 -20.794 -1.050 1.00 82.50 346 SER A CA 1
ATOM 2893 C C . SER A 1 346 ? -1.610 -20.750 -2.061 1.00 82.50 346 SER A C 1
ATOM 2895 O O . SER A 1 346 ? -1.432 -20.264 -3.180 1.00 82.50 346 SER A O 1
ATOM 2897 N N . PHE A 1 347 ? -2.810 -21.177 -1.649 1.00 83.44 347 PHE A N 1
ATOM 2898 C CA . PHE A 1 347 ? -4.034 -21.179 -2.453 1.00 83.44 347 PHE A CA 1
ATOM 2899 C C . PHE A 1 347 ? -4.662 -19.792 -2.603 1.00 83.44 347 PHE A C 1
ATOM 2901 O O . PHE A 1 347 ? -5.469 -19.590 -3.516 1.00 83.44 347 PHE A O 1
ATOM 2908 N N . GLU A 1 348 ? -4.300 -18.815 -1.761 1.00 80.69 348 GLU A N 1
ATOM 2909 C CA . GLU A 1 348 ? -4.643 -17.416 -2.028 1.00 80.69 348 GLU A CA 1
ATOM 2910 C C . GLU A 1 348 ? -4.069 -17.012 -3.402 1.00 80.69 348 GLU A C 1
ATOM 2912 O O . GLU A 1 348 ? -4.769 -16.401 -4.206 1.00 80.69 348 GLU A O 1
ATOM 2917 N N . GLY A 1 349 ? -2.864 -17.466 -3.748 1.00 80.25 349 GLY A N 1
ATOM 2918 C CA . GLY A 1 349 ? -2.197 -17.107 -4.997 1.00 80.25 349 GLY A CA 1
ATOM 2919 C C . GLY A 1 349 ? -1.483 -15.752 -4.903 1.00 80.25 349 GLY A C 1
ATOM 2920 O O . GLY A 1 349 ? -1.590 -15.038 -3.899 1.00 80.25 349 GLY A O 1
ATOM 2921 N N . PRO A 1 350 ? -0.704 -15.370 -5.931 1.00 83.25 350 PRO A N 1
ATOM 2922 C CA . PRO A 1 350 ? 0.061 -14.133 -5.891 1.00 83.25 350 PRO A CA 1
ATOM 2923 C C . PRO A 1 350 ? -0.863 -12.914 -5.784 1.00 83.25 350 PRO A C 1
ATOM 2925 O O . PRO A 1 350 ? -1.979 -12.895 -6.314 1.00 83.25 350 PRO A O 1
ATOM 2928 N N . LYS A 1 351 ? -0.389 -11.871 -5.101 1.00 82.88 351 LYS A N 1
ATOM 2929 C CA . LYS A 1 351 ? -1.058 -10.568 -5.101 1.00 82.88 351 LYS A CA 1
ATOM 2930 C C . LYS A 1 351 ? -0.798 -9.898 -6.443 1.00 82.88 351 LYS A C 1
ATOM 2932 O O . LYS A 1 351 ? 0.338 -9.881 -6.909 1.00 82.88 351 LYS A O 1
ATOM 2937 N N . LEU A 1 352 ? -1.842 -9.347 -7.065 1.00 84.62 352 LEU A N 1
ATOM 2938 C CA . LEU A 1 352 ? -1.645 -8.502 -8.238 1.00 84.62 352 LEU A CA 1
ATOM 2939 C C . LEU A 1 352 ? -0.967 -7.201 -7.799 1.00 84.62 352 LEU A C 1
ATOM 2941 O O . LEU A 1 352 ? -1.609 -6.316 -7.227 1.00 84.62 352 LEU A O 1
ATOM 2945 N N . GLU A 1 353 ? 0.308 -7.060 -8.133 1.00 85.31 353 GLU A N 1
ATOM 2946 C CA . GLU A 1 353 ? 1.040 -5.805 -7.997 1.00 85.31 353 GLU A CA 1
ATOM 2947 C C . GLU A 1 353 ? 0.717 -4.891 -9.181 1.00 85.31 353 GLU A C 1
ATOM 2949 O O . GLU A 1 353 ? 1.476 -4.730 -10.135 1.00 85.31 353 GLU A O 1
ATOM 2954 N N . PHE A 1 354 ? -0.480 -4.302 -9.143 1.00 85.62 354 PHE A N 1
ATOM 2955 C CA . PHE A 1 354 ? -0.994 -3.450 -10.217 1.00 85.62 354 PHE A CA 1
ATOM 2956 C C . PHE A 1 354 ? -0.028 -2.316 -10.592 1.00 85.62 354 PHE A C 1
ATOM 2958 O O . PHE A 1 354 ? 0.061 -1.933 -11.755 1.00 85.62 354 PHE A O 1
ATOM 2965 N N . GLN A 1 355 ? 0.718 -1.791 -9.619 1.00 84.62 355 GLN A N 1
ATOM 2966 C CA . GLN A 1 355 ? 1.719 -0.753 -9.834 1.00 84.62 355 GLN A CA 1
ATOM 2967 C C . GLN A 1 355 ? 2.840 -1.233 -10.762 1.00 84.62 355 GLN A C 1
ATOM 2969 O O . GLN A 1 355 ? 3.212 -0.505 -11.678 1.00 84.62 355 GLN A O 1
ATOM 2974 N N . GLU A 1 356 ? 3.347 -2.453 -10.575 1.00 86.12 356 GLU A N 1
ATOM 2975 C CA . GLU A 1 356 ? 4.379 -3.027 -11.444 1.00 86.12 356 GLU A CA 1
ATOM 2976 C C . GLU A 1 356 ? 3.863 -3.234 -12.869 1.00 86.12 356 GLU A C 1
ATOM 2978 O O . GLU A 1 356 ? 4.567 -2.944 -13.844 1.00 86.12 356 GLU A O 1
ATOM 2983 N N . TRP A 1 357 ? 2.609 -3.675 -12.988 1.00 88.94 357 TRP A N 1
ATOM 2984 C CA . TRP A 1 357 ? 1.931 -3.835 -14.270 1.00 88.94 357 TRP A CA 1
ATOM 2985 C C . TRP A 1 357 ? 1.792 -2.496 -15.007 1.00 88.94 357 TRP A C 1
ATOM 2987 O O . TRP A 1 357 ? 2.249 -2.365 -16.145 1.00 88.94 357 TRP A O 1
ATOM 2997 N N . VAL A 1 358 ? 1.252 -1.465 -14.344 1.00 88.88 358 VAL A N 1
ATOM 2998 C CA . VAL A 1 358 ? 1.128 -0.114 -14.916 1.00 88.88 358 VAL A CA 1
ATOM 2999 C C . VAL A 1 358 ? 2.497 0.455 -15.287 1.00 88.88 358 VAL A C 1
ATOM 3001 O O . VAL A 1 358 ? 2.656 0.988 -16.383 1.00 88.88 358 VAL A O 1
ATOM 3004 N N . CYS A 1 359 ? 3.502 0.329 -14.417 1.00 86.88 359 CYS A N 1
ATOM 3005 C CA . CYS A 1 359 ? 4.865 0.784 -14.697 1.00 86.88 359 CYS A CA 1
ATOM 3006 C C . CYS A 1 359 ? 5.460 0.085 -15.926 1.00 86.88 359 CYS A C 1
ATOM 3008 O O . CYS A 1 359 ? 6.096 0.734 -16.758 1.00 86.88 359 CYS A O 1
ATOM 3010 N N . SER A 1 360 ? 5.228 -1.220 -16.072 1.00 88.12 360 SER A N 1
ATOM 3011 C CA . SER A 1 360 ? 5.679 -1.988 -17.234 1.00 88.12 360 SER A CA 1
ATOM 3012 C C . SER A 1 360 ? 4.995 -1.528 -18.517 1.00 88.12 360 SER A C 1
ATOM 3014 O O . SER A 1 360 ? 5.676 -1.335 -19.525 1.00 88.12 360 SER A O 1
ATOM 3016 N N . LEU A 1 361 ? 3.683 -1.281 -18.468 1.00 89.75 361 LEU A N 1
ATOM 3017 C CA . LEU A 1 361 ? 2.926 -0.743 -19.595 1.00 89.75 361 LEU A CA 1
ATOM 3018 C C . LEU A 1 361 ? 3.433 0.650 -19.987 1.00 89.75 361 LEU A C 1
ATOM 3020 O O . LEU A 1 361 ? 3.776 0.867 -21.146 1.00 89.75 361 LEU A O 1
ATOM 3024 N N . ILE A 1 362 ? 3.560 1.569 -19.024 1.00 89.25 362 ILE A N 1
ATOM 3025 C CA . ILE A 1 362 ? 4.100 2.919 -19.245 1.00 89.25 362 ILE A CA 1
ATOM 3026 C C . ILE A 1 362 ? 5.488 2.846 -19.881 1.00 89.25 362 ILE A C 1
ATOM 3028 O O . ILE A 1 362 ? 5.759 3.560 -20.843 1.00 89.25 362 ILE A O 1
ATOM 3032 N N . ARG A 1 363 ? 6.367 1.979 -19.369 1.00 88.44 363 ARG A N 1
ATOM 3033 C CA . ARG A 1 363 ? 7.718 1.797 -19.904 1.00 88.44 363 ARG A CA 1
ATOM 3034 C C . ARG A 1 363 ? 7.687 1.371 -21.366 1.00 88.44 363 ARG A C 1
ATOM 3036 O O . ARG A 1 363 ? 8.402 1.972 -22.160 1.00 88.44 363 ARG A O 1
ATOM 3043 N N . ILE A 1 364 ? 6.863 0.378 -21.715 1.00 89.25 364 ILE A N 1
ATOM 3044 C CA . ILE A 1 364 ? 6.694 -0.057 -23.108 1.00 89.25 364 ILE A CA 1
ATOM 3045 C C . ILE A 1 364 ? 6.238 1.135 -23.946 1.00 89.25 364 ILE A C 1
ATOM 3047 O O . ILE A 1 364 ? 6.908 1.471 -24.911 1.00 89.25 364 ILE A O 1
ATOM 3051 N N . MET A 1 365 ? 5.185 1.843 -23.531 1.00 90.06 365 MET A N 1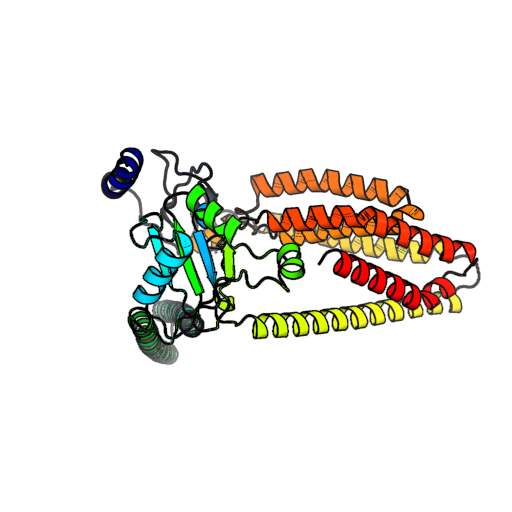
ATOM 3052 C CA . MET A 1 365 ? 4.654 2.988 -24.278 1.00 90.06 365 MET A CA 1
ATOM 3053 C C . MET A 1 365 ? 5.697 4.087 -24.500 1.00 90.06 365 MET A C 1
ATOM 3055 O O . MET A 1 365 ? 5.871 4.542 -25.626 1.00 90.06 365 MET A O 1
ATOM 3059 N N . VAL A 1 366 ? 6.419 4.490 -23.451 1.00 87.94 366 VAL A N 1
ATOM 3060 C CA . VAL A 1 366 ? 7.466 5.517 -23.546 1.00 87.94 366 VAL A CA 1
ATOM 3061 C C . VAL A 1 366 ? 8.596 5.056 -24.465 1.00 87.94 366 VAL A C 1
ATOM 3063 O O . VAL A 1 366 ? 9.016 5.826 -25.320 1.00 87.94 366 VAL A O 1
ATOM 3066 N N . GLN A 1 367 ? 9.055 3.806 -24.352 1.00 87.50 367 GLN A N 1
ATOM 3067 C CA . GLN A 1 367 ? 10.104 3.261 -25.222 1.00 87.50 367 GLN A CA 1
ATOM 3068 C C . GLN A 1 367 ? 9.656 3.192 -26.685 1.00 87.50 367 GL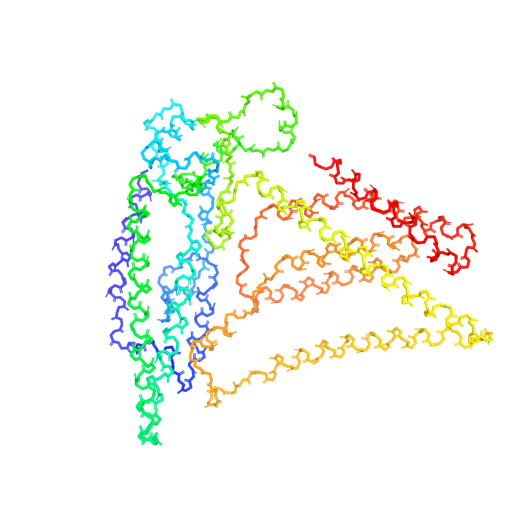N A C 1
ATOM 3070 O O . GLN A 1 367 ? 10.379 3.646 -27.568 1.00 87.50 367 GLN A O 1
ATOM 3075 N N . THR A 1 368 ? 8.461 2.666 -26.954 1.00 91.31 368 THR A N 1
ATOM 3076 C CA . THR A 1 368 ? 7.903 2.574 -28.309 1.00 91.31 368 THR A CA 1
ATOM 3077 C C . THR A 1 368 ? 7.822 3.941 -28.972 1.00 91.31 368 THR A C 1
ATOM 3079 O O . THR A 1 368 ? 8.179 4.088 -30.136 1.00 91.31 368 THR A O 1
ATOM 3082 N N . VAL A 1 369 ? 7.356 4.939 -28.225 1.00 90.94 369 VAL A N 1
ATOM 3083 C CA . VAL A 1 369 ? 7.194 6.310 -28.705 1.00 90.94 369 VAL A CA 1
ATOM 3084 C C . VAL A 1 369 ? 8.551 6.961 -28.935 1.00 90.94 369 VAL A C 1
ATOM 3086 O O . VAL A 1 369 ? 8.774 7.547 -29.987 1.00 90.94 369 VAL A O 1
ATOM 3089 N N . TRP A 1 370 ? 9.466 6.829 -27.978 1.00 89.00 370 TRP A N 1
ATOM 3090 C CA . TRP A 1 370 ? 10.793 7.421 -28.067 1.00 89.00 370 TRP A CA 1
ATOM 3091 C C . TRP A 1 370 ? 11.563 6.900 -29.283 1.00 89.00 370 TRP A C 1
ATOM 3093 O O . TRP A 1 370 ? 12.050 7.686 -30.086 1.00 89.00 370 TRP A O 1
ATOM 3103 N N . PHE A 1 371 ? 11.614 5.577 -29.463 1.00 84.88 371 PHE A N 1
ATOM 3104 C CA . PHE A 1 371 ? 12.356 4.932 -30.552 1.00 84.88 371 PHE A CA 1
ATOM 3105 C C . PHE A 1 371 ? 11.568 4.804 -31.864 1.00 84.88 371 PHE A C 1
ATOM 3107 O O . PHE A 1 371 ? 12.131 4.364 -32.867 1.00 84.88 371 PHE A O 1
ATOM 3114 N N . GLY A 1 372 ? 10.288 5.186 -31.885 1.00 87.31 372 GLY A N 1
ATOM 3115 C CA . GLY A 1 372 ? 9.394 4.970 -33.025 1.00 87.31 372 GLY A CA 1
ATOM 3116 C C . GLY A 1 372 ? 9.846 5.662 -34.313 1.00 87.31 372 GLY A C 1
ATOM 3117 O O . GLY A 1 372 ? 9.633 5.113 -35.391 1.00 87.31 372 GLY A O 1
ATOM 3118 N N . GLY A 1 373 ? 10.518 6.815 -34.201 1.00 83.62 373 GLY A N 1
ATOM 3119 C CA . GLY A 1 373 ? 11.057 7.550 -35.350 1.00 83.62 373 GLY A CA 1
ATOM 3120 C C . GLY A 1 373 ? 12.202 6.826 -36.073 1.00 83.62 373 GLY A C 1
ATOM 3121 O O . GLY A 1 373 ? 12.259 6.859 -37.297 1.00 83.62 373 GLY A O 1
ATOM 3122 N N . ILE A 1 374 ? 13.080 6.126 -35.339 1.00 81.69 374 ILE A N 1
ATOM 3123 C CA . ILE A 1 374 ? 14.190 5.346 -35.927 1.00 81.69 374 ILE A CA 1
ATOM 3124 C C . ILE A 1 374 ? 13.755 3.936 -36.304 1.00 81.69 374 ILE A C 1
ATOM 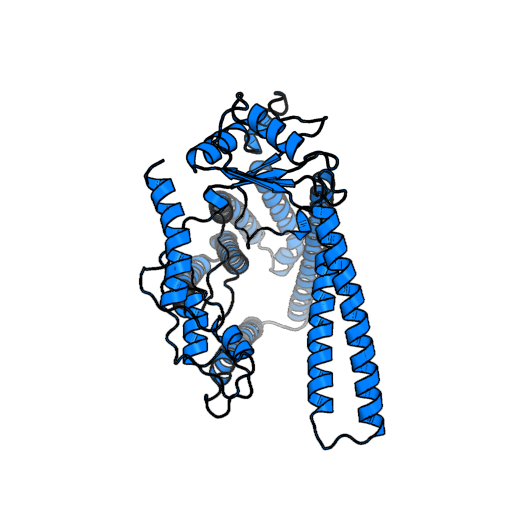3126 O O . ILE A 1 374 ? 14.150 3.415 -37.345 1.00 81.69 374 ILE A O 1
ATOM 3130 N N . ALA A 1 375 ? 12.988 3.286 -35.431 1.00 84.44 375 ALA A N 1
ATOM 3131 C CA . ALA A 1 375 ? 12.656 1.876 -35.554 1.00 84.44 375 ALA A CA 1
ATOM 3132 C C . ALA A 1 375 ? 11.133 1.679 -35.626 1.00 84.44 375 ALA A C 1
ATOM 3134 O O . ALA A 1 375 ? 10.537 1.192 -34.665 1.00 84.44 375 ALA A O 1
ATOM 3135 N N . PRO A 1 376 ? 10.476 1.972 -36.767 1.00 86.19 376 PRO A N 1
ATOM 3136 C CA . PRO A 1 376 ? 9.030 1.785 -36.914 1.00 86.19 376 PRO A CA 1
ATOM 3137 C C . PRO A 1 376 ? 8.559 0.352 -36.614 1.00 86.19 376 PRO A C 1
ATOM 3139 O O . PRO A 1 376 ? 7.469 0.154 -36.080 1.00 86.19 376 PRO A O 1
ATOM 3142 N N . ILE A 1 377 ? 9.398 -0.659 -36.885 1.00 84.00 377 ILE A N 1
ATOM 3143 C CA . ILE A 1 377 ? 9.121 -2.072 -36.560 1.00 84.00 377 ILE A CA 1
ATOM 3144 C C . ILE A 1 377 ? 8.883 -2.267 -35.052 1.00 84.00 377 ILE A C 1
ATOM 3146 O O . ILE A 1 377 ? 8.028 -3.065 -34.662 1.00 84.00 377 ILE A O 1
ATOM 3150 N N . GLN A 1 378 ? 9.569 -1.502 -34.194 1.00 84.69 378 GLN A N 1
ATOM 3151 C CA . GLN A 1 378 ? 9.391 -1.550 -32.741 1.00 84.69 378 GLN A CA 1
ATOM 3152 C C . GLN A 1 378 ? 7.944 -1.243 -32.332 1.00 84.69 378 GLN A C 1
ATOM 3154 O O . GLN A 1 378 ? 7.460 -1.798 -31.344 1.00 84.69 378 GLN A O 1
ATOM 3159 N N . ILE A 1 379 ? 7.233 -0.399 -33.090 1.00 90.38 379 ILE A N 1
ATOM 3160 C CA . ILE A 1 379 ? 5.822 -0.073 -32.846 1.00 90.38 379 ILE A CA 1
ATOM 3161 C C . ILE A 1 379 ? 4.950 -1.317 -33.021 1.00 90.38 379 ILE A C 1
ATOM 3163 O O . ILE A 1 379 ? 4.137 -1.620 -32.148 1.00 90.38 379 ILE A O 1
ATOM 3167 N N . LEU A 1 380 ? 5.165 -2.081 -34.095 1.00 90.81 380 LEU A N 1
ATOM 3168 C CA . LEU A 1 380 ? 4.426 -3.320 -34.354 1.00 90.81 380 LEU A CA 1
ATOM 3169 C C . LEU A 1 380 ? 4.719 -4.382 -33.288 1.00 90.81 380 LEU A C 1
ATOM 3171 O O . LEU A 1 380 ? 3.792 -5.012 -32.779 1.00 90.81 380 LEU A O 1
ATOM 3175 N N . ILE A 1 381 ? 5.990 -4.538 -32.904 1.00 86.38 381 ILE A N 1
ATOM 3176 C CA . ILE A 1 381 ? 6.393 -5.474 -31.843 1.00 86.38 381 ILE A CA 1
ATOM 3177 C C . ILE A 1 381 ? 5.743 -5.086 -30.512 1.00 86.38 381 ILE A C 1
ATOM 3179 O O . ILE A 1 381 ? 5.174 -5.931 -29.829 1.00 86.38 381 ILE A O 1
ATOM 3183 N N . SER A 1 382 ? 5.774 -3.803 -30.154 1.00 90.69 382 SER A N 1
ATOM 3184 C CA . SER A 1 382 ? 5.187 -3.315 -28.901 1.00 90.69 382 SER A CA 1
ATOM 3185 C C . SER A 1 382 ? 3.670 -3.499 -28.875 1.00 90.69 382 SER A C 1
ATOM 3187 O O . SER A 1 382 ? 3.120 -3.898 -27.851 1.00 90.69 382 SER A O 1
ATOM 3189 N N . LEU A 1 383 ? 2.994 -3.273 -30.006 1.00 92.44 383 LEU A N 1
ATOM 3190 C CA . LEU A 1 383 ? 1.565 -3.539 -30.153 1.00 92.44 383 LEU A CA 1
ATOM 3191 C C . LEU A 1 383 ? 1.249 -5.025 -29.937 1.00 92.44 383 LEU A C 1
ATOM 3193 O O . LEU A 1 383 ? 0.334 -5.352 -29.183 1.00 92.44 383 LEU A O 1
ATOM 3197 N N . LEU A 1 384 ? 2.028 -5.922 -30.548 1.00 90.88 384 LEU A N 1
ATOM 3198 C CA . LEU A 1 384 ? 1.881 -7.364 -30.356 1.00 90.88 384 LEU A CA 1
ATOM 3199 C C . LEU A 1 384 ? 2.106 -7.761 -28.889 1.00 90.88 384 LEU A C 1
ATOM 3201 O O . LEU A 1 384 ? 1.309 -8.514 -28.335 1.00 90.88 384 LEU A O 1
ATOM 3205 N N . CYS A 1 385 ? 3.138 -7.213 -28.241 1.00 89.44 385 CYS A N 1
ATOM 3206 C CA . CYS A 1 385 ? 3.407 -7.435 -26.820 1.00 89.44 385 CYS A CA 1
ATOM 3207 C C . CYS A 1 385 ? 2.230 -7.001 -25.936 1.00 89.44 385 CYS A C 1
ATOM 3209 O O . CYS A 1 385 ? 1.857 -7.740 -25.030 1.00 89.44 385 CYS A O 1
ATOM 3211 N N . ILE A 1 386 ? 1.614 -5.844 -26.206 1.00 90.69 386 ILE A N 1
ATOM 3212 C CA . ILE A 1 386 ? 0.440 -5.363 -25.457 1.00 90.69 386 ILE A CA 1
ATOM 3213 C C . ILE A 1 386 ? -0.774 -6.272 -25.695 1.00 90.69 386 ILE A C 1
ATOM 3215 O O . ILE A 1 386 ? -1.490 -6.593 -24.748 1.00 90.69 386 ILE A O 1
ATOM 3219 N N . LEU A 1 387 ? -1.003 -6.725 -26.932 1.00 93.31 387 LEU A N 1
ATOM 3220 C CA . LEU A 1 387 ? -2.113 -7.627 -27.264 1.00 93.31 387 LEU A CA 1
ATOM 3221 C C . LEU A 1 387 ? -1.970 -8.995 -26.588 1.00 93.31 387 LEU A C 1
ATOM 3223 O O . LEU A 1 387 ? -2.928 -9.492 -25.998 1.00 93.31 387 LEU A O 1
ATOM 3227 N N . ILE A 1 388 ? -0.783 -9.599 -26.659 1.00 90.75 388 ILE A N 1
ATOM 3228 C CA . ILE A 1 388 ? -0.492 -10.872 -25.988 1.00 90.75 388 ILE A CA 1
ATOM 3229 C C . ILE A 1 388 ? -0.573 -10.685 -24.469 1.00 90.75 388 ILE A C 1
ATOM 3231 O O . ILE A 1 388 ? -1.236 -11.470 -23.790 1.00 90.75 388 ILE A O 1
ATOM 3235 N N . GLY A 1 389 ? 0.038 -9.614 -23.954 1.00 88.50 389 GLY A N 1
ATOM 3236 C CA . GLY A 1 389 ? -0.002 -9.236 -22.544 1.00 88.50 389 GLY A CA 1
ATOM 3237 C C . GLY A 1 389 ? -1.431 -9.131 -22.022 1.00 88.50 389 GLY A C 1
ATOM 3238 O O . GLY A 1 389 ? -1.747 -9.762 -21.025 1.00 88.50 389 GLY A O 1
ATOM 3239 N N . TYR A 1 390 ? -2.336 -8.475 -22.755 1.00 93.00 390 TYR A N 1
ATOM 3240 C CA . TYR A 1 390 ? -3.751 -8.375 -22.382 1.00 93.00 390 TYR A CA 1
ATOM 3241 C C . TYR A 1 390 ? -4.405 -9.741 -22.133 1.00 93.00 390 TYR A C 1
ATOM 3243 O O . TYR A 1 390 ? -5.114 -9.912 -21.141 1.00 93.00 390 TYR A O 1
ATOM 3251 N N . TRP A 1 391 ? -4.188 -10.723 -23.012 1.00 93.69 391 TRP A N 1
ATOM 3252 C CA . TRP A 1 391 ? -4.784 -12.052 -22.850 1.00 93.69 391 TRP A CA 1
ATOM 3253 C C . TRP A 1 391 ? -4.165 -12.829 -21.692 1.00 93.69 391 TRP A C 1
ATOM 3255 O O . TRP A 1 391 ? -4.893 -13.486 -20.945 1.00 93.69 391 TRP A O 1
ATOM 3265 N N . ILE A 1 392 ? -2.846 -12.718 -21.524 1.00 88.81 392 ILE A N 1
ATOM 3266 C CA . ILE A 1 392 ? -2.117 -13.302 -20.398 1.00 88.81 392 ILE A CA 1
ATOM 3267 C C . ILE A 1 392 ? -2.625 -12.701 -19.083 1.00 88.81 392 ILE A C 1
ATOM 3269 O O . ILE A 1 392 ? -3.074 -13.434 -18.205 1.00 88.81 392 ILE A O 1
ATOM 3273 N N . ASP A 1 393 ? -2.641 -11.377 -18.969 1.00 86.62 393 ASP A N 1
ATOM 3274 C CA . ASP A 1 393 ? -3.079 -10.656 -17.777 1.00 86.62 393 ASP A CA 1
ATOM 3275 C C . ASP A 1 393 ? -4.545 -10.940 -17.468 1.00 86.62 393 ASP A C 1
ATOM 3277 O O . ASP A 1 393 ? -4.894 -11.209 -16.323 1.00 86.62 393 ASP A O 1
ATOM 3281 N N . LYS A 1 394 ? -5.414 -10.975 -18.484 1.00 86.88 394 LYS A N 1
ATOM 3282 C CA . LYS A 1 394 ? -6.817 -11.372 -18.327 1.00 86.88 394 LYS A CA 1
ATOM 3283 C C . LYS A 1 394 ? -6.943 -12.782 -17.757 1.00 86.88 394 LYS A C 1
ATOM 3285 O O . LYS A 1 394 ? -7.776 -13.007 -16.880 1.00 86.88 394 LYS A O 1
ATOM 3290 N N . TYR A 1 395 ? -6.139 -13.728 -18.236 1.00 87.44 395 TYR A N 1
ATOM 3291 C CA . TYR A 1 395 ? -6.119 -15.082 -17.692 1.00 87.44 395 TYR A CA 1
ATOM 3292 C C . TYR A 1 395 ? -5.662 -15.085 -16.228 1.00 87.44 395 TYR A C 1
ATOM 3294 O O . TYR A 1 395 ? -6.369 -15.625 -15.375 1.00 87.44 395 TYR A O 1
ATOM 3302 N N . TYR A 1 396 ? -4.545 -14.420 -15.916 1.00 85.25 396 TYR A N 1
ATOM 3303 C CA . TYR A 1 396 ? -4.038 -14.320 -14.548 1.00 85.25 396 TYR A CA 1
ATOM 3304 C C . TYR A 1 396 ? -5.043 -13.646 -13.602 1.00 85.25 396 TYR A C 1
ATOM 3306 O O . TYR A 1 396 ? -5.304 -14.175 -12.525 1.00 85.25 396 TYR A O 1
ATOM 3314 N N . LEU A 1 397 ? -5.666 -12.538 -14.009 1.00 82.62 397 LEU A N 1
ATOM 3315 C CA . LEU A 1 397 ? -6.674 -11.813 -13.227 1.00 82.62 397 LEU A CA 1
ATOM 3316 C C . LEU A 1 397 ? -7.914 -12.656 -12.924 1.00 82.62 397 LEU A C 1
ATOM 3318 O O . LEU A 1 397 ? -8.480 -12.549 -11.841 1.00 82.62 397 LEU A O 1
ATOM 3322 N N . LEU A 1 398 ? -8.360 -13.474 -13.880 1.00 81.38 398 LEU A N 1
ATOM 3323 C CA . LEU A 1 398 ? -9.572 -14.277 -13.719 1.00 81.38 398 LEU A CA 1
ATOM 3324 C C . LEU A 1 398 ? -9.329 -15.603 -12.991 1.00 81.38 398 LEU A C 1
ATOM 3326 O O . LEU A 1 398 ? -10.283 -16.175 -12.459 1.00 81.38 398 LEU A O 1
ATOM 3330 N N . ARG A 1 399 ? -8.099 -16.136 -13.020 1.00 79.19 399 ARG A N 1
ATOM 3331 C CA . ARG A 1 399 ? -7.818 -17.520 -12.600 1.00 79.19 399 ARG A CA 1
ATOM 3332 C C . ARG A 1 399 ? -6.760 -17.675 -11.514 1.00 79.19 399 ARG A C 1
ATOM 3334 O O . ARG A 1 399 ? -6.812 -18.685 -10.825 1.00 79.19 399 ARG A O 1
ATOM 3341 N N . ILE A 1 400 ? -5.819 -16.741 -11.375 1.00 80.38 400 ILE A N 1
ATOM 3342 C CA . ILE A 1 400 ? -4.614 -16.935 -10.549 1.00 80.38 400 ILE A CA 1
ATOM 3343 C C . ILE A 1 400 ? -4.476 -15.874 -9.457 1.00 80.38 400 ILE A C 1
ATOM 3345 O O . ILE A 1 400 ? -4.160 -16.217 -8.323 1.00 80.38 400 ILE A O 1
ATOM 3349 N N . PHE A 1 401 ? -4.659 -14.595 -9.779 1.00 82.56 401 PHE A N 1
ATOM 3350 C CA . PHE A 1 401 ? -4.411 -13.531 -8.813 1.00 82.56 401 PHE A CA 1
ATOM 3351 C C . PHE A 1 401 ? -5.494 -13.467 -7.736 1.00 82.56 401 PHE A C 1
ATOM 3353 O O . PHE A 1 401 ? -6.693 -13.566 -8.018 1.00 82.56 401 PHE A O 1
ATOM 3360 N N . THR A 1 402 ? -5.061 -13.209 -6.499 1.00 80.00 402 THR A N 1
ATOM 3361 C CA . THR A 1 402 ? -5.964 -12.692 -5.468 1.00 80.00 402 THR A CA 1
ATOM 3362 C C . THR A 1 402 ? -6.489 -11.323 -5.874 1.00 80.00 402 THR A C 1
ATOM 3364 O O . THR A 1 402 ? -5.886 -10.598 -6.669 1.00 80.00 402 THR A O 1
ATOM 3367 N N . VAL A 1 403 ? -7.627 -10.955 -5.286 1.00 69.25 403 VAL A N 1
ATOM 3368 C CA . VAL A 1 403 ? -8.269 -9.661 -5.509 1.00 69.25 403 VAL A CA 1
ATOM 3369 C C . VAL A 1 403 ? -7.241 -8.539 -5.382 1.00 69.25 403 VAL A C 1
ATOM 3371 O O . VAL A 1 403 ? -6.606 -8.421 -4.328 1.00 69.25 403 VAL A O 1
ATOM 3374 N N . PRO A 1 404 ? -7.107 -7.685 -6.409 1.00 68.00 404 PRO A N 1
ATOM 3375 C CA . PRO A 1 404 ? -6.275 -6.512 -6.278 1.00 68.00 404 PRO A CA 1
ATOM 3376 C C . PRO A 1 404 ? -6.795 -5.624 -5.147 1.00 68.00 404 PRO A C 1
ATOM 3378 O O . PRO A 1 404 ? -8.001 -5.441 -4.964 1.00 68.00 404 PRO A O 1
ATOM 3381 N N . ILE A 1 405 ? -5.853 -5.041 -4.411 1.00 68.44 405 ILE A N 1
ATOM 3382 C CA . ILE A 1 405 ? -6.070 -3.843 -3.593 1.00 68.44 405 ILE A CA 1
ATOM 3383 C C . ILE A 1 405 ? -6.899 -2.872 -4.439 1.00 68.44 405 ILE A C 1
ATOM 3385 O O . ILE A 1 405 ? -6.554 -2.671 -5.607 1.00 68.44 405 ILE A O 1
ATOM 3389 N N . SER A 1 406 ? -8.007 -2.342 -3.903 1.00 68.44 406 SER A N 1
ATOM 3390 C CA . SER A 1 406 ? -8.896 -1.469 -4.673 1.00 68.44 406 SER A CA 1
ATOM 3391 C C . SER A 1 406 ? -8.091 -0.308 -5.230 1.00 68.44 406 SER A C 1
ATOM 3393 O O . SER A 1 406 ? -7.670 0.588 -4.505 1.00 68.44 406 SER A O 1
ATOM 3395 N N . GLN A 1 407 ? -7.835 -0.351 -6.534 1.00 69.44 407 GLN A N 1
ATOM 3396 C CA . GLN A 1 407 ? -7.067 0.695 -7.175 1.00 69.44 407 GLN A CA 1
ATOM 3397 C C . GLN A 1 407 ? -7.954 1.920 -7.273 1.00 69.44 407 GLN A C 1
ATOM 3399 O O . GLN A 1 407 ? -9.102 1.854 -7.710 1.00 69.44 407 GLN A O 1
ATOM 3404 N N . THR A 1 408 ? -7.415 3.038 -6.816 1.00 68.00 408 THR A N 1
ATOM 3405 C CA . THR A 1 408 ? -8.111 4.313 -6.890 1.00 68.00 408 THR A CA 1
ATOM 3406 C C . THR A 1 408 ? -8.103 4.808 -8.336 1.00 68.00 408 THR A C 1
ATOM 3408 O O . THR A 1 408 ? -7.106 4.658 -9.051 1.00 68.00 408 THR A O 1
ATOM 3411 N N . ASP A 1 409 ? -9.178 5.480 -8.756 1.00 76.62 409 ASP A N 1
ATOM 3412 C CA . ASP A 1 409 ? -9.295 6.139 -10.071 1.00 76.62 409 ASP A CA 1
ATOM 3413 C C . ASP A 1 409 ? -8.131 7.106 -10.370 1.00 76.62 409 ASP A C 1
ATOM 3415 O O . ASP A 1 409 ? -7.872 7.484 -11.517 1.00 76.62 409 ASP A O 1
ATOM 3419 N N . HIS A 1 410 ? -7.388 7.495 -9.333 1.00 77.44 410 HIS A N 1
ATOM 3420 C CA . HIS A 1 410 ? -6.184 8.305 -9.416 1.00 77.44 410 HIS A CA 1
ATOM 3421 C C . HIS A 1 410 ? -5.071 7.671 -10.251 1.00 77.44 410 HIS A C 1
ATOM 3423 O O . HIS A 1 410 ? -4.441 8.396 -11.019 1.00 77.44 410 HIS A O 1
ATOM 3429 N N . VAL A 1 411 ? -4.832 6.358 -10.149 1.00 82.69 411 VAL A N 1
ATOM 3430 C CA . VAL A 1 411 ? -3.752 5.713 -10.920 1.00 82.69 411 VAL A CA 1
ATOM 3431 C C . VAL A 1 411 ? -4.087 5.740 -12.407 1.00 82.69 411 VAL A C 1
ATOM 3433 O O . VAL A 1 411 ? -3.262 6.154 -13.219 1.00 82.69 411 VAL A O 1
ATOM 3436 N N . PHE A 1 412 ? -5.326 5.406 -12.770 1.00 84.00 412 PHE A N 1
ATOM 3437 C CA . PHE A 1 412 ? -5.788 5.508 -14.154 1.00 84.00 412 PHE A CA 1
ATOM 3438 C C . PHE A 1 412 ? -5.737 6.946 -14.661 1.00 84.00 412 PHE A C 1
ATOM 3440 O O . PHE A 1 412 ? -5.231 7.192 -15.751 1.00 84.00 412 PHE A O 1
ATOM 3447 N N . SER A 1 413 ? -6.189 7.911 -13.857 1.00 82.81 413 SER A N 1
ATOM 3448 C CA . SER A 1 413 ? -6.110 9.334 -14.203 1.00 82.81 413 SER A CA 1
ATOM 3449 C C . SER A 1 413 ? -4.668 9.781 -14.458 1.00 82.81 413 SER A C 1
ATOM 3451 O O . SER A 1 413 ? -4.415 10.527 -15.402 1.00 82.81 413 SER A O 1
ATOM 3453 N N . PHE A 1 414 ? -3.716 9.305 -13.650 1.00 84.06 414 PHE A N 1
ATOM 3454 C CA . PHE A 1 414 ? -2.292 9.553 -13.852 1.00 84.06 414 PHE A CA 1
ATOM 3455 C C . PHE A 1 414 ? -1.802 8.966 -15.179 1.00 84.06 414 PHE A C 1
ATOM 3457 O O . PHE A 1 414 ? -1.209 9.696 -15.970 1.00 84.06 414 PHE A O 1
ATOM 3464 N N . VAL A 1 415 ? -2.114 7.697 -15.466 1.00 85.19 415 VAL A N 1
ATOM 3465 C CA . VAL A 1 415 ? -1.764 7.050 -16.743 1.00 85.19 415 VAL A CA 1
ATOM 3466 C C . VAL A 1 415 ? -2.359 7.823 -17.918 1.00 85.19 415 VAL A C 1
ATOM 3468 O O . VAL A 1 415 ? -1.628 8.199 -18.826 1.00 85.19 415 VAL A O 1
ATOM 3471 N N . PHE A 1 416 ? -3.655 8.148 -17.889 1.00 87.75 416 PHE A N 1
ATOM 3472 C CA . PHE A 1 416 ? -4.314 8.926 -18.944 1.00 87.75 416 PHE A CA 1
ATOM 3473 C C . PHE A 1 416 ? -3.691 10.305 -19.142 1.00 87.75 416 PHE A C 1
ATOM 3475 O O . PHE A 1 416 ? -3.619 10.799 -20.266 1.00 87.75 416 PHE A O 1
ATOM 3482 N N . ASN A 1 417 ? -3.241 10.946 -18.067 1.00 82.69 417 ASN A N 1
ATOM 3483 C CA . ASN A 1 417 ? -2.541 12.216 -18.177 1.00 82.69 417 ASN A CA 1
ATOM 3484 C C . ASN A 1 417 ? -1.138 12.046 -18.762 1.00 82.69 417 ASN A C 1
ATOM 3486 O O . ASN A 1 417 ? -0.743 12.859 -19.591 1.00 82.69 417 ASN A O 1
ATOM 3490 N N . LEU A 1 418 ? -0.433 10.968 -18.424 1.00 84.06 418 LEU A N 1
ATOM 3491 C CA . LEU A 1 418 ? 0.841 10.622 -19.047 1.00 84.06 418 LEU A CA 1
ATOM 3492 C C . LEU A 1 418 ? 0.687 10.329 -20.548 1.00 84.06 418 LEU A C 1
ATOM 3494 O O . LEU A 1 418 ? 1.532 10.747 -21.334 1.00 84.06 418 LEU A O 1
ATOM 3498 N N . LEU A 1 419 ? -0.420 9.709 -20.976 1.00 86.50 419 LEU A N 1
ATOM 3499 C CA . LEU A 1 419 ? -0.716 9.502 -22.402 1.00 86.50 419 LEU A CA 1
ATOM 3500 C C . LEU A 1 419 ? -0.788 10.814 -23.190 1.00 86.50 419 LEU A C 1
ATOM 3502 O O . LEU A 1 419 ? -0.423 10.846 -24.360 1.00 86.50 419 LEU A O 1
ATOM 3506 N N . LYS A 1 420 ? -1.204 11.920 -22.563 1.00 87.38 420 LYS A N 1
ATOM 3507 C CA . LYS A 1 420 ? -1.222 13.241 -23.216 1.00 87.38 420 LYS A CA 1
ATOM 3508 C C . LYS A 1 420 ? 0.185 13.785 -23.476 1.00 87.38 420 LYS A C 1
ATOM 3510 O O . LYS A 1 420 ? 0.340 14.666 -24.313 1.00 87.38 420 LYS A O 1
ATOM 3515 N N . LEU A 1 421 ? 1.195 13.265 -22.776 1.00 86.62 421 LEU A N 1
ATOM 3516 C CA . LEU A 1 421 ? 2.597 13.659 -22.926 1.00 86.62 421 LEU A CA 1
ATOM 3517 C C . LEU A 1 421 ? 3.320 12.861 -24.017 1.00 86.62 421 LEU A C 1
ATOM 3519 O O . LEU A 1 421 ? 4.393 13.261 -24.458 1.00 86.62 421 LEU A O 1
ATOM 3523 N N . ILE A 1 422 ? 2.727 11.763 -24.493 1.00 88.56 422 ILE A N 1
ATOM 3524 C CA . ILE A 1 422 ? 3.314 10.899 -25.524 1.00 88.56 422 ILE A CA 1
ATOM 3525 C C . ILE A 1 422 ? 3.685 11.657 -26.809 1.00 88.56 422 ILE A C 1
ATOM 3527 O O . ILE A 1 422 ? 4.812 11.482 -27.261 1.00 88.56 422 ILE A O 1
ATOM 3531 N N . PRO A 1 423 ? 2.836 12.528 -27.394 1.00 90.50 423 PRO A N 1
ATOM 3532 C CA . PRO A 1 423 ? 3.211 13.261 -28.607 1.00 90.50 423 PRO A CA 1
ATOM 3533 C C . PRO A 1 423 ? 4.431 14.169 -28.412 1.00 90.50 423 PRO A C 1
ATOM 3535 O O . PRO A 1 423 ? 5.255 14.308 -29.312 1.00 90.50 423 PRO A O 1
ATOM 3538 N N . ILE A 1 424 ? 4.573 14.756 -27.221 1.00 86.19 424 ILE A N 1
ATOM 3539 C CA . ILE A 1 424 ? 5.721 15.597 -26.866 1.00 86.19 424 ILE A CA 1
ATOM 3540 C C . ILE A 1 424 ? 6.983 14.731 -26.777 1.00 86.19 424 ILE A C 1
ATOM 3542 O O . ILE A 1 424 ? 8.006 15.070 -27.367 1.00 86.19 424 ILE A O 1
ATOM 3546 N N . LEU A 1 425 ? 6.898 13.581 -26.099 1.00 85.75 425 LEU A N 1
ATOM 3547 C CA . LEU A 1 425 ? 7.999 12.616 -26.021 1.00 85.75 425 LEU A CA 1
ATOM 3548 C C . LEU A 1 425 ? 8.409 12.095 -27.405 1.00 85.75 425 LEU A C 1
ATOM 3550 O O . LEU A 1 425 ? 9.601 11.981 -27.677 1.00 85.75 425 LEU A O 1
ATOM 3554 N N . TYR A 1 426 ? 7.441 11.827 -28.285 1.00 88.88 426 TYR A N 1
ATOM 3555 C CA . TYR A 1 426 ? 7.689 11.418 -29.669 1.00 88.88 426 TYR A CA 1
ATOM 3556 C C . TYR A 1 426 ? 8.487 12.473 -30.434 1.00 88.88 426 TYR A C 1
ATOM 3558 O O . TYR A 1 426 ? 9.465 12.154 -31.106 1.00 88.88 426 TYR A O 1
ATOM 3566 N N . TYR A 1 427 ? 8.067 13.735 -30.324 1.00 89.44 427 TYR A N 1
ATOM 3567 C CA . TYR A 1 427 ? 8.703 14.858 -31.003 1.00 89.44 427 TYR A CA 1
ATOM 3568 C C . TYR A 1 427 ? 10.156 15.038 -30.553 1.00 89.44 427 TYR A C 1
ATOM 3570 O O . TYR A 1 427 ? 11.049 15.132 -31.392 1.00 89.44 427 TYR A O 1
ATOM 3578 N N . PHE A 1 428 ? 10.415 15.005 -29.241 1.00 83.69 428 PHE A N 1
ATOM 3579 C CA . PHE A 1 428 ? 11.779 15.098 -28.713 1.00 83.69 428 PHE A CA 1
ATOM 3580 C C . PHE A 1 428 ? 12.653 13.910 -29.111 1.00 83.69 428 PHE A C 1
ATOM 3582 O O . PHE A 1 428 ? 13.788 14.122 -29.534 1.00 83.69 428 PHE A O 1
ATOM 3589 N N . GLY A 1 429 ? 12.123 12.684 -29.031 1.00 84.69 429 GLY A N 1
ATOM 3590 C CA . GLY A 1 429 ? 12.834 11.496 -29.503 1.00 84.69 429 GLY A CA 1
ATOM 3591 C C . GLY A 1 429 ? 13.189 11.615 -30.986 1.00 84.69 429 GLY A C 1
ATOM 3592 O O . GLY A 1 429 ? 14.336 11.405 -31.367 1.00 84.69 429 GLY A O 1
ATOM 3593 N N . SER A 1 430 ? 12.237 12.054 -31.813 1.00 87.12 430 SER A N 1
ATOM 3594 C CA . SER A 1 430 ? 12.442 12.249 -33.253 1.00 87.12 430 SER A CA 1
ATOM 3595 C C . SER A 1 430 ? 13.521 13.291 -33.548 1.00 87.12 430 SER A C 1
ATOM 3597 O O . SER A 1 430 ? 14.424 12.994 -34.321 1.00 87.12 430 SER A O 1
ATOM 3599 N N . ILE A 1 431 ? 13.495 14.461 -32.893 1.00 84.38 431 ILE A N 1
ATOM 3600 C CA . ILE A 1 431 ? 14.539 15.490 -33.060 1.00 84.38 431 ILE A CA 1
ATOM 3601 C C . ILE A 1 431 ? 15.908 14.948 -32.667 1.00 84.38 431 ILE A C 1
ATOM 3603 O O . ILE A 1 431 ? 16.871 15.128 -33.408 1.00 84.38 431 ILE A O 1
ATOM 3607 N N . GLN A 1 432 ? 16.011 14.303 -31.502 1.00 81.56 432 GLN A N 1
ATOM 3608 C CA . GLN A 1 432 ? 17.281 13.758 -31.030 1.00 81.56 432 GLN A CA 1
ATOM 3609 C C . GLN A 1 432 ? 17.873 12.794 -32.058 1.00 81.56 432 GLN A C 1
ATOM 3611 O O . GLN A 1 432 ? 19.070 12.820 -32.340 1.00 81.56 432 GLN A O 1
ATOM 3616 N N . PHE A 1 433 ? 17.030 11.933 -32.613 1.00 81.81 433 PHE A N 1
ATOM 3617 C CA . PHE A 1 433 ? 17.456 10.928 -33.565 1.00 81.81 433 PHE A CA 1
ATOM 3618 C C . PHE A 1 433 ? 17.737 11.490 -34.956 1.00 81.81 433 PHE A C 1
ATOM 3620 O O . PHE A 1 433 ? 18.701 11.073 -35.589 1.00 81.81 433 PHE A O 1
ATOM 3627 N N . GLU A 1 434 ? 16.972 12.476 -35.410 1.00 84.75 434 GLU A N 1
ATOM 3628 C CA . GLU A 1 434 ? 17.256 13.202 -36.645 1.00 84.75 434 GLU A CA 1
ATOM 3629 C C . GLU A 1 434 ? 18.593 13.950 -36.553 1.00 84.75 434 GLU A C 1
ATOM 3631 O O . GLU A 1 434 ? 19.398 13.886 -37.479 1.00 84.75 434 GLU A O 1
ATOM 3636 N N . GLN A 1 435 ? 18.883 14.588 -35.412 1.00 80.75 435 GLN A N 1
ATOM 3637 C CA . GLN A 1 435 ? 20.182 15.214 -35.143 1.00 80.75 435 GLN A CA 1
ATOM 3638 C C . GLN A 1 435 ? 21.323 14.194 -35.120 1.00 80.75 435 GLN A C 1
ATOM 3640 O O . GLN A 1 435 ? 22.398 14.459 -35.651 1.00 80.75 435 GLN A O 1
ATOM 3645 N N . ALA A 1 436 ? 21.094 13.023 -34.528 1.00 75.69 436 ALA A N 1
ATOM 3646 C CA . ALA A 1 436 ? 22.077 11.948 -34.517 1.00 75.69 436 ALA A CA 1
ATOM 3647 C C . ALA A 1 436 ? 22.387 11.425 -35.929 1.00 75.69 436 ALA A C 1
ATOM 3649 O O . ALA A 1 436 ? 23.548 11.188 -36.255 1.00 75.69 436 ALA A O 1
ATOM 3650 N N . ILE A 1 437 ? 21.357 11.264 -36.767 1.00 77.19 437 ILE A N 1
ATOM 3651 C CA . ILE A 1 437 ? 21.494 10.784 -38.147 1.00 77.19 437 ILE A CA 1
ATOM 3652 C C . ILE A 1 437 ? 22.155 11.851 -39.034 1.00 77.19 437 ILE A C 1
ATOM 3654 O O . ILE A 1 437 ? 23.030 11.522 -39.831 1.00 77.19 437 ILE A O 1
ATOM 3658 N N . SER A 1 438 ? 21.771 13.124 -38.893 1.00 81.31 438 SER A N 1
ATOM 3659 C CA . SER A 1 438 ? 22.235 14.211 -39.768 1.00 81.31 438 SER A CA 1
ATOM 3660 C C . SER A 1 438 ? 23.703 14.580 -39.582 1.00 81.31 438 SER A C 1
ATOM 3662 O O . SER A 1 438 ? 24.325 15.089 -40.510 1.00 81.31 438 SER A O 1
ATOM 3664 N N . GLN A 1 439 ? 24.280 14.311 -38.410 1.00 80.19 439 GLN A N 1
ATOM 3665 C CA . GLN A 1 439 ? 25.684 14.613 -38.135 1.00 80.19 439 GLN A CA 1
ATOM 3666 C C . GLN A 1 439 ? 26.658 13.551 -38.683 1.00 80.19 439 GLN A C 1
ATOM 3668 O O . GLN A 1 439 ? 27.844 13.634 -38.367 1.00 80.19 439 GLN A O 1
ATOM 3673 N N . GLU A 1 440 ? 26.181 12.554 -39.451 1.00 67.31 440 GLU A N 1
ATOM 3674 C CA . GLU A 1 440 ? 26.961 11.391 -39.934 1.00 67.31 440 GLU A CA 1
ATOM 3675 C C . GLU A 1 440 ? 27.858 10.799 -38.836 1.00 67.31 440 GLU A C 1
ATOM 3677 O O . GLU A 1 440 ? 28.984 10.348 -39.058 1.00 67.31 440 GLU A O 1
ATOM 3682 N N . GLN A 1 441 ? 27.383 10.862 -37.593 1.00 61.06 441 GLN A N 1
ATOM 3683 C CA . GLN A 1 441 ? 28.214 10.517 -36.464 1.00 61.06 441 GLN A CA 1
ATOM 3684 C C . GLN A 1 441 ? 28.423 9.013 -36.452 1.00 61.06 441 GLN A C 1
ATOM 3686 O O . GLN A 1 441 ? 27.475 8.240 -36.311 1.00 61.06 441 GLN A O 1
ATOM 3691 N N . ASN A 1 442 ? 29.693 8.605 -36.523 1.00 71.75 442 ASN A N 1
ATOM 3692 C CA . ASN A 1 442 ? 30.096 7.267 -36.114 1.00 71.75 442 ASN A CA 1
ATOM 3693 C C . ASN A 1 442 ? 29.420 6.948 -34.774 1.00 71.75 442 ASN A C 1
ATOM 3695 O O . ASN A 1 442 ? 29.316 7.814 -33.901 1.00 71.75 442 ASN A O 1
ATOM 3699 N N . THR A 1 443 ? 28.975 5.706 -34.597 1.00 64.38 443 THR A N 1
ATOM 3700 C CA . THR A 1 443 ? 28.262 5.244 -33.392 1.00 64.38 443 THR A CA 1
ATOM 3701 C C . THR A 1 443 ? 28.964 5.660 -32.095 1.00 64.38 443 THR A C 1
ATOM 3703 O O . THR A 1 443 ? 28.309 6.011 -31.116 1.00 64.38 443 THR A O 1
ATOM 3706 N N . LEU A 1 444 ? 30.298 5.721 -32.102 1.00 62.69 444 LEU A N 1
ATOM 3707 C CA . LEU A 1 444 ? 31.113 6.221 -30.995 1.00 62.69 444 LEU A CA 1
ATOM 3708 C C . LEU A 1 444 ? 30.833 7.697 -30.642 1.00 62.69 444 LEU A C 1
ATOM 3710 O O . LEU A 1 444 ? 30.740 8.040 -29.465 1.00 62.69 444 LEU A O 1
ATOM 3714 N N . THR A 1 445 ? 30.692 8.574 -31.637 1.00 68.81 445 THR A N 1
ATOM 3715 C CA . THR A 1 445 ? 30.396 10.001 -31.438 1.00 68.81 445 THR A CA 1
ATOM 3716 C C . THR A 1 445 ? 28.965 10.198 -30.937 1.00 68.81 445 THR A C 1
ATOM 3718 O O . THR A 1 445 ? 28.758 10.967 -30.000 1.00 68.81 445 THR A O 1
ATOM 3721 N N . PHE A 1 446 ? 28.010 9.408 -31.443 1.00 70.00 446 PHE A N 1
ATOM 3722 C CA . PHE A 1 446 ? 26.645 9.376 -30.908 1.00 70.00 446 PHE A CA 1
ATOM 3723 C C . PHE A 1 446 ? 26.632 9.050 -29.406 1.00 70.00 446 PHE A C 1
ATOM 3725 O O . PHE A 1 446 ? 25.986 9.741 -28.617 1.00 70.00 446 PHE A O 1
ATOM 3732 N N . PHE A 1 447 ? 27.400 8.040 -28.978 1.00 63.88 447 PHE A N 1
ATOM 3733 C CA . PHE A 1 447 ? 27.489 7.688 -27.559 1.00 63.88 447 PHE A CA 1
ATOM 3734 C C . PHE A 1 447 ? 28.275 8.701 -26.716 1.00 63.88 447 PHE A C 1
ATOM 3736 O O . PHE A 1 447 ? 27.960 8.868 -25.538 1.00 63.88 447 PHE A O 1
ATOM 3743 N N . LYS A 1 448 ? 29.245 9.424 -27.291 1.00 72.38 448 LYS A N 1
ATOM 3744 C CA . LYS A 1 448 ? 29.915 10.543 -26.602 1.00 72.38 448 LYS A CA 1
ATOM 3745 C C . LYS A 1 448 ? 28.955 11.696 -26.303 1.00 72.38 448 LYS A C 1
ATOM 3747 O O . LYS A 1 448 ? 29.054 12.278 -25.228 1.00 72.38 448 LYS A O 1
ATOM 3752 N N . ASN A 1 449 ? 28.005 11.966 -27.197 1.00 74.75 449 ASN A N 1
ATOM 3753 C CA . ASN A 1 449 ? 27.002 13.028 -27.038 1.00 74.75 449 ASN A CA 1
ATOM 3754 C C . ASN A 1 449 ? 25.779 12.593 -26.207 1.00 74.75 449 ASN A C 1
ATOM 3756 O O . ASN A 1 449 ? 24.912 13.399 -25.873 1.00 74.75 449 ASN A O 1
ATOM 3760 N N . TYR A 1 450 ? 25.720 11.322 -25.803 1.00 68.62 450 TYR A N 1
ATOM 3761 C CA . TYR A 1 450 ? 24.615 10.750 -25.033 1.00 68.62 450 TYR A CA 1
ATOM 3762 C C . TYR A 1 450 ? 24.279 11.486 -23.714 1.00 68.62 450 TYR A C 1
ATOM 3764 O O . TYR A 1 450 ? 23.090 11.611 -23.410 1.00 68.62 450 TYR A O 1
ATOM 3772 N N . PRO A 1 451 ? 25.243 12.052 -22.953 1.00 74.44 451 PRO A N 1
ATOM 3773 C CA . PRO A 1 451 ? 24.939 12.887 -21.788 1.00 74.44 451 PRO A CA 1
ATOM 3774 C C . PRO A 1 451 ? 24.160 14.168 -22.122 1.00 74.44 451 PRO A C 1
ATOM 3776 O O . PRO A 1 451 ? 23.283 14.559 -21.351 1.00 74.44 451 PRO A O 1
ATOM 3779 N N . GLU A 1 452 ? 24.438 14.808 -23.261 1.00 76.19 452 GLU A N 1
ATOM 3780 C CA . GLU A 1 452 ? 23.710 16.006 -23.706 1.00 76.19 452 GLU A CA 1
ATOM 3781 C C . GLU A 1 452 ? 22.269 15.648 -24.070 1.00 76.19 452 GLU A C 1
ATOM 3783 O O . GLU A 1 452 ? 21.324 16.325 -23.659 1.00 76.19 452 GLU A O 1
ATOM 3788 N N . TYR A 1 453 ? 22.082 14.513 -24.746 1.00 72.06 453 TYR A N 1
ATOM 3789 C CA . TYR A 1 453 ? 20.752 13.992 -25.036 1.00 72.06 453 TYR A CA 1
ATOM 3790 C C . TYR A 1 453 ? 19.973 13.637 -23.767 1.00 72.06 453 TYR A C 1
ATOM 3792 O O . TYR A 1 453 ? 18.787 13.954 -23.665 1.00 72.06 453 TYR A O 1
ATOM 3800 N N . LEU A 1 454 ? 20.628 13.035 -22.768 1.00 70.75 454 LEU A N 1
ATOM 3801 C CA . LEU A 1 454 ? 19.995 12.767 -21.479 1.00 70.75 454 LEU A CA 1
ATOM 3802 C C . LEU A 1 454 ? 19.606 14.065 -20.772 1.00 70.75 454 LEU A C 1
ATOM 3804 O O . LEU A 1 454 ? 18.529 14.134 -20.188 1.00 70.75 454 LEU A O 1
ATOM 3808 N N . TYR A 1 455 ? 20.447 15.097 -20.824 1.00 77.69 455 TYR A N 1
ATOM 3809 C CA . TYR A 1 455 ? 20.111 16.400 -20.261 1.00 77.69 455 TYR A CA 1
ATOM 3810 C C . TYR A 1 455 ? 18.868 16.997 -20.938 1.00 77.69 455 TYR A C 1
ATOM 3812 O O . TYR A 1 455 ? 17.940 17.418 -20.244 1.00 77.69 455 TYR A O 1
ATOM 3820 N N . CYS A 1 456 ? 18.784 16.956 -22.270 1.00 73.00 456 CYS A N 1
ATOM 3821 C CA . CYS A 1 456 ? 17.591 17.361 -23.026 1.00 73.00 456 CYS A CA 1
ATOM 3822 C C . CYS A 1 456 ? 16.349 16.525 -22.660 1.00 73.00 456 CYS A C 1
ATOM 3824 O O . CYS A 1 456 ? 15.253 17.061 -22.474 1.00 73.00 456 CYS A O 1
ATOM 3826 N N . PHE A 1 457 ? 16.502 15.212 -22.479 1.00 74.31 457 PHE A N 1
ATOM 3827 C CA . PHE A 1 457 ? 15.418 14.351 -22.011 1.00 74.31 457 PHE A CA 1
ATOM 3828 C C . PHE A 1 457 ? 14.971 14.710 -20.588 1.00 74.31 457 PHE A C 1
ATOM 3830 O O . PHE A 1 457 ? 13.790 14.928 -20.342 1.00 74.31 457 PHE A O 1
ATOM 3837 N N . LEU A 1 458 ? 15.895 14.833 -19.638 1.00 75.12 458 LEU A N 1
ATOM 3838 C CA . LEU A 1 458 ? 15.566 15.150 -18.250 1.00 75.12 458 LEU A CA 1
ATOM 3839 C C . LEU A 1 458 ? 14.929 16.536 -18.128 1.00 75.12 458 LEU A C 1
ATOM 3841 O O . LEU A 1 458 ? 13.940 16.689 -17.417 1.00 75.12 458 LEU A O 1
ATOM 3845 N N . THR A 1 459 ? 15.442 17.534 -18.846 1.00 76.06 459 THR A N 1
ATOM 3846 C CA . THR A 1 459 ? 14.858 18.884 -18.868 1.00 76.06 459 THR A CA 1
ATOM 3847 C C . THR A 1 459 ? 13.475 18.902 -19.508 1.00 76.06 459 THR A C 1
ATOM 3849 O O . THR A 1 459 ? 12.582 19.539 -18.954 1.00 76.06 459 THR A O 1
ATOM 3852 N N . SER A 1 460 ? 13.247 18.165 -20.599 1.00 70.38 460 SER A N 1
ATOM 3853 C CA . SER A 1 460 ? 11.911 18.046 -21.199 1.00 70.38 460 SER A CA 1
ATOM 3854 C C . SER A 1 460 ? 10.932 17.306 -20.285 1.00 70.38 460 SER A C 1
ATOM 3856 O O . SER A 1 460 ? 9.798 17.758 -20.129 1.00 70.38 460 SER A O 1
ATOM 3858 N N . VAL A 1 461 ? 11.359 16.242 -19.597 1.00 71.38 461 VAL A N 1
ATOM 3859 C CA . VAL A 1 461 ? 10.542 15.538 -18.595 1.00 71.38 461 VAL A CA 1
ATOM 3860 C C . VAL A 1 461 ? 10.205 16.457 -17.421 1.00 71.38 461 VAL A C 1
ATOM 3862 O O . VAL A 1 461 ? 9.040 16.544 -17.040 1.00 71.38 461 VAL A O 1
ATOM 3865 N N . VAL A 1 462 ? 11.186 17.185 -16.877 1.00 75.12 462 VAL A N 1
ATOM 3866 C CA . VAL A 1 462 ? 10.974 18.147 -15.783 1.00 75.12 462 VAL A CA 1
ATOM 3867 C C . VAL A 1 462 ? 10.051 19.279 -16.224 1.00 75.12 462 VAL A C 1
ATOM 3869 O O . VAL A 1 462 ? 9.106 19.592 -15.510 1.00 75.12 462 VAL A O 1
ATOM 3872 N N . PHE A 1 463 ? 10.269 19.865 -17.401 1.00 74.94 463 PHE A N 1
ATOM 3873 C CA . PHE A 1 463 ? 9.409 20.916 -17.946 1.00 74.94 463 PHE A CA 1
ATOM 3874 C C . PHE A 1 463 ? 7.974 20.422 -18.134 1.00 74.94 463 PHE A C 1
ATOM 3876 O O . PHE A 1 463 ? 7.025 21.079 -17.718 1.00 74.94 463 PHE A O 1
ATOM 3883 N N . THR A 1 464 ? 7.809 19.225 -18.691 1.00 63.97 464 THR A N 1
ATOM 3884 C CA . THR A 1 464 ? 6.493 18.615 -18.892 1.00 63.97 464 THR A CA 1
ATOM 3885 C C . THR A 1 464 ? 5.804 18.319 -17.558 1.00 63.97 464 THR A C 1
ATOM 3887 O O . THR A 1 464 ? 4.607 18.558 -17.408 1.00 63.97 464 THR A O 1
ATOM 3890 N N . PHE A 1 465 ? 6.560 17.855 -16.561 1.00 68.81 465 PHE A N 1
ATOM 3891 C CA . PHE A 1 465 ? 6.065 17.652 -15.203 1.00 68.81 465 PHE A CA 1
ATOM 3892 C C . PHE A 1 465 ? 5.660 18.976 -14.535 1.00 68.81 465 PHE A C 1
ATOM 3894 O O . PHE A 1 465 ? 4.599 19.042 -13.922 1.00 68.81 465 PHE A O 1
ATOM 3901 N N . LEU A 1 466 ? 6.443 20.046 -14.707 1.00 70.19 466 LEU A N 1
ATOM 3902 C CA . LEU A 1 466 ? 6.123 21.388 -14.207 1.00 70.19 466 LEU A CA 1
ATOM 3903 C C . LEU A 1 466 ? 4.897 22.001 -14.892 1.00 70.19 466 LEU A C 1
ATOM 3905 O O . LEU A 1 466 ? 4.132 22.688 -14.234 1.00 70.19 466 LEU A O 1
ATOM 3909 N N . MET A 1 467 ? 4.692 21.740 -16.185 1.00 63.41 467 MET A N 1
ATOM 3910 C CA . MET A 1 467 ? 3.483 22.153 -16.913 1.00 63.41 467 MET A CA 1
ATOM 3911 C C . MET A 1 467 ? 2.232 21.381 -16.470 1.00 63.41 467 MET A C 1
ATOM 3913 O O . MET A 1 467 ? 1.107 21.823 -16.713 1.00 63.41 467 MET A O 1
ATOM 3917 N N . TYR A 1 468 ? 2.423 20.202 -15.875 1.00 59.34 468 TYR A N 1
ATOM 3918 C CA . TYR A 1 468 ? 1.347 19.343 -15.397 1.00 59.34 468 TYR A CA 1
ATOM 3919 C C . TYR A 1 468 ? 0.926 19.642 -13.950 1.00 59.34 468 TYR A C 1
ATOM 3921 O O . TYR A 1 468 ? -0.268 19.541 -13.642 1.00 59.34 468 TYR A O 1
ATOM 3929 N N . LEU A 1 469 ? 1.888 19.972 -13.079 1.00 57.31 469 LEU A N 1
ATOM 3930 C CA . LEU A 1 469 ? 1.637 20.465 -11.718 1.00 57.31 469 LEU A CA 1
ATOM 3931 C C . LEU A 1 469 ? 0.827 21.769 -11.739 1.00 57.31 469 LEU A C 1
ATOM 3933 O O . LEU A 1 469 ? -0.103 21.874 -10.899 1.00 57.31 469 LEU A O 1
#

InterPro domains:
  IPR027815 CSC1/OSCA1-like, cytosolic domain [PF14703] (78-250)
  IPR045122 Calcium permeable stress-gated cation channel 1-like [PTHR13018] (72-330)

Secondary structure (DSSP, 8-state):
-HHHHHHHHHHHHHHHHHHH---TTPPPP-TT-SS--HHHHHHHHHHTS-SEE-TTPPBPTTT--BSSEE-PPPGGGGEEEEE---TT--HHHHHHHHHHHHHS-TT-TTEEEEEEEE--HHHHHHHHHHHHHHHHHHHHHHHHHSTT--HHHHHHHHHHHHHHHHHHHHHHHHHHHHHHHHHSTT-TTEEEEEEEEES-HHHHHHHHHHH---HHHHHHTTSS--S-EETTEEPEEEEPPPTTT--GGGTT--HHHHHHHHHHHHHHHHHHHHHHHHHHHHHHHHHHHHHHHH--SSSHHHHHHHHHHHHHHHHHHHHHHHHHHHHHT---GGG--S-HHHHHHHHH--B--HHHHHHHHHHHHHHHHHHTTT-HHHHHHHHHHHHHHHHHHHHHHHHTPBPP----HHHHHHHHHHHTTHHHHHHHHHHHHHHHHHTT--HHHHHHSHHHHHHHHHHHHHHHHHHH-

pLDDT: mean 81.64, std 13.65, range [28.58, 98.25]

Sequence (469 aa):
MQNLRQVLINDADYEHQLEKDEDMNQTPYDPYQCPPDLQEAEDHSKSRRVGQIKQGTRTCKCCRFVIDKKQLGNPSNYSLLVQNLPRHLSKKEIDEFLKISFFGDPLTDQIYRINMCYDYQEYLDSFNQKIKNIYATNICKLKLRDQYLEEPYAQETQDKLESLEQEQQVIDQKLMNFEHECLQERSKKFSGTVIVSFLTIQAKETILNKYKFTLKKTILNFFKKVYLRYHKNSIIINEAPGPRDVIWANLKYKLNQSISNLIKMFSMFVFLLVVSYYVQIQVLYKTLIYHELYNDGEQIVDKNYRLVQLAMAIAFLVLIINWVLRYIVGYPQKDCPYSQEEVNVSFEGPKLEFQEWVCSLIRIMVQTVWFGGIAPIQILISLLCILIGYWIDKYYLLRIFTVPISQTDHVFSFVFNLLKLIPILYYFGSIQFEQAISQEQNTLTFFKNYPEYLYCFLTSVVFTFLMYL

Radius of gyration: 29.9 Å; chains: 1; bounding box: 78×73×73 Å